Protein AF-A0A9E3U986-F1 (afdb_monomer_lite)

Foldseek 3Di:
DDDDDDDDDDDDPDPPPPVVPPPPDDDDPVVVVVVVVVVVVVVVVVVVVVVVVVVVVVVVVVVVVVCCVVVVVVVVVVVVVVVVVVLVVLQVVLVCVQCVVVVVLVWAWPDKDDLVAQFKDKDWDAFFKKWKTKSDQFWKWKDWPNDIDIWGPREIAGDQGTTIMMIGGDDDSSMHMTMIGDHLLSQQHQLRVLQPPDDHTYYDPPDPPSRQVSNLSVVVVVVGDQFDWDQVVCVVDPLSVLVVLLPKGWRHKDAQSRQKDKDWAAAQKKKKKFWPDFKFKWKAFRVGDTQGPGDTGMAMEGERHIGIIIIGIDDRTMMIMIMGRLLSQLAPVSVQVSCVSSVGHHDYYGYPLVCFQVSQLSLCSLLQADPVFKDKDWPPDDDWDFQWFKKKKAFPFQPQKDKDDDPQKDKDKVVDRDRPDRIIMMGMLTTIDIHGPDPPTRMMMMTGHDGPLCVLQRNQRDNLLRVQVRLSSVLSSSLVSNAWHKDFDPQWDADLFFIKHFDAPQFFKKWKWKAFSDPVRIFGWAFDPDDGDDSVDDTDIGTHDHRDITTTGGPPVCSVVDDPRVGMTMIMTTHGDD

Structure (mmCIF, N/CA/C/O backbone):
data_AF-A0A9E3U986-F1
#
_entry.id   AF-A0A9E3U986-F1
#
loop_
_atom_site.group_PDB
_atom_site.id
_atom_site.type_symbol
_atom_site.label_atom_id
_atom_site.label_alt_id
_atom_site.label_comp_id
_atom_site.label_asym_id
_atom_site.label_entity_id
_atom_site.label_seq_id
_atom_site.pdbx_PDB_ins_code
_atom_site.Cartn_x
_atom_site.Cartn_y
_atom_site.Cartn_z
_atom_site.occupancy
_atom_site.B_iso_or_equiv
_atom_site.auth_seq_id
_atom_site.auth_comp_id
_atom_site.auth_asym_id
_atom_site.auth_atom_id
_atom_site.pdbx_PDB_model_num
ATOM 1 N N . MET A 1 1 ? -32.746 -17.270 125.188 1.00 34.94 1 MET A N 1
ATOM 2 C CA . MET A 1 1 ? -33.321 -17.517 126.528 1.00 34.94 1 MET A CA 1
ATOM 3 C C . MET A 1 1 ? -34.220 -16.328 126.819 1.00 34.94 1 MET A C 1
ATOM 5 O O . MET A 1 1 ? -33.743 -15.225 126.626 1.00 34.94 1 MET A O 1
ATOM 9 N N . GLU A 1 2 ? -35.506 -16.382 127.133 1.00 39.75 2 GLU A N 1
ATOM 10 C CA . GLU A 1 2 ? -36.503 -17.413 127.434 1.00 39.75 2 GLU A CA 1
ATOM 11 C C . GLU A 1 2 ? -37.874 -16.699 127.301 1.00 39.75 2 GLU A C 1
ATOM 13 O O . GLU A 1 2 ? -37.979 -15.514 127.612 1.00 39.75 2 GLU A O 1
ATOM 18 N N . ARG A 1 3 ? -38.925 -17.386 126.823 1.00 43.53 3 ARG A N 1
ATOM 19 C CA . ARG A 1 3 ? -40.343 -17.003 127.087 1.00 43.53 3 ARG A CA 1
ATOM 20 C C . ARG A 1 3 ? -40.590 -17.122 128.604 1.00 43.53 3 ARG A C 1
ATOM 22 O O . ARG A 1 3 ? -39.911 -17.985 129.162 1.00 43.53 3 ARG A O 1
ATOM 29 N N . PRO A 1 4 ? -41.561 -16.452 129.284 1.00 53.12 4 PRO A N 1
ATOM 30 C CA . PRO A 1 4 ? -43.008 -16.298 128.951 1.00 53.12 4 PRO A CA 1
ATOM 31 C C . PRO A 1 4 ? -43.596 -14.956 129.539 1.00 53.12 4 PRO A C 1
ATOM 33 O O . PRO A 1 4 ? -42.778 -14.057 129.714 1.00 53.12 4 PRO A O 1
ATOM 36 N N . PRO A 1 5 ? -44.904 -14.716 129.875 1.00 48.91 5 PRO A N 1
ATOM 37 C CA . PRO A 1 5 ? -46.134 -15.534 129.822 1.00 48.91 5 PRO A CA 1
ATOM 38 C C . PRO A 1 5 ? -47.425 -14.868 129.256 1.00 48.91 5 PRO A C 1
ATOM 40 O O . PRO A 1 5 ? -47.515 -13.665 129.032 1.00 48.91 5 PRO A O 1
ATOM 43 N N . LYS A 1 6 ? -48.453 -15.711 129.046 1.00 48.62 6 LYS A N 1
ATOM 44 C CA . LYS A 1 6 ? -49.862 -15.374 128.729 1.00 48.62 6 LYS A CA 1
ATOM 45 C C . LYS A 1 6 ? -50.650 -14.899 129.965 1.00 48.62 6 LYS A C 1
ATOM 47 O O . LYS A 1 6 ? -50.425 -15.424 131.054 1.00 48.62 6 LYS A O 1
ATOM 52 N N . PRO A 1 7 ? -51.672 -14.047 129.767 1.00 44.56 7 PRO A N 1
ATOM 53 C CA . PRO A 1 7 ? -53.007 -14.218 130.387 1.00 44.56 7 PRO A CA 1
ATOM 54 C C . PRO A 1 7 ? -54.142 -13.827 129.398 1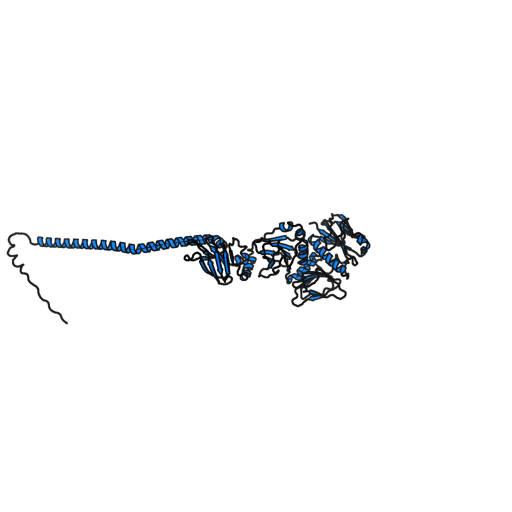.00 44.56 7 PRO A C 1
ATOM 56 O O . PRO A 1 7 ? -53.860 -13.216 128.378 1.00 44.56 7 PRO A O 1
ATOM 59 N N . LYS A 1 8 ? -55.449 -14.074 129.549 1.00 37.00 8 LYS A N 1
ATOM 60 C CA . LYS A 1 8 ? -56.344 -14.848 130.428 1.00 37.00 8 LYS A CA 1
ATOM 61 C C . LYS A 1 8 ? -57.677 -14.962 129.648 1.00 37.00 8 LYS A C 1
ATOM 63 O O . LYS A 1 8 ? -58.012 -14.069 128.876 1.00 37.00 8 LYS A O 1
ATOM 68 N N . VAL A 1 9 ? -58.404 -16.055 129.848 1.00 43.38 9 VAL A N 1
ATOM 69 C CA . VAL A 1 9 ? -59.744 -16.330 129.293 1.00 43.38 9 VAL A CA 1
ATOM 70 C C . VAL A 1 9 ? -60.812 -15.604 130.127 1.00 43.38 9 VAL A C 1
ATOM 72 O O . VAL A 1 9 ? -60.682 -15.631 131.352 1.00 43.38 9 VAL A O 1
ATOM 75 N N . PRO A 1 10 ? -61.873 -15.029 129.527 1.00 41.47 10 PRO A N 1
ATOM 76 C CA . PRO A 1 10 ? -63.129 -14.757 130.220 1.00 41.47 10 PRO A CA 1
ATOM 77 C C . PRO A 1 10 ? -64.136 -15.891 129.972 1.00 41.47 10 PRO A C 1
ATOM 79 O O . PRO A 1 10 ? -64.395 -16.267 128.828 1.00 41.47 10 PRO A O 1
ATOM 82 N N . GLN A 1 11 ? -64.661 -16.439 131.069 1.00 38.72 11 GLN A N 1
ATOM 83 C CA . GLN A 1 11 ? -65.877 -17.254 131.118 1.00 38.72 11 GLN A CA 1
ATOM 84 C C . GLN A 1 11 ? -67.074 -16.408 130.672 1.00 38.72 11 GLN A C 1
ATOM 86 O O . GLN A 1 11 ? -67.091 -15.211 130.958 1.00 38.72 11 GLN A O 1
ATOM 91 N N . ASP A 1 12 ? -68.068 -17.026 130.032 1.00 38.28 12 ASP A N 1
ATOM 92 C CA . ASP A 1 12 ? -69.400 -16.429 129.945 1.00 38.28 12 ASP A CA 1
ATOM 93 C C . ASP A 1 12 ? -70.472 -17.454 130.340 1.00 38.28 12 ASP A C 1
ATOM 95 O O . ASP A 1 12 ? -70.622 -18.523 129.734 1.00 38.28 12 ASP A O 1
ATOM 99 N N . ASP A 1 13 ? -71.147 -17.109 131.432 1.00 45.56 13 ASP A N 1
ATOM 100 C CA . ASP A 1 13 ? -72.078 -17.883 132.248 1.00 45.56 13 ASP A CA 1
ATOM 101 C C . ASP A 1 13 ? -73.486 -17.920 131.634 1.00 45.56 13 ASP A C 1
ATOM 103 O O . ASP A 1 13 ? -74.446 -17.385 132.185 1.00 45.56 13 ASP A O 1
ATOM 107 N N . LEU A 1 14 ? -73.641 -18.572 130.481 1.00 47.84 14 LEU A N 1
ATOM 108 C CA . LEU A 1 14 ? -74.957 -18.723 129.830 1.00 47.84 14 LEU A CA 1
ATOM 109 C C . LEU A 1 14 ? -75.386 -20.180 129.606 1.00 47.84 14 LEU A C 1
ATOM 111 O O . LEU A 1 14 ? -76.530 -20.447 129.248 1.00 47.84 14 LEU A O 1
ATOM 115 N N . ALA A 1 15 ? -74.509 -21.149 129.883 1.00 48.34 15 ALA A N 1
ATOM 116 C CA . ALA A 1 15 ? -74.803 -22.571 129.682 1.00 48.34 15 ALA A CA 1
ATOM 117 C C . ALA A 1 15 ? -75.534 -23.244 130.865 1.00 48.34 15 ALA A C 1
ATOM 119 O O . ALA A 1 15 ? -76.072 -24.341 130.700 1.00 48.34 15 ALA A O 1
ATOM 120 N N . GLU A 1 16 ? -75.580 -22.605 132.038 1.00 49.62 16 GLU A N 1
ATOM 121 C CA . GLU A 1 16 ? -76.103 -23.209 133.276 1.00 49.62 16 GLU A CA 1
ATOM 122 C C . GLU A 1 16 ? -77.565 -22.836 133.595 1.00 49.62 16 GLU A C 1
ATOM 124 O O . GLU A 1 16 ? -78.188 -23.478 134.436 1.00 49.62 16 GLU A O 1
ATOM 129 N N . VAL A 1 17 ? -78.166 -21.880 132.871 1.00 50.81 17 VAL A N 1
ATOM 130 C CA . VAL A 1 17 ? -79.535 -21.388 133.153 1.00 50.81 17 VAL A CA 1
ATOM 131 C C . VAL A 1 17 ? -80.576 -21.838 132.110 1.00 50.81 17 VAL A C 1
ATOM 133 O O . VAL A 1 17 ? -81.761 -21.930 132.421 1.00 50.81 17 VAL A O 1
ATOM 136 N N . GLU A 1 18 ? -80.173 -22.253 130.903 1.00 49.66 18 GLU A N 1
ATOM 137 C CA . GLU A 1 18 ? -81.129 -22.638 129.842 1.00 49.66 18 GLU A CA 1
ATOM 138 C C . GLU A 1 18 ? -81.507 -24.129 129.808 1.00 49.66 18 GLU A C 1
ATOM 140 O O . GLU A 1 18 ? -82.469 -24.511 129.136 1.00 49.66 18 GLU A O 1
ATOM 145 N N . ARG A 1 19 ? -80.829 -25.003 130.568 1.00 47.34 19 ARG A N 1
ATOM 146 C CA . ARG A 1 19 ? -81.180 -26.439 130.602 1.00 47.34 19 ARG A CA 1
ATOM 147 C C . ARG A 1 19 ? -82.193 -26.817 131.696 1.00 47.34 19 ARG A C 1
ATOM 149 O O . ARG A 1 19 ? -82.699 -27.934 131.678 1.00 47.34 19 ARG A O 1
ATOM 156 N N . ALA A 1 20 ? -82.571 -25.880 132.571 1.00 45.62 20 ALA A N 1
ATOM 157 C CA . ALA A 1 20 ? -83.670 -26.060 133.526 1.00 45.62 20 ALA A CA 1
ATOM 158 C C . ALA A 1 20 ? -85.067 -25.742 132.938 1.00 45.62 20 ALA A C 1
ATOM 160 O O . ALA A 1 20 ? -86.072 -25.989 133.599 1.00 45.62 20 ALA A O 1
ATOM 161 N N . LEU A 1 21 ? -85.159 -25.243 131.694 1.00 44.50 21 LEU A N 1
ATOM 162 C CA . LEU A 1 21 ? -86.422 -24.785 131.087 1.00 44.50 21 LEU A CA 1
ATOM 163 C C . LEU A 1 21 ? -86.840 -25.497 129.784 1.00 44.50 21 LEU A C 1
ATOM 165 O O . LEU A 1 21 ? -87.926 -25.223 129.280 1.00 44.50 21 LEU A O 1
ATOM 169 N N . SER A 1 22 ? -86.067 -26.454 129.252 1.00 39.34 22 SER A N 1
ATOM 170 C CA . SER A 1 22 ? -86.402 -27.126 127.975 1.00 39.34 22 SER A CA 1
ATOM 171 C C . SER A 1 22 ? -87.059 -28.514 128.099 1.00 39.34 22 SER A C 1
ATOM 173 O O . SER A 1 22 ? -87.261 -29.197 127.095 1.00 39.34 22 SER A O 1
ATOM 175 N N . VAL A 1 23 ? -87.483 -28.917 129.305 1.00 43.59 23 VAL A N 1
ATOM 176 C CA . VAL A 1 23 ? -88.173 -30.205 129.568 1.00 43.59 23 VAL A CA 1
ATOM 177 C C . VAL A 1 23 ? -89.652 -30.219 129.123 1.00 43.59 23 VAL A C 1
ATOM 179 O O . VAL A 1 23 ? -90.312 -31.249 129.202 1.00 43.59 23 VAL A O 1
ATOM 182 N N . LEU A 1 24 ? -90.196 -29.141 128.550 1.00 45.66 24 LEU A N 1
ATOM 183 C CA . LEU A 1 24 ? -91.605 -29.086 128.131 1.00 45.66 24 LEU A CA 1
ATOM 184 C C . LEU A 1 24 ? -91.794 -28.465 126.738 1.00 45.66 24 LEU A C 1
ATOM 186 O O . LEU A 1 24 ? -92.438 -27.430 126.634 1.00 45.66 24 LEU A O 1
ATOM 190 N N . GLN A 1 25 ? -91.257 -29.079 125.666 1.00 43.97 25 GLN A N 1
ATOM 191 C CA . GLN A 1 25 ? -91.804 -28.902 124.295 1.00 43.97 25 GLN A CA 1
ATOM 192 C C . GLN A 1 25 ? -91.284 -29.845 123.180 1.00 43.97 25 GLN A C 1
ATOM 194 O O . GLN A 1 25 ? -91.438 -29.537 122.000 1.00 43.97 25 GLN A O 1
ATOM 199 N N . GLY A 1 26 ? -90.725 -31.018 123.506 1.00 44.84 26 GLY A N 1
ATOM 200 C CA . GLY A 1 26 ? -90.688 -32.172 122.586 1.00 44.84 26 GLY A CA 1
ATOM 201 C C . GLY A 1 26 ? -90.185 -31.935 121.149 1.00 44.84 26 GLY A C 1
ATOM 202 O O . GLY A 1 26 ? -90.821 -32.408 120.207 1.00 44.84 26 GLY A O 1
ATOM 203 N N . ARG A 1 27 ? -89.065 -31.222 120.947 1.00 45.19 27 ARG A N 1
ATOM 204 C CA . ARG A 1 27 ? -88.401 -31.081 119.633 1.00 45.19 27 ARG A CA 1
ATOM 205 C C . ARG A 1 27 ? -86.878 -31.232 119.760 1.00 45.19 27 ARG A C 1
ATOM 207 O O . ARG A 1 27 ? -86.264 -30.659 120.651 1.00 45.19 27 ARG A O 1
ATOM 214 N N . HIS A 1 28 ? -86.299 -32.065 118.891 1.00 42.50 28 HIS A N 1
ATOM 215 C CA . HIS A 1 28 ? -84.962 -32.661 119.022 1.00 42.50 28 HIS A CA 1
ATOM 216 C C . HIS A 1 28 ? -83.821 -31.681 118.634 1.00 42.50 28 HIS A C 1
ATOM 218 O O . HIS A 1 28 ? -83.878 -31.094 117.551 1.00 42.50 28 HIS A O 1
ATOM 224 N N . PRO A 1 29 ? -82.753 -31.537 119.446 1.00 54.19 29 PRO A N 1
ATOM 225 C CA . PRO A 1 29 ? -81.706 -30.511 119.286 1.00 54.19 29 PRO A CA 1
ATOM 226 C C . PRO A 1 29 ? -80.726 -30.697 118.107 1.00 54.19 29 PRO A C 1
ATOM 228 O O . PRO A 1 29 ? -79.905 -29.818 117.853 1.00 54.19 29 PRO A O 1
ATOM 231 N N . GLU A 1 30 ? -80.790 -31.796 117.352 1.00 53.56 30 GLU A N 1
ATOM 232 C CA . GLU A 1 30 ? -79.827 -32.054 116.264 1.00 53.56 30 GLU A CA 1
ATOM 233 C C . GLU A 1 30 ? -80.185 -31.368 114.934 1.00 53.56 30 GLU A C 1
ATOM 235 O O . GLU A 1 30 ? -79.300 -31.028 114.147 1.00 53.56 30 GLU A O 1
ATOM 240 N N . HIS A 1 31 ? -81.466 -31.068 114.700 1.00 53.94 31 HIS A N 1
ATOM 241 C CA . HIS A 1 31 ? -81.923 -30.492 113.429 1.00 53.94 31 HIS A CA 1
ATOM 242 C C . HIS A 1 31 ? -81.520 -29.023 113.224 1.00 53.94 31 HIS A C 1
ATOM 244 O O . HIS A 1 31 ? -81.341 -28.590 112.084 1.00 53.94 31 HIS A O 1
ATOM 250 N N . GLU A 1 32 ? -81.328 -28.247 114.296 1.00 54.19 32 GLU A N 1
ATOM 251 C CA . GLU A 1 32 ? -80.813 -26.876 114.170 1.00 54.19 32 GLU A CA 1
ATOM 252 C C . GLU A 1 32 ? -79.309 -26.829 113.892 1.00 54.19 32 GLU A C 1
ATOM 254 O O . GLU A 1 32 ? -78.839 -25.903 113.227 1.00 54.19 32 GLU A O 1
ATOM 259 N N . ARG A 1 33 ? -78.552 -27.833 114.348 1.00 59.03 33 ARG A N 1
ATOM 260 C CA . ARG A 1 33 ? -77.105 -27.903 114.120 1.00 59.03 33 ARG A CA 1
ATOM 261 C C . ARG A 1 33 ? -76.800 -28.182 112.645 1.00 59.03 33 ARG A C 1
ATOM 263 O O . ARG A 1 33 ? -76.040 -27.437 112.034 1.00 59.03 33 ARG A O 1
ATOM 270 N N . LEU A 1 34 ? -77.515 -29.142 112.051 1.00 57.47 34 LEU A N 1
ATOM 271 C CA . LEU A 1 34 ? -77.436 -29.470 110.620 1.00 57.47 34 LEU A CA 1
ATOM 272 C C . LEU A 1 34 ? -77.844 -28.300 109.713 1.00 57.47 34 LEU A C 1
ATOM 274 O O . LEU A 1 34 ? -77.179 -28.026 108.718 1.00 57.47 34 LEU A O 1
ATOM 278 N N . ARG A 1 35 ? -78.889 -27.543 110.074 1.00 64.06 35 ARG A N 1
ATOM 279 C CA . ARG A 1 35 ? -79.342 -26.409 109.251 1.00 64.06 35 ARG A CA 1
ATOM 280 C C . ARG A 1 35 ? -78.349 -25.239 109.250 1.00 64.06 35 ARG A C 1
ATOM 282 O O . ARG A 1 35 ? -78.213 -24.562 108.231 1.00 64.06 35 ARG A O 1
ATOM 289 N N . ARG A 1 36 ? -77.644 -25.002 110.364 1.00 61.53 36 ARG A N 1
ATOM 290 C CA . ARG A 1 36 ? -76.595 -23.967 110.451 1.00 61.53 36 ARG A CA 1
ATOM 291 C C . ARG A 1 36 ? -75.310 -24.389 109.729 1.00 61.53 36 ARG A C 1
ATOM 293 O O . ARG A 1 36 ? -74.662 -23.540 109.120 1.00 61.53 36 ARG A O 1
ATOM 300 N N . GLU A 1 37 ? -74.971 -25.679 109.738 1.00 62.91 37 GLU A N 1
ATOM 301 C CA . GLU A 1 37 ? -73.816 -26.211 109.000 1.00 62.91 37 GLU A CA 1
ATOM 302 C C . GLU A 1 37 ? -74.035 -26.190 107.476 1.00 62.91 37 GLU A C 1
ATOM 304 O O . GLU A 1 37 ? -73.144 -25.749 106.743 1.00 62.91 37 GLU A O 1
ATOM 309 N N . ASP A 1 38 ? -75.238 -26.523 106.995 1.00 64.38 38 ASP A N 1
ATOM 310 C CA . ASP A 1 38 ? -75.565 -26.481 105.560 1.00 64.38 38 ASP A CA 1
ATOM 311 C C . ASP A 1 38 ? -75.608 -25.052 104.990 1.00 64.38 38 ASP A C 1
ATOM 313 O O . ASP A 1 38 ? -75.100 -24.796 103.892 1.00 64.38 38 ASP A O 1
ATOM 317 N N . GLN A 1 39 ? -76.140 -24.078 105.742 1.00 66.69 39 GLN A N 1
ATOM 318 C CA . GLN A 1 39 ? -76.166 -22.678 105.294 1.00 66.69 39 GLN A CA 1
ATOM 319 C C . GLN A 1 39 ? -74.762 -22.048 105.249 1.00 66.69 39 GLN A C 1
ATOM 321 O O . GLN A 1 39 ? -74.456 -21.288 104.325 1.00 66.69 39 GLN A O 1
ATOM 326 N N . ALA A 1 40 ? -73.870 -22.409 106.177 1.00 64.94 40 ALA A N 1
ATOM 327 C CA . ALA A 1 40 ? -72.476 -21.960 106.155 1.00 64.94 40 ALA A CA 1
ATOM 328 C C . ALA A 1 40 ? -71.663 -22.610 105.015 1.00 64.94 40 ALA A C 1
ATOM 330 O O . ALA A 1 40 ? -70.772 -21.973 104.436 1.00 64.94 40 ALA A O 1
ATOM 331 N N . ALA A 1 41 ? -71.978 -23.858 104.651 1.00 66.00 41 ALA A N 1
ATOM 332 C CA . ALA A 1 41 ? -71.341 -24.561 103.538 1.00 66.00 41 ALA A CA 1
ATOM 333 C C . ALA A 1 41 ? -71.750 -23.988 102.166 1.00 66.00 41 ALA A C 1
ATOM 335 O O . ALA A 1 41 ? -70.895 -23.834 101.287 1.00 66.00 41 ALA A O 1
ATOM 336 N N . GLN A 1 42 ? -73.020 -23.601 101.989 1.00 66.38 42 GLN A N 1
ATOM 337 C CA . GLN A 1 42 ? -73.498 -22.965 100.753 1.00 66.38 42 GLN A CA 1
ATOM 338 C C . GLN A 1 42 ? -72.885 -21.577 100.519 1.00 66.38 42 GLN A C 1
ATOM 340 O O . GLN A 1 42 ? -72.423 -21.294 99.411 1.00 66.38 42 GLN A O 1
ATOM 345 N N . GLN A 1 43 ? -72.783 -20.733 101.551 1.00 66.12 43 GLN A N 1
ATOM 346 C CA . GLN A 1 43 ? -72.186 -19.397 101.406 1.00 66.12 43 GLN A CA 1
ATOM 347 C C . GLN A 1 43 ? -70.688 -19.455 101.057 1.00 66.12 43 GLN A C 1
ATOM 349 O O . GLN A 1 43 ? -70.210 -18.674 100.232 1.00 66.12 43 GLN A O 1
ATOM 354 N N . LYS A 1 44 ? -69.946 -20.437 101.593 1.00 66.62 44 LYS A N 1
ATOM 355 C CA . LYS A 1 44 ? -68.537 -20.670 101.223 1.00 66.62 44 LYS A CA 1
ATOM 356 C C . LYS A 1 44 ? -68.350 -21.191 99.796 1.00 66.62 44 LYS A C 1
ATOM 358 O O . LYS A 1 44 ? -67.281 -20.976 99.224 1.00 66.62 44 LYS A O 1
ATOM 363 N N . ARG A 1 45 ? -69.337 -21.883 99.218 1.00 66.38 45 ARG A N 1
ATOM 364 C CA . ARG A 1 45 ? -69.281 -22.348 97.821 1.00 66.38 45 ARG A CA 1
ATOM 365 C C . ARG A 1 45 ? -69.534 -21.210 96.834 1.00 66.38 45 ARG A C 1
ATOM 367 O O . ARG A 1 45 ? -68.765 -21.078 95.887 1.00 66.38 45 ARG A O 1
ATOM 374 N N . ASN A 1 46 ? -70.518 -20.354 97.100 1.00 66.75 46 ASN A N 1
ATOM 375 C CA . ASN A 1 46 ? -70.842 -19.238 96.205 1.00 66.75 46 ASN A CA 1
ATOM 376 C C . ASN A 1 46 ? -69.732 -18.173 96.189 1.00 66.75 46 ASN A C 1
ATOM 378 O O . ASN A 1 46 ? -69.286 -17.777 95.118 1.00 66.75 46 ASN A O 1
ATOM 382 N N . ALA A 1 47 ? -69.154 -17.832 97.347 1.00 68.38 47 ALA A N 1
ATOM 383 C CA . ALA A 1 47 ? -68.028 -16.892 97.413 1.00 68.38 47 ALA A CA 1
ATOM 384 C C . ALA A 1 47 ? -66.762 -17.386 96.676 1.00 68.38 47 ALA A C 1
ATOM 386 O O . ALA A 1 47 ? -65.955 -16.581 96.215 1.00 68.38 47 ALA A O 1
ATOM 387 N N . LYS A 1 48 ? -66.576 -18.708 96.542 1.00 66.31 48 LYS A N 1
ATOM 388 C CA . LYS A 1 48 ? -65.465 -19.288 95.768 1.00 66.31 48 LYS A CA 1
ATOM 389 C C . LYS A 1 48 ? -65.709 -19.260 94.258 1.00 66.31 48 LYS A C 1
ATOM 391 O O . LYS A 1 48 ? -64.742 -19.142 93.512 1.00 66.31 48 LYS A O 1
ATOM 396 N N . LEU A 1 49 ? -66.963 -19.358 93.817 1.00 65.38 49 LEU A N 1
ATOM 397 C CA . LEU A 1 49 ? -67.323 -19.302 92.398 1.00 65.38 49 LEU A CA 1
ATOM 398 C C . LEU A 1 49 ? -67.257 -17.863 91.859 1.00 65.38 49 LEU A C 1
ATOM 400 O O . LEU A 1 49 ? -66.675 -17.646 90.798 1.00 65.38 49 LEU A O 1
ATOM 404 N N . ASP A 1 50 ? -67.711 -16.874 92.633 1.00 62.28 50 ASP A N 1
ATOM 405 C CA . ASP A 1 50 ? -67.655 -15.458 92.230 1.00 62.28 50 ASP A CA 1
ATOM 406 C C . ASP A 1 50 ? -66.224 -14.887 92.247 1.00 62.28 50 ASP A C 1
ATOM 408 O O . ASP A 1 50 ? -65.866 -14.040 91.424 1.00 62.28 50 ASP A O 1
ATOM 412 N N . ALA A 1 51 ? -65.361 -15.377 93.145 1.00 61.50 51 ALA A N 1
ATOM 413 C CA . ALA A 1 51 ? -63.943 -15.013 93.155 1.00 61.50 51 ALA A CA 1
ATOM 414 C C . ALA A 1 51 ? -63.177 -15.607 91.958 1.00 61.50 51 ALA A C 1
ATOM 416 O O . ALA A 1 51 ? -62.259 -14.969 91.446 1.00 61.50 51 ALA A O 1
ATOM 417 N N . ALA A 1 52 ? -63.557 -16.799 91.485 1.00 62.09 52 ALA A N 1
ATOM 418 C CA . ALA A 1 52 ? -62.933 -17.429 90.322 1.00 62.09 52 ALA A CA 1
ATOM 419 C C . ALA A 1 52 ? -63.336 -16.738 89.004 1.00 62.09 52 ALA A C 1
ATOM 421 O O . ALA A 1 52 ? -62.467 -16.449 88.181 1.00 62.09 52 ALA A O 1
ATOM 422 N N . ALA A 1 53 ? -64.617 -16.386 88.842 1.00 59.88 53 ALA A N 1
ATOM 423 C CA . ALA A 1 53 ? -65.126 -15.740 87.628 1.00 59.88 53 ALA A CA 1
ATOM 424 C C . ALA A 1 53 ? -64.531 -14.334 87.395 1.00 59.88 53 ALA A C 1
ATOM 426 O O . ALA A 1 53 ? -64.136 -13.991 86.279 1.00 59.88 53 ALA A O 1
ATOM 427 N N . ASN A 1 54 ? -64.373 -13.534 88.456 1.00 59.72 54 ASN A N 1
ATOM 428 C CA . ASN A 1 54 ? -63.813 -12.180 88.348 1.00 59.72 54 ASN A CA 1
ATOM 429 C C . ASN A 1 54 ? -62.301 -12.158 88.040 1.00 59.72 54 ASN A C 1
ATOM 431 O O . ASN A 1 54 ? -61.796 -11.193 87.460 1.00 59.72 54 ASN A O 1
ATOM 435 N N . ILE A 1 55 ? -61.566 -13.219 88.392 1.00 60.94 55 ILE A N 1
ATOM 436 C CA . ILE A 1 55 ? -60.135 -13.345 88.074 1.00 60.94 55 ILE A CA 1
ATOM 437 C C . ILE A 1 55 ? -59.938 -13.727 86.598 1.00 60.94 55 ILE A C 1
ATOM 439 O O . ILE A 1 55 ? -59.032 -13.193 85.951 1.00 60.94 55 ILE A O 1
ATOM 443 N N . GLU A 1 56 ? -60.799 -14.577 86.028 1.00 57.41 56 GLU A N 1
ATOM 444 C CA . GLU A 1 56 ? -60.705 -14.976 84.616 1.00 57.41 56 GLU A CA 1
ATOM 445 C C . GLU A 1 56 ? -61.022 -13.827 83.644 1.00 57.41 56 GLU A C 1
ATOM 447 O O . GLU A 1 56 ? -60.290 -13.629 82.667 1.00 57.41 56 GLU A O 1
ATOM 452 N N . GLU A 1 57 ? -62.032 -12.995 83.919 1.00 57.41 57 GLU A N 1
ATOM 453 C CA . GLU A 1 57 ? -62.376 -11.871 83.032 1.00 57.41 57 GLU A CA 1
ATOM 454 C C . GLU A 1 57 ? -61.314 -10.753 83.033 1.00 57.41 57 GLU A C 1
ATOM 456 O O . GLU A 1 57 ? -60.987 -10.186 81.978 1.00 57.41 57 GLU A O 1
ATOM 461 N N . ALA A 1 58 ? -60.702 -10.469 84.190 1.00 58.66 58 ALA A N 1
ATOM 462 C CA . ALA A 1 58 ? -59.619 -9.491 84.312 1.00 58.66 58 ALA A CA 1
ATOM 463 C C . ALA A 1 58 ? -58.312 -9.974 83.643 1.00 58.66 58 ALA A C 1
ATOM 465 O O . ALA A 1 58 ? -57.583 -9.194 83.010 1.00 58.66 58 ALA A O 1
ATOM 466 N N . GLN A 1 59 ? -58.022 -11.278 83.711 1.00 57.38 59 GLN A N 1
ATOM 467 C CA . GLN A 1 59 ? -56.867 -11.877 83.035 1.00 57.38 59 GLN A CA 1
ATOM 468 C C . GLN A 1 59 ? -57.064 -11.981 81.511 1.00 57.38 59 GLN A C 1
ATOM 470 O O . GLN A 1 59 ? -56.108 -11.787 80.753 1.00 57.38 59 GLN A O 1
ATOM 475 N N . ALA A 1 60 ? -58.293 -12.190 81.029 1.00 57.28 60 ALA A N 1
ATOM 476 C CA . ALA A 1 60 ? -58.597 -12.240 79.598 1.00 57.28 60 ALA A CA 1
ATOM 477 C C . ALA A 1 60 ? -58.467 -10.868 78.904 1.00 57.28 60 ALA A C 1
ATOM 479 O O . ALA A 1 60 ? -57.890 -10.778 77.814 1.00 57.28 60 ALA A O 1
ATOM 480 N N . ARG A 1 61 ? -58.939 -9.777 79.532 1.00 56.97 61 ARG A N 1
ATOM 481 C CA . ARG A 1 61 ? -58.806 -8.412 78.973 1.00 56.97 61 ARG A CA 1
ATOM 482 C C . ARG A 1 61 ? -57.357 -7.920 78.963 1.00 56.97 61 ARG A C 1
ATOM 484 O O . ARG A 1 61 ? -56.918 -7.352 77.963 1.00 56.97 61 ARG A O 1
ATOM 491 N N . SER A 1 62 ? -56.587 -8.195 80.018 1.00 58.22 62 SER A N 1
ATOM 492 C CA . SER A 1 62 ? -55.167 -7.815 80.079 1.00 58.22 62 SER A CA 1
ATOM 493 C C . SER A 1 62 ? -54.289 -8.610 79.101 1.00 58.22 62 SER A C 1
ATOM 495 O O . SER A 1 62 ? -53.373 -8.036 78.509 1.00 58.22 62 SER A O 1
ATOM 497 N N . ARG A 1 63 ? -54.596 -9.893 78.837 1.00 58.06 63 ARG A N 1
ATOM 498 C CA . ARG A 1 63 ? -53.937 -10.676 77.772 1.00 58.06 63 ARG A CA 1
ATOM 499 C C . ARG A 1 63 ? -54.211 -10.115 76.376 1.00 58.06 63 ARG A C 1
ATOM 501 O O . ARG A 1 63 ? -53.268 -9.974 75.604 1.00 58.06 63 ARG A O 1
ATOM 508 N N . ARG A 1 64 ? -55.455 -9.744 76.051 1.00 56.75 64 ARG A N 1
ATOM 509 C CA . ARG A 1 64 ? -55.798 -9.173 74.731 1.00 56.75 64 ARG A CA 1
ATOM 510 C C . ARG A 1 64 ? -55.125 -7.821 74.481 1.00 56.75 64 ARG A C 1
ATOM 512 O O . ARG A 1 64 ? -54.596 -7.611 73.395 1.00 56.75 64 ARG A O 1
ATOM 519 N N . LEU A 1 65 ? -55.069 -6.949 75.490 1.00 58.75 65 LEU A N 1
ATOM 520 C CA . LEU A 1 65 ? -54.371 -5.660 75.398 1.00 58.75 65 LEU A CA 1
ATOM 521 C C . LEU A 1 65 ? -52.850 -5.822 75.256 1.00 58.75 65 LEU A C 1
ATOM 523 O O . LEU A 1 65 ? -52.253 -5.144 74.426 1.00 58.75 65 LEU A O 1
ATOM 527 N N . ARG A 1 66 ? -52.221 -6.751 75.993 1.00 58.94 66 ARG A N 1
ATOM 528 C CA . ARG A 1 66 ? -50.778 -7.037 75.854 1.00 58.94 66 ARG A CA 1
ATOM 529 C C . ARG A 1 66 ? -50.422 -7.657 74.503 1.00 58.94 66 ARG A C 1
ATOM 531 O O . ARG A 1 66 ? -49.402 -7.296 73.930 1.00 58.94 66 ARG A O 1
ATOM 538 N N . ILE A 1 67 ? -51.261 -8.551 73.977 1.00 59.97 67 ILE A N 1
ATOM 539 C CA . ILE A 1 67 ? -51.061 -9.144 72.647 1.00 59.97 67 ILE A CA 1
ATOM 540 C C . ILE A 1 67 ? -51.228 -8.072 71.561 1.00 59.97 67 ILE A C 1
ATOM 542 O O . ILE A 1 67 ? -50.386 -7.990 70.677 1.00 59.97 67 ILE A O 1
ATOM 546 N N . ALA A 1 68 ? -52.231 -7.193 71.649 1.00 57.66 68 ALA A N 1
ATOM 547 C CA . ALA A 1 68 ? -52.416 -6.105 70.684 1.00 57.66 68 ALA A CA 1
ATOM 548 C C . ALA A 1 68 ? -51.246 -5.099 70.678 1.00 57.66 68 ALA A C 1
ATOM 550 O O . ALA A 1 68 ? -50.812 -4.682 69.607 1.00 57.66 68 ALA A O 1
ATOM 551 N N . LEU A 1 69 ? -50.685 -4.769 71.850 1.00 63.94 69 LEU A N 1
ATOM 552 C CA . LEU A 1 69 ? -49.534 -3.862 71.992 1.00 63.94 69 LEU A CA 1
ATOM 553 C C . LEU A 1 69 ? -48.232 -4.415 71.392 1.00 63.94 69 LEU A C 1
ATOM 555 O O . LEU A 1 69 ? -47.360 -3.634 71.031 1.00 63.94 69 LEU A O 1
ATOM 559 N N . ILE A 1 70 ? -48.100 -5.739 71.271 1.00 63.16 70 ILE A N 1
ATOM 560 C CA . ILE A 1 70 ? -46.921 -6.398 70.686 1.00 63.16 70 ILE A CA 1
ATOM 561 C C . ILE A 1 70 ? -47.166 -6.750 69.212 1.00 63.16 70 ILE A C 1
ATOM 563 O O . ILE A 1 70 ? -46.298 -6.545 68.370 1.00 63.16 70 ILE A O 1
ATOM 567 N N . VAL A 1 71 ? -48.357 -7.242 68.867 1.00 68.31 71 VAL A N 1
ATOM 568 C CA . VAL A 1 71 ? -48.682 -7.700 67.508 1.00 68.31 71 VAL A CA 1
ATOM 569 C C . VAL A 1 71 ? -48.871 -6.531 66.543 1.00 68.31 71 VAL A C 1
ATOM 571 O O . VAL A 1 71 ? -48.428 -6.630 65.404 1.00 68.31 71 VAL A O 1
ATOM 574 N N . ALA A 1 72 ? -49.466 -5.412 66.970 1.00 69.75 72 ALA A N 1
ATOM 575 C CA . ALA A 1 72 ? -49.654 -4.247 66.105 1.00 69.75 72 ALA A CA 1
ATOM 576 C C . ALA A 1 72 ? -48.328 -3.642 65.590 1.00 69.75 72 ALA A C 1
ATOM 578 O O . ALA A 1 72 ? -48.211 -3.470 64.376 1.00 69.75 72 ALA A O 1
ATOM 579 N N . PRO A 1 73 ? -47.303 -3.367 66.428 1.00 71.19 73 PRO A N 1
ATOM 580 C CA . PRO A 1 73 ? -46.025 -2.873 65.921 1.00 71.19 73 PRO A CA 1
ATOM 581 C C . PRO A 1 73 ? -45.290 -3.926 65.087 1.00 71.19 73 PRO A C 1
ATOM 583 O O . PRO A 1 73 ? -44.718 -3.572 64.064 1.00 71.19 73 PRO A O 1
ATOM 586 N N . VAL A 1 74 ? -45.354 -5.215 65.444 1.00 73.12 74 VAL A N 1
ATOM 587 C CA . VAL A 1 74 ? -44.731 -6.287 64.643 1.00 73.12 74 VAL A CA 1
ATOM 588 C C . VAL A 1 74 ? -45.382 -6.406 63.261 1.00 73.12 74 VAL A C 1
ATOM 590 O O . VAL A 1 74 ? -44.674 -6.511 62.262 1.00 73.12 74 VAL A O 1
ATOM 593 N N . ALA A 1 75 ? -46.712 -6.330 63.174 1.00 73.50 75 ALA A N 1
ATOM 594 C CA . ALA A 1 75 ? -47.436 -6.345 61.905 1.00 73.50 75 ALA A CA 1
ATOM 595 C C . ALA A 1 75 ? -47.140 -5.093 61.065 1.00 73.50 75 ALA A C 1
ATOM 597 O O . ALA A 1 75 ? -46.929 -5.200 59.859 1.00 73.50 75 ALA A O 1
ATOM 598 N N . LEU A 1 76 ? -47.061 -3.915 61.692 1.00 77.44 76 LEU A N 1
ATOM 599 C CA . LEU A 1 76 ? -46.724 -2.667 61.006 1.00 77.44 76 LEU A CA 1
ATOM 600 C C . LEU A 1 76 ? -45.286 -2.697 60.463 1.00 77.44 76 LEU A C 1
ATOM 602 O O . LEU A 1 76 ? -45.056 -2.342 59.309 1.00 77.44 76 LEU A O 1
ATOM 606 N N . ILE A 1 77 ? -44.337 -3.208 61.253 1.00 78.94 77 ILE A N 1
ATOM 607 C CA . ILE A 1 77 ? -42.955 -3.457 60.828 1.00 78.94 77 ILE A CA 1
ATOM 608 C C . ILE A 1 77 ? -42.938 -4.447 59.657 1.00 78.94 77 ILE A C 1
ATOM 610 O O . ILE A 1 77 ? -42.305 -4.163 58.646 1.00 78.94 77 ILE A O 1
ATOM 614 N N . ALA A 1 78 ? -43.670 -5.563 59.735 1.00 77.75 78 ALA A N 1
ATOM 615 C CA . ALA A 1 78 ? -43.736 -6.553 58.660 1.00 77.75 78 ALA A CA 1
ATOM 616 C C . ALA A 1 78 ? -44.318 -5.979 57.355 1.00 77.75 78 ALA A C 1
ATOM 618 O O . ALA A 1 78 ? -43.794 -6.266 56.282 1.00 77.75 78 ALA A O 1
ATOM 619 N N . ILE A 1 79 ? -45.348 -5.126 57.429 1.00 81.75 79 ILE A N 1
ATOM 620 C CA . ILE A 1 79 ? -45.927 -4.438 56.262 1.00 81.75 79 ILE A CA 1
ATOM 621 C C . ILE A 1 79 ? -44.916 -3.463 55.650 1.00 81.75 79 ILE A C 1
ATOM 623 O O . ILE A 1 79 ? -44.725 -3.462 54.432 1.00 81.75 79 ILE A O 1
ATOM 627 N N . VAL A 1 80 ? -44.229 -2.669 56.477 1.00 80.69 80 VAL A N 1
ATOM 628 C CA . VAL A 1 80 ? -43.177 -1.752 56.014 1.00 80.69 80 VAL A CA 1
ATOM 629 C C . VAL A 1 80 ? -42.035 -2.536 55.364 1.00 80.69 80 VAL A C 1
ATOM 631 O O . VAL A 1 80 ? -41.630 -2.201 54.252 1.00 80.69 80 VAL A O 1
ATOM 634 N N . PHE A 1 81 ? -41.568 -3.625 55.982 1.00 80.62 81 PHE A N 1
ATOM 635 C CA . PHE A 1 81 ? -40.554 -4.510 55.403 1.00 80.62 81 PHE A CA 1
ATOM 636 C C . PHE A 1 81 ? -41.019 -5.149 54.092 1.00 80.62 81 PHE A C 1
ATOM 638 O O . PHE A 1 81 ? -40.241 -5.187 53.143 1.00 80.62 81 PHE A O 1
ATOM 645 N N . ALA A 1 82 ? -42.274 -5.590 53.990 1.00 80.38 82 ALA A N 1
ATOM 646 C CA . ALA A 1 82 ? -42.826 -6.148 52.758 1.00 80.38 82 ALA A CA 1
ATOM 647 C C . ALA A 1 82 ? -42.887 -5.105 51.629 1.00 80.38 82 ALA A C 1
ATOM 649 O O . ALA A 1 82 ? -42.558 -5.415 50.484 1.00 80.38 82 ALA A O 1
ATOM 650 N N . PHE A 1 83 ? -43.249 -3.855 51.935 1.00 81.38 83 PHE A N 1
ATOM 651 C CA . PHE A 1 83 ? -43.278 -2.764 50.955 1.00 81.38 83 PHE A CA 1
ATOM 652 C C . PHE A 1 83 ? -41.862 -2.356 50.513 1.00 81.38 83 PHE A C 1
ATOM 654 O O . PHE A 1 83 ? -41.595 -2.151 49.326 1.00 81.38 83 PHE A O 1
ATOM 661 N N . ILE A 1 84 ? -40.922 -2.307 51.460 1.00 81.50 84 ILE A N 1
ATOM 662 C CA . ILE A 1 84 ? -39.490 -2.109 51.208 1.00 81.50 84 ILE A CA 1
ATOM 663 C C . ILE A 1 84 ? -38.938 -3.222 50.313 1.00 81.50 84 ILE A C 1
ATOM 665 O O . ILE A 1 84 ? -38.300 -2.931 49.307 1.00 81.50 84 ILE A O 1
ATOM 669 N N . PHE A 1 85 ? -39.230 -4.480 50.629 1.00 84.25 85 PHE A N 1
ATOM 670 C CA . PHE A 1 85 ? -38.775 -5.629 49.857 1.00 84.25 85 PHE A CA 1
ATOM 671 C C . PHE A 1 85 ? -39.375 -5.641 48.448 1.00 84.25 85 PHE A C 1
ATOM 673 O O . PHE A 1 85 ? -38.649 -5.806 47.475 1.00 84.25 85 PHE A O 1
ATOM 680 N N . ARG A 1 86 ? -40.682 -5.389 48.306 1.00 84.62 86 ARG A N 1
ATOM 681 C CA . ARG A 1 86 ? -41.351 -5.350 46.996 1.00 84.62 86 ARG A CA 1
ATOM 682 C C . ARG A 1 86 ? -40.831 -4.212 46.118 1.00 84.62 86 ARG A C 1
ATOM 684 O O . ARG A 1 86 ? -40.634 -4.417 44.922 1.00 84.62 86 ARG A O 1
ATOM 691 N N . SER A 1 87 ? -40.602 -3.032 46.696 1.00 82.12 87 SER A N 1
ATOM 692 C CA . SER A 1 87 ? -40.023 -1.903 45.958 1.00 82.12 87 SER A CA 1
ATOM 693 C C . SER A 1 87 ? -38.574 -2.171 45.546 1.00 82.12 87 SER A C 1
ATOM 695 O O . SER A 1 87 ? -38.218 -1.876 44.410 1.00 82.12 87 SER A O 1
ATOM 697 N N . GLU A 1 88 ? -37.775 -2.810 46.404 1.00 83.94 88 GLU A N 1
ATOM 698 C CA . GLU A 1 88 ? -36.394 -3.191 46.087 1.00 83.94 88 GLU A CA 1
ATOM 699 C C . GLU A 1 88 ? -36.320 -4.294 45.020 1.00 83.94 88 GLU A C 1
ATOM 701 O O . GLU A 1 88 ? -35.518 -4.192 44.095 1.00 83.94 88 GLU A O 1
ATOM 706 N N . VAL A 1 89 ? -37.191 -5.306 45.081 1.00 86.69 89 VAL A N 1
ATOM 707 C CA . VAL A 1 89 ? -37.304 -6.341 44.039 1.00 86.69 89 VAL A CA 1
ATOM 708 C C . VAL A 1 89 ? -37.729 -5.724 42.707 1.00 86.69 89 VAL A C 1
ATOM 710 O O . VAL A 1 89 ? -37.137 -6.034 41.679 1.00 86.69 89 VAL A O 1
ATOM 713 N N . GLY A 1 90 ? -38.701 -4.805 42.708 1.00 86.88 90 GLY A N 1
ATOM 714 C CA . GLY A 1 90 ? -39.113 -4.100 41.491 1.00 86.88 90 GLY A CA 1
ATOM 715 C C . GLY A 1 90 ? -38.007 -3.215 40.905 1.00 86.88 90 GLY A C 1
ATOM 716 O O . GLY A 1 90 ? -37.829 -3.174 39.691 1.00 86.88 90 GLY A O 1
ATOM 717 N N . ARG A 1 91 ? -37.234 -2.536 41.763 1.00 87.69 91 ARG A N 1
ATOM 718 C CA . ARG A 1 91 ? -36.068 -1.735 41.366 1.00 87.69 91 ARG A CA 1
ATOM 719 C C . ARG A 1 91 ? -34.989 -2.604 40.726 1.00 87.69 91 ARG A C 1
ATOM 721 O O . ARG A 1 91 ? -34.519 -2.285 39.639 1.00 87.69 91 ARG A O 1
ATOM 728 N N . ARG A 1 92 ? -34.641 -3.721 41.372 1.00 88.06 92 ARG A N 1
ATOM 729 C CA . ARG A 1 92 ? -33.698 -4.709 40.832 1.00 88.06 92 ARG A CA 1
ATOM 730 C C . ARG A 1 92 ? -34.181 -5.278 39.508 1.00 88.06 92 ARG A C 1
ATOM 732 O O . ARG A 1 92 ? -33.393 -5.296 38.579 1.00 88.06 92 ARG A O 1
ATOM 739 N N . GLY A 1 93 ? -35.464 -5.622 39.389 1.00 90.12 93 GLY A N 1
ATOM 740 C CA . GLY A 1 93 ? -36.046 -6.103 38.134 1.00 90.12 93 GLY A CA 1
ATOM 741 C C . GLY A 1 93 ? -35.894 -5.104 36.981 1.00 90.12 93 GLY A C 1
ATOM 742 O O . GLY A 1 93 ? -35.477 -5.488 35.896 1.00 90.12 93 GLY A O 1
ATOM 743 N N . ARG A 1 94 ? -36.130 -3.805 37.221 1.00 91.56 94 ARG A N 1
ATOM 744 C CA . ARG A 1 94 ? -35.908 -2.757 36.203 1.00 91.56 94 ARG A CA 1
ATOM 745 C C . ARG A 1 94 ? -34.438 -2.591 35.829 1.00 91.56 94 ARG A C 1
ATOM 747 O O . ARG A 1 94 ? -34.121 -2.377 34.665 1.00 91.56 94 ARG A O 1
ATOM 754 N N . VAL A 1 95 ? -33.534 -2.668 36.805 1.00 91.12 95 VAL A N 1
ATOM 755 C CA . VAL A 1 95 ? -32.087 -2.626 36.545 1.00 91.12 95 VAL A CA 1
ATOM 756 C C . VAL A 1 95 ? -31.641 -3.874 35.775 1.00 91.12 95 VAL A C 1
ATOM 758 O O . VAL A 1 95 ? -30.864 -3.770 34.831 1.00 91.12 95 VAL A O 1
ATOM 761 N N . GLU A 1 96 ? -32.147 -5.054 36.124 1.00 92.19 96 GLU A N 1
ATOM 762 C CA . GLU A 1 96 ? -31.897 -6.298 35.391 1.00 92.19 96 GLU A CA 1
ATOM 763 C C . GLU A 1 96 ? -32.375 -6.192 33.942 1.00 92.19 96 GLU A C 1
ATOM 765 O O . GLU A 1 96 ? -31.621 -6.536 33.037 1.00 92.19 96 GLU A O 1
ATOM 770 N N . GLU A 1 97 ? -33.564 -5.636 33.710 1.00 93.25 97 GLU A N 1
ATOM 771 C CA . GLU A 1 97 ? -34.095 -5.375 32.370 1.00 93.25 97 GLU A CA 1
ATOM 772 C C . GLU A 1 97 ? -33.221 -4.379 31.591 1.00 93.25 97 GLU A C 1
ATOM 774 O O . GLU A 1 97 ? -32.801 -4.672 30.472 1.00 93.25 97 GLU A O 1
ATOM 779 N N . ALA A 1 98 ? -32.854 -3.248 32.205 1.00 92.06 98 ALA A N 1
ATOM 780 C CA . ALA A 1 98 ? -31.999 -2.234 31.580 1.00 92.06 98 ALA A CA 1
ATOM 781 C C . ALA A 1 98 ? -30.595 -2.764 31.238 1.00 92.06 98 ALA A C 1
ATOM 783 O O . ALA A 1 98 ? -29.963 -2.307 30.286 1.00 92.06 98 ALA A O 1
ATOM 784 N N . THR A 1 99 ? -30.096 -3.738 32.002 1.00 95.50 99 THR A N 1
ATOM 785 C CA . THR A 1 99 ? -28.759 -4.315 31.816 1.00 95.50 99 THR A CA 1
ATOM 786 C C . THR A 1 99 ? -28.749 -5.610 31.003 1.00 95.50 99 THR A C 1
ATOM 788 O O . THR A 1 99 ? -27.673 -6.062 30.603 1.00 95.50 99 THR A O 1
ATOM 791 N N . ALA A 1 100 ? -29.914 -6.195 30.707 1.00 94.50 100 ALA A N 1
ATOM 792 C CA . ALA A 1 100 ? -30.044 -7.509 30.078 1.00 94.50 100 ALA A CA 1
ATOM 793 C C . ALA A 1 100 ? -29.277 -7.618 28.752 1.00 94.50 100 ALA A C 1
ATOM 795 O O . ALA A 1 100 ? -28.545 -8.586 28.544 1.00 94.50 100 ALA A O 1
ATOM 796 N N . ALA A 1 101 ? -29.384 -6.604 27.886 1.00 93.00 101 ALA A N 1
ATOM 797 C CA . ALA A 1 101 ? -28.706 -6.590 26.590 1.00 93.00 101 ALA A CA 1
ATOM 798 C C . ALA A 1 101 ? -27.173 -6.617 26.727 1.00 93.00 101 ALA A C 1
ATOM 800 O O . ALA A 1 101 ? -26.504 -7.374 26.030 1.00 93.00 101 ALA A O 1
ATOM 801 N N . LEU A 1 102 ? -26.608 -5.851 27.665 1.00 94.25 102 LEU A N 1
ATOM 802 C CA . LEU A 1 102 ? -25.163 -5.852 27.911 1.00 94.25 102 LEU A CA 1
ATOM 803 C C . LEU A 1 102 ? -24.706 -7.158 28.564 1.00 94.25 102 LEU A C 1
ATOM 805 O O . LEU A 1 102 ? -23.665 -7.699 28.196 1.00 94.25 102 LEU A O 1
ATOM 809 N N . ARG A 1 103 ? -25.494 -7.719 29.487 1.00 95.69 103 ARG A N 1
ATOM 810 C CA . ARG A 1 103 ? -25.180 -9.023 30.091 1.00 95.69 103 ARG A CA 1
ATOM 811 C C . ARG A 1 103 ? -25.170 -10.147 29.056 1.00 95.69 103 ARG A C 1
ATOM 813 O O . ARG A 1 103 ? -24.300 -11.010 29.118 1.00 95.69 103 ARG A O 1
ATOM 820 N N . ALA A 1 104 ? -26.071 -10.103 28.072 1.00 94.12 104 ALA A N 1
ATOM 821 C CA . ALA A 1 104 ? -26.068 -11.031 26.941 1.00 94.12 104 ALA A CA 1
ATOM 822 C C . ALA A 1 104 ? -24.808 -10.900 26.061 1.00 94.12 104 ALA A C 1
ATOM 824 O O . ALA A 1 104 ? -24.376 -11.880 25.463 1.00 94.12 104 ALA A O 1
ATOM 825 N N . LEU A 1 105 ? -24.183 -9.717 26.032 1.00 92.06 105 LEU A N 1
ATOM 826 C CA . LEU A 1 105 ? -22.900 -9.460 25.366 1.00 92.06 105 LEU A CA 1
ATOM 827 C C . LEU A 1 105 ? -21.675 -9.831 26.225 1.00 92.06 105 LEU A C 1
ATOM 829 O O . LEU A 1 105 ? -20.542 -9.574 25.821 1.00 92.06 105 LEU A O 1
ATOM 833 N N . GLY A 1 106 ? -21.883 -10.435 27.399 1.00 94.12 106 GLY A N 1
ATOM 834 C CA . GLY A 1 106 ? -20.815 -10.915 28.279 1.00 94.12 106 GLY A CA 1
ATOM 835 C C . GLY A 1 106 ? -20.401 -9.944 29.385 1.00 94.12 106 GLY A C 1
ATOM 836 O O . GLY A 1 106 ? -19.459 -10.239 30.118 1.00 94.12 106 GLY A O 1
ATOM 837 N N . PHE A 1 107 ? -21.093 -8.813 29.550 1.00 96.19 107 PHE A N 1
ATOM 838 C CA . PHE A 1 107 ? -20.852 -7.929 30.688 1.00 96.19 107 PHE A CA 1
ATOM 839 C C . PHE A 1 107 ? -21.340 -8.566 32.000 1.00 96.19 107 PHE A C 1
ATOM 841 O O . PHE A 1 107 ? -22.437 -9.123 32.084 1.00 96.19 107 PHE A O 1
ATOM 848 N N . THR A 1 108 ? -20.554 -8.432 33.062 1.00 96.88 108 THR A N 1
ATOM 849 C CA . THR A 1 108 ? -20.892 -8.888 34.412 1.00 96.88 108 THR A CA 1
ATOM 850 C C . THR A 1 108 ? -21.285 -7.702 35.282 1.00 96.88 108 THR A C 1
ATOM 852 O O . THR A 1 108 ? -20.660 -6.647 35.236 1.00 96.88 108 THR A O 1
ATOM 855 N N . LEU A 1 109 ? -22.355 -7.843 36.067 1.00 96.44 109 LEU A N 1
ATOM 856 C CA . LEU A 1 109 ? -22.762 -6.799 37.007 1.00 96.44 109 LEU A CA 1
ATOM 857 C C . LEU A 1 109 ? -21.699 -6.680 38.106 1.00 96.44 109 LEU A C 1
ATOM 859 O O . LEU A 1 109 ? -21.415 -7.666 38.782 1.00 96.44 109 LEU A O 1
ATOM 863 N N . VAL A 1 110 ? -21.139 -5.484 38.271 1.00 96.19 110 VAL A N 1
ATOM 864 C CA . VAL A 1 110 ? -20.206 -5.165 39.359 1.00 96.19 110 VAL A CA 1
ATOM 865 C C . VAL A 1 110 ? -21.010 -4.785 40.587 1.00 96.19 110 VAL A C 1
ATOM 867 O O . VAL A 1 110 ? -20.881 -5.415 41.631 1.00 96.19 110 VAL A O 1
ATOM 870 N N . ASP A 1 111 ? -21.865 -3.773 40.435 1.00 95.88 111 ASP A N 1
ATOM 871 C CA . ASP A 1 111 ? -22.694 -3.260 41.516 1.00 95.88 111 ASP A CA 1
ATOM 872 C C . ASP A 1 111 ? -23.823 -2.356 40.983 1.00 95.88 111 ASP A C 1
ATOM 874 O O . ASP A 1 111 ? -23.870 -1.993 39.801 1.00 95.88 111 ASP A O 1
ATOM 878 N N . MET A 1 112 ? -24.735 -1.976 41.874 1.00 94.12 112 MET A N 1
ATOM 879 C CA . MET A 1 112 ? -25.854 -1.078 41.618 1.00 94.12 112 MET A CA 1
ATOM 880 C C . MET A 1 112 ? -25.969 -0.014 42.711 1.00 94.12 112 MET A C 1
ATOM 882 O O . MET A 1 112 ? -25.672 -0.262 43.877 1.00 94.12 112 MET A O 1
ATOM 886 N N . ALA A 1 113 ? -26.472 1.166 42.351 1.00 93.81 113 ALA A N 1
ATOM 887 C CA . ALA A 1 113 ? -26.601 2.277 43.285 1.00 93.81 113 ALA A CA 1
ATOM 888 C C . ALA A 1 113 ? -27.464 1.885 44.503 1.00 93.81 113 ALA A C 1
ATOM 890 O O . ALA A 1 113 ? -28.480 1.181 44.350 1.00 93.81 113 ALA A O 1
ATOM 891 N N . PRO A 1 114 ? -27.085 2.307 45.723 1.00 91.06 114 PRO A N 1
ATOM 892 C CA . PRO A 1 114 ? -27.814 1.965 46.932 1.00 91.06 114 PRO A CA 1
ATOM 893 C C . PRO A 1 114 ? -29.178 2.654 46.946 1.00 91.06 114 PRO A C 1
ATOM 895 O O . PRO A 1 114 ? -29.358 3.751 46.434 1.00 91.06 114 PRO A O 1
ATOM 898 N N . ARG A 1 115 ? -30.159 2.059 47.628 1.00 86.06 115 ARG A N 1
ATOM 899 C CA . ARG A 1 115 ? -31.523 2.611 47.694 1.00 86.06 115 ARG A CA 1
ATOM 900 C C . ARG A 1 115 ? -31.606 4.028 48.281 1.00 86.06 115 ARG A C 1
ATOM 902 O O . ARG A 1 115 ? -32.536 4.760 47.963 1.00 86.06 115 ARG A O 1
ATOM 909 N N . ARG A 1 116 ? -30.667 4.401 49.161 1.00 88.56 116 ARG A N 1
ATOM 910 C CA . ARG A 1 116 ? -30.609 5.744 49.765 1.00 88.56 116 ARG A CA 1
ATOM 911 C C . ARG A 1 116 ? -30.269 6.824 48.736 1.00 88.56 116 ARG A C 1
ATOM 913 O O . ARG A 1 116 ? -30.687 7.960 48.923 1.00 88.56 116 ARG A O 1
ATOM 920 N N . ASP A 1 117 ? -29.529 6.458 47.695 1.00 90.12 117 ASP A N 1
ATOM 921 C CA . ASP A 1 117 ? -29.110 7.354 46.624 1.00 90.12 117 ASP A CA 1
ATOM 922 C C . ASP A 1 117 ? -29.086 6.581 45.290 1.00 90.12 117 ASP A C 1
ATOM 924 O O . ASP A 1 117 ? -28.030 6.144 44.834 1.00 90.12 117 ASP A O 1
ATOM 928 N N . PRO A 1 118 ? -30.264 6.315 44.690 1.00 91.12 118 PRO A N 1
ATOM 929 C CA . PRO A 1 118 ? -30.383 5.422 43.535 1.00 91.12 118 PRO A CA 1
ATOM 930 C C . PRO A 1 118 ? -29.693 5.965 42.273 1.00 91.12 118 PRO A C 1
ATOM 932 O O . PRO A 1 118 ? -29.488 5.206 41.324 1.00 91.12 118 PRO A O 1
ATOM 935 N N . GLY A 1 119 ? -29.343 7.255 42.258 1.00 93.19 119 GLY A N 1
ATOM 936 C CA . GLY A 1 119 ? -28.678 7.930 41.147 1.00 93.19 119 GLY A CA 1
ATOM 937 C C . GLY A 1 119 ? -27.161 8.013 41.266 1.00 93.19 119 GLY A C 1
ATOM 938 O O . GLY A 1 119 ? -26.525 8.437 40.304 1.00 93.19 119 GLY A O 1
ATOM 939 N N . LEU A 1 120 ? -26.576 7.619 42.402 1.00 95.31 120 LEU A N 1
ATOM 940 C CA . LEU A 1 120 ? -25.146 7.753 42.671 1.00 95.31 120 LEU A CA 1
ATOM 941 C C . LEU A 1 120 ? -24.494 6.394 42.930 1.00 95.31 120 LEU A C 1
ATOM 943 O O . LEU A 1 120 ? -24.874 5.660 43.841 1.00 95.31 120 LEU A O 1
ATOM 947 N N . LEU A 1 121 ? -23.437 6.106 42.179 1.00 95.81 121 LEU A N 1
ATOM 948 C CA . LEU A 1 121 ? -22.500 5.030 42.469 1.00 95.81 121 LEU A CA 1
ATOM 949 C C . LEU A 1 121 ? -21.116 5.636 42.704 1.00 95.81 121 LEU A C 1
ATOM 951 O O . LEU A 1 121 ? -20.637 6.404 41.877 1.00 95.81 121 LEU A O 1
ATOM 955 N N . ASP A 1 122 ? -20.473 5.312 43.821 1.00 95.44 122 ASP A N 1
ATOM 956 C CA . ASP A 1 122 ? -19.118 5.772 44.142 1.00 95.44 122 ASP A CA 1
ATOM 957 C C . ASP A 1 122 ? -18.319 4.603 44.720 1.00 95.44 122 ASP A C 1
ATOM 959 O O . ASP A 1 122 ? -18.637 4.097 45.799 1.00 95.44 122 ASP A O 1
ATOM 963 N N . MET A 1 123 ? -17.322 4.135 43.971 1.00 95.25 123 MET A N 1
ATOM 964 C CA . MET A 1 123 ? -16.551 2.939 44.312 1.00 95.25 123 MET A CA 1
ATOM 965 C C . MET A 1 123 ? -15.180 2.906 43.659 1.00 95.25 123 MET A C 1
ATOM 967 O O . MET A 1 123 ? -14.906 3.629 42.704 1.00 95.25 123 MET A O 1
ATOM 971 N N . SER A 1 124 ? -14.331 2.013 44.161 1.00 94.38 124 SER A N 1
ATOM 972 C CA . SER A 1 124 ? -13.094 1.632 43.489 1.00 94.38 124 SER A CA 1
ATOM 973 C C . SER A 1 124 ? -13.361 0.485 42.522 1.00 94.38 124 SER A C 1
ATOM 975 O O . SER A 1 124 ? -13.937 -0.528 42.914 1.00 94.38 124 SER A O 1
ATOM 977 N N . VAL A 1 125 ? -12.923 0.637 41.279 1.00 92.38 125 VAL A N 1
ATOM 978 C CA . VAL A 1 125 ? -13.027 -0.392 40.240 1.00 92.38 125 VAL A CA 1
ATOM 979 C C . VAL A 1 125 ? -11.656 -0.996 39.969 1.00 92.38 125 VAL A C 1
ATOM 981 O O . VAL A 1 125 ? -10.644 -0.328 40.150 1.00 92.38 125 VAL A O 1
ATOM 984 N N . GLU A 1 126 ? -11.613 -2.257 39.549 1.00 91.38 126 GLU A N 1
ATOM 985 C CA . GLU A 1 126 ? -10.386 -2.939 39.116 1.00 91.38 126 GLU A CA 1
ATOM 986 C C . GLU A 1 126 ? -10.043 -2.616 37.646 1.00 91.38 126 GLU A C 1
ATOM 988 O O . GLU A 1 126 ? -10.879 -2.059 36.930 1.00 91.38 126 GLU A O 1
ATOM 993 N N . PRO A 1 127 ? -8.861 -3.005 37.135 1.00 88.38 127 PRO A N 1
ATOM 994 C CA . PRO A 1 127 ? -8.564 -2.898 35.709 1.00 88.38 127 PRO A CA 1
ATOM 995 C C . PRO A 1 127 ? -9.589 -3.630 34.823 1.00 88.38 127 PRO A C 1
ATOM 997 O O . PRO A 1 127 ? -9.980 -4.765 35.107 1.00 88.38 127 PRO A O 1
ATOM 1000 N N . GLY A 1 128 ? -10.032 -2.996 33.740 1.00 89.25 128 GLY A N 1
ATOM 1001 C CA . GLY A 1 128 ? -11.018 -3.546 32.802 1.00 89.25 128 GLY A CA 1
ATOM 1002 C C . GLY A 1 128 ? -11.875 -2.467 32.148 1.00 89.25 128 GLY A C 1
ATOM 1003 O O . GLY A 1 128 ? -11.690 -1.279 32.407 1.00 89.25 128 GLY A O 1
ATOM 1004 N N . CYS A 1 129 ? -12.827 -2.863 31.304 1.00 92.06 129 CYS A N 1
ATOM 1005 C CA . CYS A 1 129 ? -13.768 -1.923 30.702 1.00 92.06 129 CYS A CA 1
ATOM 1006 C C . CYS A 1 129 ? -15.152 -2.037 31.324 1.00 92.06 129 CYS A C 1
ATOM 1008 O O . CYS A 1 129 ? -15.577 -3.108 31.753 1.00 92.06 129 CYS A O 1
ATOM 1010 N N . TYR A 1 130 ? -15.851 -0.912 31.368 1.00 93.88 130 TYR A N 1
ATOM 1011 C CA . TYR A 1 130 ? -17.060 -0.748 32.146 1.00 93.88 130 TYR A CA 1
ATOM 1012 C C . TYR A 1 130 ? -18.159 -0.069 31.342 1.00 93.88 130 TYR A C 1
ATOM 1014 O O . TYR A 1 130 ? -17.897 0.806 30.515 1.00 93.88 130 TYR A O 1
ATOM 1022 N N . ALA A 1 131 ? -19.397 -0.460 31.633 1.00 95.56 131 ALA A N 1
ATOM 1023 C CA . ALA A 1 131 ? -20.599 0.165 31.113 1.00 95.56 131 ALA A CA 1
ATOM 1024 C C . ALA A 1 131 ? -21.485 0.628 32.268 1.00 95.56 131 ALA A C 1
ATOM 1026 O O . ALA A 1 131 ? -21.949 -0.180 33.074 1.00 95.56 131 ALA A O 1
ATOM 1027 N N . ALA A 1 132 ? -21.724 1.932 32.331 1.00 96.06 132 ALA A N 1
ATOM 1028 C CA . ALA A 1 132 ? -22.693 2.531 33.227 1.00 96.06 132 ALA A CA 1
ATOM 1029 C C . ALA A 1 132 ? -24.057 2.599 32.533 1.00 96.06 132 ALA A C 1
ATOM 1031 O O . ALA A 1 132 ? -24.179 3.111 31.415 1.00 96.06 132 ALA A O 1
ATOM 1032 N N . VAL A 1 133 ? -25.085 2.089 33.204 1.00 96.31 133 VAL A N 1
ATOM 1033 C CA . VAL A 1 133 ? -26.459 2.039 32.698 1.00 96.31 133 VAL A CA 1
ATOM 1034 C C . VAL A 1 133 ? -27.390 2.679 33.711 1.00 96.31 133 VAL A C 1
ATOM 1036 O O . VAL A 1 133 ? -27.270 2.442 34.911 1.00 96.31 133 VAL A O 1
ATOM 1039 N N . SER A 1 134 ? -28.342 3.462 33.218 1.00 95.06 134 SER A N 1
ATOM 1040 C CA . SER A 1 134 ? -29.445 4.005 34.002 1.00 95.06 134 SER A CA 1
ATOM 1041 C C . SER A 1 134 ? -30.753 3.388 33.522 1.00 95.06 134 SER A C 1
ATOM 1043 O O . SER A 1 134 ? -30.929 3.093 32.343 1.00 95.06 134 SER A O 1
ATOM 1045 N N . THR A 1 135 ? -31.684 3.200 34.449 1.00 93.88 135 THR A N 1
ATOM 1046 C CA . THR A 1 135 ? -33.075 2.810 34.145 1.00 93.88 135 THR A CA 1
ATOM 1047 C C . THR A 1 135 ? -33.901 3.962 33.566 1.00 93.88 135 THR A C 1
ATOM 1049 O O . THR A 1 135 ? -35.033 3.745 33.146 1.00 93.88 135 THR A O 1
ATOM 1052 N N . HIS A 1 136 ? -33.361 5.184 33.566 1.00 90.12 136 HIS A N 1
ATOM 1053 C CA . HIS A 1 136 ? -33.992 6.383 33.018 1.00 90.12 136 HIS A CA 1
ATOM 1054 C C . HIS A 1 136 ? -33.185 6.929 31.834 1.00 90.12 136 HIS A C 1
ATOM 1056 O O . HIS A 1 136 ? -31.990 6.678 31.708 1.00 90.12 136 HIS A O 1
ATOM 1062 N N . ALA A 1 137 ? -33.837 7.728 30.986 1.00 89.00 137 ALA A N 1
ATOM 1063 C CA . ALA A 1 137 ? -33.207 8.368 29.827 1.00 89.00 137 ALA A CA 1
ATOM 1064 C C . ALA A 1 137 ? -32.306 9.570 30.184 1.00 89.00 137 ALA A C 1
ATOM 1066 O O . ALA A 1 137 ? -31.703 10.166 29.290 1.00 89.00 137 ALA A O 1
ATOM 1067 N N . ALA A 1 138 ? -32.234 9.950 31.465 1.00 92.38 138 ALA A N 1
ATOM 1068 C CA . ALA A 1 138 ? -31.392 11.048 31.915 1.00 92.38 138 ALA A CA 1
ATOM 1069 C C . ALA A 1 138 ? -29.907 10.767 31.613 1.00 92.38 138 ALA A C 1
ATOM 1071 O O . ALA A 1 138 ? -29.476 9.609 31.674 1.00 92.38 138 ALA A O 1
ATOM 1072 N N . PRO A 1 139 ? -29.103 11.804 31.315 1.00 94.94 139 PRO A N 1
ATOM 1073 C CA . PRO A 1 139 ? -27.675 11.632 31.097 1.00 94.94 139 PRO A CA 1
ATOM 1074 C C . PRO A 1 139 ? -26.982 10.940 32.276 1.00 94.94 139 PRO A C 1
ATOM 1076 O O . PRO A 1 139 ? -27.350 11.113 33.441 1.00 94.94 139 PRO A O 1
ATOM 1079 N N . ILE A 1 140 ? -25.953 10.166 31.956 1.00 95.50 140 ILE A N 1
ATOM 1080 C CA . ILE A 1 140 ? -25.048 9.536 32.909 1.00 95.50 140 ILE A CA 1
ATOM 1081 C C . ILE A 1 140 ? -23.754 10.350 32.898 1.00 95.50 140 ILE A C 1
ATOM 1083 O O . ILE A 1 140 ? -23.140 10.517 31.843 1.00 95.50 140 ILE A O 1
ATOM 1087 N N . ALA A 1 141 ? -23.359 10.863 34.059 1.00 94.94 141 ALA A N 1
ATOM 1088 C CA . ALA A 1 141 ? -22.072 11.500 34.291 1.00 94.94 141 ALA A CA 1
ATOM 1089 C C . ALA A 1 141 ? -21.107 10.500 34.942 1.00 94.94 141 ALA A C 1
ATOM 1091 O O . ALA A 1 141 ? -21.451 9.867 35.940 1.00 94.94 141 ALA A O 1
ATOM 1092 N N . ILE A 1 142 ? -19.908 10.356 34.382 1.00 93.38 142 ILE A N 1
ATOM 1093 C CA . ILE A 1 142 ? -18.814 9.541 34.918 1.00 93.38 142 ILE A CA 1
ATOM 1094 C C . ILE A 1 142 ? -17.669 10.485 35.273 1.00 93.38 142 ILE A C 1
ATOM 1096 O O . ILE A 1 142 ? -17.181 11.195 34.397 1.00 93.38 142 ILE A O 1
ATOM 1100 N N . SER A 1 143 ? -17.212 10.451 36.523 1.00 92.25 143 SER A N 1
ATOM 1101 C CA . SER A 1 143 ? -16.045 11.189 37.009 1.00 92.25 143 SER A CA 1
ATOM 1102 C C . SER A 1 143 ? -14.982 10.219 37.532 1.00 92.25 143 SER A C 1
ATOM 1104 O O . SER A 1 143 ? -15.275 9.355 38.364 1.00 92.25 143 SER A O 1
ATOM 1106 N N . ARG A 1 144 ? -13.752 10.335 37.018 1.00 89.31 144 ARG A N 1
ATOM 1107 C CA . ARG A 1 144 ? -12.592 9.491 37.367 1.00 89.31 144 ARG A CA 1
ATOM 1108 C C . ARG A 1 144 ? -11.287 10.222 37.081 1.00 89.31 144 ARG A C 1
ATOM 1110 O O . ARG A 1 144 ? -11.192 10.904 36.070 1.00 89.31 144 ARG A O 1
ATOM 1117 N N . GLY A 1 145 ? -10.282 10.091 37.947 1.00 77.88 145 GLY A N 1
ATOM 1118 C CA . GLY A 1 145 ? -8.923 10.587 37.668 1.00 77.88 145 GLY A CA 1
ATOM 1119 C C . GLY A 1 145 ? -8.814 12.065 37.247 1.00 77.88 145 GLY A C 1
ATOM 1120 O O . GLY A 1 145 ? -7.897 12.415 36.516 1.00 77.88 145 GLY A O 1
ATOM 1121 N N . GLY A 1 146 ? -9.756 12.927 37.657 1.00 79.62 146 GLY A N 1
ATOM 1122 C CA . GLY A 1 146 ? -9.819 14.338 37.237 1.00 79.62 146 GLY A CA 1
ATOM 1123 C C . GLY A 1 146 ? -10.488 14.594 35.878 1.00 79.62 146 GLY A C 1
ATOM 1124 O O . GLY A 1 146 ? -10.626 15.749 35.485 1.00 79.62 146 GLY A O 1
ATOM 1125 N N . ALA A 1 147 ? -10.937 13.551 35.184 1.00 84.25 147 ALA A N 1
ATOM 1126 C CA . ALA A 1 147 ? -11.712 13.633 33.956 1.00 84.25 147 ALA A CA 1
ATOM 1127 C C . ALA A 1 147 ? -13.201 13.362 34.213 1.00 84.25 147 ALA A C 1
ATOM 1129 O O . ALA A 1 147 ? -13.576 12.576 35.088 1.00 84.25 147 ALA A O 1
ATOM 1130 N N . GLU A 1 148 ? -14.051 13.999 33.413 1.00 89.25 148 GLU A N 1
ATOM 1131 C CA . GLU A 1 148 ? -15.500 13.854 33.486 1.00 89.25 148 GLU A CA 1
ATOM 1132 C C . GLU A 1 148 ? -16.091 13.720 32.079 1.00 89.25 148 GLU A C 1
ATOM 1134 O O . GLU A 1 148 ? -15.644 14.368 31.132 1.00 89.25 148 GLU A O 1
ATOM 1139 N N . SER A 1 149 ? -17.091 12.854 31.930 1.00 88.94 149 SER A N 1
ATOM 1140 C CA . SER A 1 149 ? -17.912 12.749 30.723 1.00 88.94 149 SER A CA 1
ATOM 1141 C C . SER A 1 149 ? -19.370 12.675 31.130 1.00 88.94 149 SER A C 1
ATOM 1143 O O . SER A 1 149 ? -19.709 11.956 32.066 1.00 88.94 149 SER A O 1
ATOM 1145 N N . GLN A 1 150 ? -20.232 13.391 30.415 1.00 93.50 150 GLN A N 1
ATOM 1146 C CA . GLN A 1 150 ? -21.673 13.348 30.605 1.00 93.50 150 GLN A CA 1
ATOM 1147 C C . GLN A 1 150 ? -22.355 13.160 29.255 1.00 93.50 150 GLN A C 1
ATOM 1149 O O . GLN A 1 150 ? -22.036 13.839 28.280 1.00 93.50 150 GLN A O 1
ATOM 1154 N N . GLY A 1 151 ? -23.318 12.248 29.195 1.00 92.62 151 GLY A N 1
ATOM 1155 C CA . GLY A 1 151 ? -24.127 12.059 27.998 1.00 92.62 151 GLY A CA 1
ATOM 1156 C C . GLY A 1 151 ? -25.139 10.928 28.144 1.00 92.62 151 GLY A C 1
ATOM 1157 O O . GLY A 1 151 ? -25.300 10.393 29.240 1.00 92.62 151 GLY A O 1
ATOM 1158 N N . PRO A 1 152 ? -25.848 10.573 27.065 1.00 93.75 152 PRO A N 1
ATOM 1159 C CA . PRO A 1 152 ? -26.821 9.485 27.080 1.00 93.75 152 PRO A CA 1
ATOM 1160 C C . PRO A 1 152 ? -26.192 8.147 27.498 1.00 93.75 152 PRO A C 1
ATOM 1162 O O . PRO A 1 152 ? -25.017 7.899 27.240 1.00 93.75 152 PRO A O 1
ATOM 1165 N N . GLY A 1 153 ? -26.981 7.266 28.113 1.00 89.56 153 GLY A N 1
ATOM 1166 C CA . GLY A 1 153 ? -26.564 5.890 28.391 1.00 89.56 153 GLY A CA 1
ATOM 1167 C C . GLY A 1 153 ? -26.689 4.965 27.165 1.00 89.56 153 GLY A C 1
ATOM 1168 O O . GLY A 1 153 ? -27.457 5.274 26.250 1.00 89.56 153 GLY A O 1
ATOM 1169 N N . PRO A 1 154 ? -25.989 3.816 27.140 1.00 94.06 154 PRO A N 1
ATOM 1170 C CA . PRO A 1 154 ? -24.967 3.397 28.098 1.00 94.06 154 PRO A CA 1
ATOM 1171 C C . PRO A 1 154 ? -23.679 4.216 27.941 1.00 94.06 154 PRO A C 1
ATOM 1173 O O . PRO A 1 154 ? -23.275 4.541 26.821 1.00 94.06 154 PRO A O 1
ATOM 1176 N N . ALA A 1 155 ? -23.042 4.529 29.069 1.00 94.06 155 ALA A N 1
ATOM 1177 C CA . ALA A 1 155 ? -21.808 5.305 29.116 1.00 94.06 155 ALA A CA 1
ATOM 1178 C C . ALA A 1 155 ? -20.601 4.382 29.365 1.00 94.06 155 ALA A C 1
ATOM 1180 O O . ALA A 1 155 ? -20.602 3.621 30.335 1.00 94.06 155 ALA A O 1
ATOM 1181 N N . LEU A 1 156 ? -19.593 4.419 28.487 1.00 92.69 156 LEU A N 1
ATOM 1182 C CA . LEU A 1 156 ? -18.443 3.504 28.522 1.00 92.69 156 LEU A CA 1
ATOM 1183 C C . LEU A 1 156 ? -17.146 4.170 28.992 1.00 92.69 156 LEU A C 1
ATOM 1185 O O . LEU A 1 156 ? -16.842 5.309 28.634 1.00 92.69 156 LEU A O 1
ATOM 1189 N N . PHE A 1 157 ? -16.332 3.424 29.732 1.00 91.88 157 PHE A N 1
ATOM 1190 C CA . PHE A 1 157 ? -14.959 3.802 30.079 1.00 91.88 157 PHE A CA 1
ATOM 1191 C C . PHE A 1 157 ? -14.110 2.550 30.336 1.00 91.88 157 PHE A C 1
ATOM 1193 O O . PHE A 1 157 ? -14.652 1.466 30.541 1.00 91.88 157 PHE A O 1
ATOM 1200 N N . CYS A 1 158 ? -12.785 2.680 30.337 1.00 90.44 158 CYS A N 1
ATOM 1201 C CA . CYS A 1 158 ? -11.887 1.609 30.777 1.00 90.44 158 CYS A CA 1
ATOM 1202 C C . CYS A 1 158 ? -10.953 2.128 31.866 1.00 90.44 158 CYS A C 1
ATOM 1204 O O . CYS A 1 158 ? -10.520 3.273 31.797 1.00 90.44 158 CYS A O 1
ATOM 1206 N N . ALA A 1 159 ? -10.659 1.276 32.846 1.00 88.12 159 ALA A N 1
ATOM 1207 C CA . ALA A 1 159 ? -9.720 1.517 33.928 1.00 88.12 159 ALA A CA 1
ATOM 1208 C C . ALA A 1 159 ? -8.453 0.683 33.722 1.00 88.12 159 ALA A C 1
ATOM 1210 O O . ALA A 1 159 ? -8.516 -0.519 33.462 1.00 88.12 159 ALA A O 1
ATOM 1211 N N . CYS A 1 160 ? -7.306 1.339 33.842 1.00 83.19 160 CYS A N 1
ATOM 1212 C CA . CYS A 1 160 ? -5.971 0.760 33.692 1.00 83.19 160 CYS A CA 1
ATOM 1213 C C . CYS A 1 160 ? -5.449 0.110 34.966 1.00 83.19 160 CYS A C 1
ATOM 1215 O O . CYS A 1 160 ? -4.784 -0.922 34.965 1.00 83.19 160 CYS A O 1
ATOM 1217 N N . THR A 1 161 ? -5.729 0.790 36.064 1.00 85.81 161 THR A N 1
ATOM 1218 C CA . THR A 1 161 ? -5.312 0.470 37.415 1.00 85.81 161 THR A CA 1
ATOM 1219 C C . THR A 1 161 ? -6.548 0.536 38.284 1.00 85.81 161 THR A C 1
ATOM 1221 O O . THR A 1 161 ? -7.578 1.077 37.876 1.00 85.81 161 THR A O 1
ATOM 1224 N N . SER A 1 162 ? -6.448 0.022 39.501 1.00 89.44 162 SER A N 1
ATOM 1225 C CA . SER A 1 162 ? -7.531 0.227 40.446 1.00 89.44 162 SER A CA 1
ATOM 1226 C C . SER A 1 162 ? -7.686 1.716 40.744 1.00 89.44 162 SER A C 1
ATOM 1228 O O . SER A 1 162 ? -6.724 2.376 41.138 1.00 89.44 162 SER A O 1
ATOM 1230 N N . GLU A 1 163 ? -8.882 2.256 40.543 1.00 89.81 163 GLU A N 1
ATOM 1231 C CA . GLU A 1 163 ? -9.147 3.685 40.701 1.00 89.81 163 GLU A CA 1
ATOM 1232 C C . GLU A 1 163 ? -10.574 3.940 41.175 1.00 89.81 163 GLU A C 1
ATOM 1234 O O . GLU A 1 163 ? -11.464 3.104 41.010 1.00 89.81 163 GLU A O 1
ATOM 1239 N N . ARG A 1 164 ? -10.788 5.104 41.789 1.00 93.50 164 ARG A N 1
ATOM 1240 C CA . ARG A 1 164 ? -12.106 5.513 42.267 1.00 93.50 164 ARG A CA 1
ATOM 1241 C C . ARG A 1 164 ? -12.895 6.157 41.132 1.00 93.50 164 ARG A C 1
ATOM 1243 O O . ARG A 1 164 ? -12.402 7.080 40.485 1.00 93.50 164 ARG A O 1
ATOM 1250 N N . VAL A 1 165 ? -14.121 5.691 40.931 1.00 93.62 165 VAL A N 1
ATOM 1251 C CA . VAL A 1 165 ? -15.043 6.180 39.907 1.00 93.62 165 VAL A CA 1
ATOM 1252 C C . VAL A 1 165 ? -16.349 6.587 40.567 1.00 93.62 165 VAL A C 1
ATOM 1254 O O . VAL A 1 165 ? -16.900 5.857 41.393 1.00 93.62 165 VAL A O 1
ATOM 1257 N N . GLN A 1 166 ? -16.855 7.746 40.163 1.00 95.88 166 GLN A N 1
ATOM 1258 C CA . GLN A 1 166 ? -18.168 8.234 40.543 1.00 95.88 166 GLN A CA 1
ATOM 1259 C C . GLN A 1 166 ? -19.079 8.272 39.314 1.00 95.88 166 GLN A C 1
ATOM 1261 O O . GLN A 1 166 ? -18.728 8.858 38.293 1.00 95.88 166 GLN A O 1
ATOM 1266 N N . ILE A 1 167 ? -20.257 7.663 39.419 1.00 96.12 167 ILE A N 1
ATOM 1267 C CA . ILE A 1 167 ? -21.271 7.605 38.366 1.00 96.12 167 ILE A CA 1
ATOM 1268 C C . ILE A 1 167 ? -22.542 8.250 38.900 1.00 96.12 167 ILE A C 1
ATOM 1270 O O . ILE A 1 167 ? -23.031 7.872 39.964 1.00 96.12 167 ILE A O 1
ATOM 1274 N N . LYS A 1 168 ? -23.072 9.222 38.163 1.00 96.25 168 LYS A N 1
ATOM 1275 C CA . LYS A 1 168 ? -24.252 10.006 38.532 1.00 96.25 168 LYS A CA 1
ATOM 1276 C C . LYS A 1 168 ? -25.281 9.986 37.411 1.00 96.25 168 LYS A C 1
ATOM 1278 O O . LYS A 1 168 ? -24.930 10.193 36.255 1.00 96.25 168 LYS A O 1
ATOM 1283 N N . SER A 1 169 ? -26.548 9.780 37.739 1.00 95.94 169 SER A N 1
ATOM 1284 C CA . SER A 1 169 ? -27.670 9.964 36.814 1.00 95.94 169 SER A CA 1
ATOM 1285 C C . SER A 1 169 ? -28.917 10.377 37.589 1.00 95.94 169 SER A C 1
ATOM 1287 O O . SER A 1 169 ? -29.121 9.942 38.723 1.00 95.94 169 SER A O 1
ATOM 1289 N N . GLU A 1 170 ? -29.759 11.213 36.987 1.00 93.31 170 GLU A N 1
ATOM 1290 C CA . GLU A 1 170 ? -31.048 11.569 37.577 1.00 93.31 170 GLU A CA 1
ATOM 1291 C C . GLU A 1 170 ? -32.030 10.405 37.407 1.00 93.31 170 GLU A C 1
ATOM 1293 O O . GLU A 1 170 ? -32.468 10.084 36.301 1.00 93.31 170 GLU A O 1
ATOM 1298 N N . VAL A 1 171 ? -32.372 9.756 38.517 1.00 89.19 171 VAL A N 1
ATOM 1299 C CA . VAL A 1 171 ? -33.343 8.659 38.561 1.00 89.19 171 VAL A CA 1
ATOM 1300 C C . VAL A 1 171 ? -34.336 8.894 39.689 1.00 89.19 171 VAL A C 1
ATOM 1302 O O . VAL A 1 171 ? -33.995 9.460 40.730 1.00 89.19 171 VAL A O 1
ATOM 1305 N N . ASP A 1 172 ? -35.572 8.445 39.498 1.00 86.56 172 ASP A N 1
ATOM 1306 C CA . ASP A 1 172 ? -36.558 8.460 40.570 1.00 86.56 172 ASP A CA 1
ATOM 1307 C C . ASP A 1 172 ? -36.297 7.346 41.609 1.00 86.56 172 ASP A C 1
ATOM 1309 O O . ASP A 1 172 ? -35.420 6.490 41.462 1.00 86.56 172 ASP A O 1
ATOM 1313 N N . SER A 1 173 ? -37.096 7.325 42.679 1.00 79.88 173 SER A N 1
ATOM 1314 C CA . SER A 1 173 ? -37.003 6.304 43.742 1.00 79.88 173 SER A CA 1
ATOM 1315 C C . SER A 1 173 ? -37.280 4.863 43.279 1.00 79.88 173 SER A C 1
ATOM 1317 O O . SER A 1 173 ? -37.031 3.910 44.021 1.00 79.88 173 SER A O 1
ATOM 1319 N N . SER A 1 174 ? -37.827 4.699 42.074 1.00 82.88 174 SER A N 1
ATOM 1320 C CA . SER A 1 174 ? -38.127 3.414 41.457 1.00 82.88 174 SER A CA 1
ATOM 1321 C C . SER A 1 174 ? -36.986 2.956 40.531 1.00 82.88 174 SER A C 1
ATOM 1323 O O . SER A 1 174 ? -36.844 1.757 40.276 1.00 82.88 174 SER A O 1
ATOM 1325 N N . GLY A 1 175 ? -36.151 3.877 40.062 1.00 88.25 175 GLY A N 1
ATOM 1326 C CA . GLY A 1 175 ? -35.011 3.624 39.201 1.00 88.25 175 GLY A CA 1
ATOM 1327 C C . GLY A 1 175 ? -33.728 3.241 39.936 1.00 88.25 175 GLY A C 1
ATOM 1328 O O . GLY A 1 175 ? -33.695 2.864 41.108 1.00 88.25 175 GLY A O 1
ATOM 1329 N N . GLY A 1 176 ? -32.637 3.310 39.191 1.00 92.50 176 GLY A N 1
ATOM 1330 C CA . GLY A 1 176 ? -31.310 2.934 39.639 1.00 92.50 176 GLY A CA 1
ATOM 1331 C C . GLY A 1 176 ? -30.281 3.054 38.525 1.00 92.50 176 GLY A C 1
ATOM 1332 O O . GLY A 1 176 ? -30.620 2.937 37.341 1.00 92.50 176 GLY A O 1
ATOM 1333 N N . VAL A 1 177 ? -29.036 3.254 38.946 1.00 95.50 177 VAL A N 1
ATOM 1334 C CA . VAL A 1 177 ? -27.828 3.138 38.126 1.00 95.50 177 VAL A CA 1
ATOM 1335 C C . VAL A 1 177 ? -27.140 1.806 38.424 1.00 95.50 177 VAL A C 1
ATOM 1337 O O . VAL A 1 177 ? -27.095 1.368 39.575 1.00 95.50 177 VAL A O 1
ATOM 1340 N N . ALA A 1 178 ? -26.601 1.166 37.393 1.00 96.62 178 ALA A N 1
ATOM 1341 C CA . ALA A 1 178 ? -25.788 -0.036 37.506 1.00 96.62 178 ALA A CA 1
ATOM 1342 C C . ALA A 1 178 ? -24.474 0.117 36.751 1.00 96.62 178 ALA A C 1
ATOM 1344 O O . ALA A 1 178 ? -24.408 0.778 35.712 1.00 96.62 178 ALA A O 1
ATOM 1345 N N . LEU A 1 179 ? -23.445 -0.537 37.278 1.00 97.19 179 LEU A N 1
ATOM 1346 C CA . LEU A 1 179 ? -22.141 -0.636 36.652 1.00 97.19 179 LEU A CA 1
ATOM 1347 C C . LEU A 1 179 ? -21.876 -2.087 36.278 1.00 97.19 179 LEU A C 1
ATOM 1349 O O . LEU A 1 179 ? -21.955 -2.984 37.119 1.00 97.19 179 LEU A O 1
ATOM 1353 N N . LEU A 1 180 ? -21.537 -2.310 35.016 1.00 97.50 180 LEU A N 1
ATOM 1354 C CA . LEU A 1 180 ? -21.101 -3.606 34.529 1.00 97.50 180 LEU A CA 1
ATOM 1355 C C . LEU A 1 180 ? -19.646 -3.562 34.087 1.00 97.50 180 LEU A C 1
ATOM 1357 O O . LEU A 1 180 ? -19.181 -2.521 33.633 1.00 97.50 180 LEU A O 1
ATOM 1361 N N . ARG A 1 181 ? -18.960 -4.700 34.172 1.00 95.12 181 ARG A N 1
ATOM 1362 C CA . ARG A 1 181 ? -17.581 -4.909 33.731 1.00 95.12 181 ARG A CA 1
ATOM 1363 C C . ARG A 1 181 ? -17.538 -5.909 32.589 1.00 95.12 181 ARG A C 1
ATOM 1365 O O . ARG A 1 181 ? -18.311 -6.860 32.552 1.00 95.12 181 ARG A O 1
ATOM 1372 N N . ILE A 1 182 ? -16.588 -5.725 31.690 1.00 93.12 182 ILE A N 1
ATOM 1373 C CA . ILE A 1 182 ? -16.180 -6.716 30.706 1.00 93.12 182 ILE A CA 1
ATOM 1374 C C . ILE A 1 182 ? -14.657 -6.729 30.619 1.00 93.12 182 ILE A C 1
ATOM 1376 O O . ILE A 1 182 ? -13.989 -5.728 30.903 1.00 93.12 182 ILE A O 1
ATOM 1380 N N . ASP A 1 183 ? -14.109 -7.876 30.237 1.00 89.44 183 ASP A N 1
ATOM 1381 C CA . ASP A 1 183 ? -12.701 -7.965 29.880 1.00 89.44 183 ASP A CA 1
ATOM 1382 C C . ASP A 1 183 ? -12.399 -7.006 28.715 1.00 89.44 183 ASP A C 1
ATOM 1384 O O . ASP A 1 183 ? -13.124 -6.961 27.716 1.00 89.44 183 ASP A O 1
ATOM 1388 N N . SER A 1 184 ? -11.352 -6.197 28.858 1.00 87.75 184 SER A N 1
ATOM 1389 C CA . SER A 1 184 ? -11.029 -5.146 27.894 1.00 87.75 184 SER A CA 1
ATOM 1390 C C . SER A 1 184 ? -10.633 -5.706 26.526 1.00 87.75 184 SER A C 1
ATOM 1392 O O . SER A 1 184 ? -10.928 -5.069 25.513 1.00 87.75 184 SER A O 1
ATOM 1394 N N . GLY A 1 185 ? -10.055 -6.912 26.473 1.00 87.00 185 GLY A N 1
ATOM 1395 C CA . GLY A 1 185 ? -9.730 -7.625 25.238 1.00 87.00 185 GLY A CA 1
ATOM 1396 C C . GLY A 1 185 ? -10.959 -8.110 24.470 1.00 87.00 185 GLY A C 1
ATOM 1397 O O . GLY A 1 185 ? -10.899 -8.364 23.267 1.00 87.00 185 GLY A O 1
ATOM 1398 N N . VAL A 1 186 ? -12.122 -8.200 25.124 1.00 88.88 186 VAL A N 1
ATOM 1399 C CA . VAL A 1 186 ? -13.368 -8.578 24.446 1.00 88.88 186 VAL A CA 1
ATOM 1400 C C . VAL A 1 186 ? -13.906 -7.457 23.567 1.00 88.88 186 VAL A C 1
ATOM 1402 O O . VAL A 1 186 ? -14.483 -7.756 22.524 1.00 88.88 186 VAL A O 1
ATOM 1405 N N . ILE A 1 187 ? -13.692 -6.200 23.952 1.00 88.19 187 ILE A N 1
ATOM 1406 C CA . ILE A 1 187 ? -14.224 -5.029 23.240 1.00 88.19 187 ILE A CA 1
ATOM 1407 C C . ILE A 1 187 ? -13.139 -4.110 22.668 1.00 88.19 187 ILE A C 1
ATOM 1409 O O . ILE A 1 187 ? -13.477 -3.047 22.166 1.00 88.19 187 ILE A O 1
ATOM 1413 N N . GLY A 1 188 ? -11.860 -4.496 22.756 1.00 87.88 188 GLY A N 1
ATOM 1414 C CA . GLY A 1 188 ? -10.719 -3.759 22.196 1.00 87.88 188 GLY A CA 1
ATOM 1415 C C . GLY A 1 188 ? -10.359 -2.470 22.936 1.00 87.88 188 GLY A C 1
ATOM 1416 O O . GLY A 1 188 ? -9.745 -1.570 22.364 1.00 87.88 188 GLY A O 1
ATOM 1417 N N . GLY A 1 189 ? -10.749 -2.366 24.207 1.00 89.00 189 GLY A N 1
ATOM 1418 C CA . GLY A 1 189 ? -10.535 -1.169 25.016 1.00 89.00 189 GLY A CA 1
ATOM 1419 C C . GLY A 1 189 ? -11.289 0.068 24.511 1.00 89.00 189 GLY A C 1
ATOM 1420 O O . GLY A 1 189 ? -12.213 -0.007 23.702 1.00 89.00 189 GLY A O 1
ATOM 1421 N N . SER A 1 190 ? -10.872 1.242 24.989 1.00 87.12 190 SER A N 1
ATOM 1422 C CA . SER A 1 190 ? -11.502 2.530 24.663 1.00 87.12 190 SER A CA 1
ATOM 1423 C C . SER A 1 190 ? -11.393 2.917 23.181 1.00 87.12 190 SER A C 1
ATOM 1425 O O . SER A 1 190 ? -12.272 3.616 22.671 1.00 87.12 190 SER A O 1
ATOM 1427 N N . ARG A 1 191 ? -10.360 2.436 22.467 1.00 86.25 191 ARG A N 1
ATOM 1428 C CA . ARG A 1 191 ? -10.169 2.672 21.023 1.00 86.25 191 ARG A CA 1
ATOM 1429 C C . ARG A 1 191 ? -11.288 2.051 20.189 1.00 86.25 191 ARG A C 1
ATOM 1431 O O . ARG A 1 191 ? -11.738 2.667 19.227 1.00 86.25 191 ARG A O 1
ATOM 1438 N N . ALA A 1 192 ? -11.749 0.860 20.565 1.00 89.12 192 ALA A N 1
ATOM 1439 C CA . ALA A 1 192 ? -12.711 0.094 19.781 1.00 89.12 192 ALA A CA 1
ATOM 1440 C C . ALA A 1 192 ? -14.182 0.309 20.194 1.00 89.12 192 ALA A C 1
ATOM 1442 O O . ALA A 1 192 ? -15.076 -0.269 19.580 1.00 89.12 192 ALA A O 1
ATOM 1443 N N . PHE A 1 193 ? -14.471 1.205 21.149 1.00 89.06 193 PHE A N 1
ATOM 1444 C CA . PHE A 1 193 ? -15.849 1.573 21.514 1.00 89.06 193 PHE A CA 1
ATOM 1445 C C . PHE A 1 193 ? -16.749 1.975 20.331 1.00 89.06 193 PHE A C 1
ATOM 1447 O O . PHE A 1 193 ? -17.909 1.565 20.338 1.00 89.06 193 PHE A O 1
ATOM 1454 N N . PRO A 1 194 ? -16.276 2.711 19.301 1.00 88.31 194 PRO A N 1
ATOM 1455 C CA . PRO A 1 194 ? -17.098 3.020 18.125 1.00 88.31 194 PRO A CA 1
ATOM 1456 C C . PRO A 1 194 ? -17.566 1.785 17.340 1.00 88.31 194 PRO A C 1
ATOM 1458 O O . PRO A 1 194 ? -18.509 1.882 16.564 1.00 88.31 194 PRO A O 1
ATOM 1461 N N . PHE A 1 195 ? -16.931 0.629 17.554 1.00 89.25 195 PHE A N 1
ATOM 1462 C CA . PHE A 1 195 ? -17.249 -0.646 16.910 1.00 89.25 195 PHE A CA 1
ATOM 1463 C C . PHE A 1 195 ? -18.001 -1.607 17.837 1.00 89.25 195 PHE A C 1
ATOM 1465 O O . PHE A 1 195 ? -18.168 -2.782 17.504 1.00 89.25 195 PHE A O 1
ATOM 1472 N N . ALA A 1 196 ? -18.444 -1.141 19.009 1.00 88.88 196 ALA A N 1
ATOM 1473 C CA . ALA A 1 196 ? -19.245 -1.954 19.909 1.00 88.88 196 ALA A CA 1
ATOM 1474 C C . ALA A 1 196 ? -20.527 -2.440 19.197 1.00 88.88 196 ALA A C 1
ATOM 1476 O O . ALA A 1 196 ? -21.154 -1.675 18.462 1.00 88.88 196 ALA A O 1
ATOM 1477 N N . PRO A 1 197 ? -20.989 -3.680 19.449 1.00 86.56 197 PRO A N 1
ATOM 1478 C CA . PRO A 1 197 ? -22.187 -4.239 18.809 1.00 86.56 197 PRO A CA 1
ATOM 1479 C C . PRO A 1 197 ? -23.502 -3.624 19.330 1.00 86.56 197 PRO A C 1
ATOM 1481 O O . PRO A 1 197 ? -24.584 -4.162 19.106 1.00 86.56 197 PRO A O 1
ATOM 1484 N N . PHE A 1 198 ? -23.422 -2.513 20.063 1.00 88.75 198 PHE A N 1
ATOM 1485 C CA . PHE A 1 198 ? -24.539 -1.777 20.634 1.00 88.75 198 PHE A CA 1
ATOM 1486 C C . PHE A 1 198 ? -24.271 -0.276 20.538 1.00 88.75 198 PHE A C 1
ATOM 1488 O O . PHE A 1 198 ? -23.129 0.174 20.456 1.00 88.75 198 PHE A O 1
ATOM 1495 N N . LYS A 1 199 ? -25.341 0.520 20.588 1.00 89.38 199 LYS A N 1
ATOM 1496 C CA . LYS A 1 199 ? -25.229 1.976 20.542 1.00 89.38 199 LYS A CA 1
ATOM 1497 C C . LYS A 1 199 ? -24.627 2.499 21.845 1.00 89.38 199 LYS A C 1
ATOM 1499 O O . LYS A 1 199 ? -25.271 2.447 22.890 1.00 89.38 199 LYS A O 1
ATOM 1504 N N . VAL A 1 200 ? -23.414 3.030 21.763 1.00 89.44 200 VAL A N 1
ATOM 1505 C CA . VAL A 1 200 ? -22.765 3.754 22.859 1.00 89.44 200 VAL A CA 1
ATOM 1506 C C . VAL A 1 200 ? -23.363 5.157 22.932 1.00 89.44 200 VAL A C 1
ATOM 1508 O O . VAL A 1 200 ? -23.398 5.865 21.926 1.00 89.44 200 VAL A O 1
ATOM 1511 N N . GLY A 1 201 ? -23.878 5.546 24.098 1.00 89.00 201 GLY A N 1
ATOM 1512 C CA . GLY A 1 201 ? -24.474 6.869 24.285 1.00 89.00 201 GLY A CA 1
ATOM 1513 C C . GLY A 1 201 ? -23.421 7.938 24.577 1.00 89.00 201 GLY A C 1
ATOM 1514 O O . GLY A 1 201 ? -23.431 9.009 23.972 1.00 89.00 201 GLY A O 1
ATOM 1515 N N . SER A 1 202 ? -22.470 7.619 25.452 1.00 89.75 202 SER A N 1
ATOM 1516 C CA . SER A 1 202 ? -21.305 8.450 25.749 1.00 89.75 202 SER A CA 1
ATOM 1517 C C . SER A 1 202 ? -20.099 7.579 26.091 1.00 89.75 202 SER A C 1
ATOM 1519 O O . SER A 1 202 ? -20.223 6.404 26.441 1.00 89.75 202 SER A O 1
ATOM 1521 N N . SER A 1 203 ? -18.901 8.137 25.959 1.00 87.50 203 SER A N 1
ATOM 1522 C CA . SER A 1 203 ? -17.678 7.425 26.314 1.00 87.50 203 SER A CA 1
ATOM 1523 C C . SER A 1 203 ? -16.611 8.376 26.816 1.00 87.50 203 SER A C 1
ATOM 1525 O O . SER A 1 203 ? -16.421 9.444 26.230 1.00 87.50 203 SER A O 1
ATOM 1527 N N . LEU A 1 204 ? -15.861 7.949 27.825 1.00 84.06 204 LEU A N 1
ATOM 1528 C CA . LEU A 1 204 ? -14.693 8.667 28.310 1.00 84.06 204 LEU A CA 1
ATOM 1529 C C . LEU A 1 204 ? -13.415 8.040 27.725 1.00 84.06 204 LEU A C 1
ATOM 1531 O O . LEU A 1 204 ? -13.092 6.886 28.004 1.00 84.06 204 LEU A O 1
ATOM 1535 N N . LYS A 1 205 ? -12.699 8.806 26.893 1.00 71.44 205 LYS A N 1
ATOM 1536 C CA . LYS A 1 205 ? -11.487 8.380 26.167 1.00 71.44 205 LYS A CA 1
ATOM 1537 C C . LYS A 1 205 ? -10.208 8.859 26.872 1.00 71.44 205 LYS A C 1
ATOM 1539 O O . LYS A 1 205 ? -9.430 9.594 26.278 1.00 71.44 205 LYS A O 1
ATOM 1544 N N . THR A 1 206 ? -10.025 8.546 28.154 1.00 60.59 206 THR A N 1
ATOM 1545 C CA . THR A 1 206 ? -8.940 9.170 28.941 1.00 60.59 206 THR A CA 1
ATOM 1546 C C . THR A 1 206 ? -7.598 8.460 28.875 1.00 60.59 206 THR A C 1
ATOM 1548 O O . THR A 1 206 ? -6.598 9.119 29.112 1.00 60.59 206 THR A O 1
ATOM 1551 N N . ASP A 1 207 ? -7.538 7.174 28.510 1.00 54.81 207 ASP A N 1
ATOM 1552 C CA . ASP A 1 207 ? -6.289 6.409 28.603 1.00 54.81 207 ASP A CA 1
ATOM 1553 C C . ASP A 1 207 ? -6.099 5.478 27.397 1.00 54.81 207 ASP A C 1
ATOM 1555 O O . ASP A 1 207 ? -6.660 4.382 27.322 1.00 54.81 207 ASP A O 1
ATOM 1559 N N . GLU A 1 208 ? -5.299 5.923 26.424 1.00 58.75 208 GLU A N 1
ATOM 1560 C CA . GLU A 1 208 ? -4.914 5.111 25.264 1.00 58.75 208 GLU A CA 1
ATOM 1561 C C . GLU A 1 208 ? -3.866 4.036 25.612 1.00 58.75 208 GLU A C 1
ATOM 1563 O O . GLU A 1 208 ? -3.779 3.021 24.930 1.00 58.75 208 GLU A O 1
ATOM 1568 N N . ALA A 1 209 ? -3.089 4.188 26.688 1.00 45.41 209 ALA A N 1
ATOM 1569 C CA . ALA A 1 209 ? -1.950 3.305 26.974 1.00 45.41 209 ALA A CA 1
ATOM 1570 C C . ALA A 1 209 ? -2.346 1.884 27.430 1.00 45.41 209 ALA A C 1
ATOM 1572 O O . ALA A 1 209 ? -1.685 0.911 27.082 1.00 45.41 209 ALA A O 1
ATOM 1573 N N . CYS A 1 210 ? -3.462 1.725 28.145 1.00 60.44 210 CYS A N 1
ATOM 1574 C CA . CYS A 1 210 ? -3.975 0.402 28.555 1.00 60.44 210 CYS A CA 1
ATOM 1575 C C . CYS A 1 210 ? -4.784 -0.276 27.450 1.00 60.44 210 CYS A C 1
ATOM 1577 O O . CYS A 1 210 ? -5.242 -1.414 27.596 1.00 60.44 210 CYS A O 1
ATOM 1579 N N . SER A 1 211 ? -4.968 0.448 26.344 1.00 68.75 211 SER A N 1
ATOM 1580 C CA . SER A 1 211 ? -5.664 -0.054 25.181 1.00 68.75 211 SER A CA 1
ATOM 1581 C C . SER A 1 211 ? -4.795 -1.006 24.381 1.00 68.75 211 SER A C 1
ATOM 1583 O O . SER A 1 211 ? -5.365 -1.966 23.911 1.00 68.75 211 SER A O 1
ATOM 1585 N N . GLU A 1 212 ? -3.469 -0.844 24.277 1.00 81.81 212 GLU A N 1
ATOM 1586 C CA . GLU A 1 212 ? -2.699 -1.588 23.260 1.00 81.81 212 GLU A CA 1
ATOM 1587 C C . GLU A 1 212 ? -2.796 -3.109 23.436 1.00 81.81 212 GLU A C 1
ATOM 1589 O O . GLU A 1 212 ? -3.238 -3.789 22.521 1.00 81.81 212 GLU A O 1
ATOM 1594 N N . ALA A 1 213 ? -2.546 -3.650 24.634 1.00 83.81 213 ALA A N 1
ATOM 1595 C CA . ALA A 1 213 ? -2.682 -5.094 24.867 1.00 83.81 213 ALA A CA 1
ATOM 1596 C C . ALA A 1 213 ? -4.132 -5.599 24.707 1.00 83.81 213 ALA A C 1
ATOM 1598 O O . ALA A 1 213 ? -4.371 -6.698 24.211 1.00 83.81 213 ALA A O 1
ATOM 1599 N N . SER A 1 214 ? -5.115 -4.790 25.111 1.00 88.44 214 SER A N 1
ATOM 1600 C CA . SER A 1 214 ? -6.541 -5.122 24.971 1.00 88.44 214 SER A CA 1
ATOM 1601 C C . SER A 1 214 ? -7.001 -5.047 23.511 1.00 88.44 214 SER A C 1
ATOM 1603 O O . SER A 1 214 ? -7.831 -5.827 23.057 1.00 88.44 214 SER A O 1
ATOM 1605 N N . PHE A 1 215 ? -6.463 -4.088 22.773 1.00 88.94 215 PHE A N 1
ATOM 1606 C CA . PHE A 1 215 ? -6.736 -3.830 21.377 1.00 88.94 215 PHE A CA 1
ATOM 1607 C C . PHE A 1 215 ? -6.093 -4.919 20.528 1.00 88.94 215 PHE A C 1
ATOM 1609 O O . PHE A 1 215 ? -6.788 -5.526 19.726 1.00 88.94 215 PHE A O 1
ATOM 1616 N N . ASP A 1 216 ? -4.841 -5.281 20.802 1.00 90.06 216 ASP A N 1
ATOM 1617 C CA . ASP A 1 216 ? -4.166 -6.428 20.197 1.00 90.06 216 ASP A CA 1
ATOM 1618 C C . ASP A 1 216 ? -4.924 -7.733 20.453 1.00 90.06 216 ASP A C 1
ATOM 1620 O O . ASP A 1 216 ? -5.147 -8.496 19.518 1.00 90.06 216 ASP A O 1
ATOM 1624 N N . ALA A 1 217 ? -5.396 -7.974 21.682 1.00 89.88 217 ALA A N 1
ATOM 1625 C CA . ALA A 1 217 ? -6.220 -9.146 21.985 1.00 89.88 217 ALA A CA 1
ATOM 1626 C C . ALA A 1 217 ? -7.543 -9.155 21.190 1.00 89.88 217 ALA A C 1
ATOM 1628 O O . ALA A 1 217 ? -8.022 -10.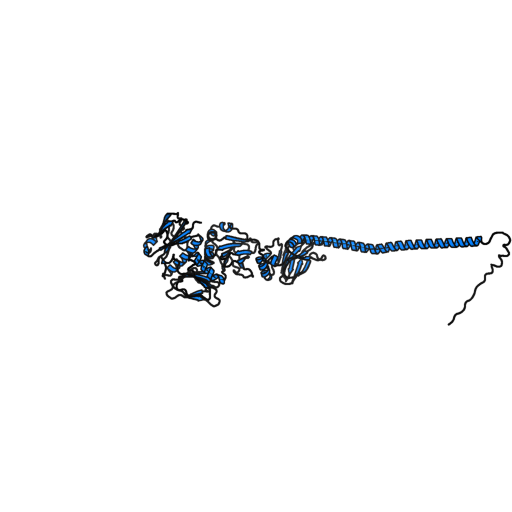213 20.774 1.00 89.88 217 ALA A O 1
ATOM 1629 N N . TRP A 1 218 ? -8.132 -7.982 20.949 1.00 91.25 218 TRP A N 1
ATOM 1630 C CA . TRP A 1 218 ? -9.341 -7.825 20.138 1.00 91.25 218 TRP A CA 1
ATOM 1631 C C . TRP A 1 218 ? -9.081 -8.013 18.635 1.00 91.25 218 TRP A C 1
ATOM 1633 O O . TRP A 1 218 ? -9.902 -8.637 17.953 1.00 91.25 218 TRP A O 1
ATOM 1643 N N . LEU A 1 219 ? -7.932 -7.540 18.139 1.00 92.38 219 LEU A N 1
ATOM 1644 C CA . LEU A 1 219 ? -7.440 -7.787 16.781 1.00 92.38 219 LEU A CA 1
ATOM 1645 C C . LEU A 1 219 ? -7.177 -9.284 16.562 1.00 92.38 219 LEU A C 1
ATOM 1647 O O . LEU A 1 219 ? -7.693 -9.855 15.603 1.00 92.38 219 LEU A O 1
ATOM 1651 N N . ASP A 1 220 ? -6.473 -9.941 17.488 1.00 91.38 220 ASP A N 1
ATOM 1652 C CA . ASP A 1 220 ? -6.169 -11.380 17.448 1.00 91.38 220 ASP A CA 1
ATOM 1653 C C . ASP A 1 220 ? -7.432 -12.239 17.449 1.00 91.38 220 ASP A C 1
ATOM 1655 O O . ASP A 1 220 ? -7.536 -13.230 16.724 1.00 91.38 220 ASP A O 1
ATOM 1659 N N . ALA A 1 221 ? -8.426 -11.837 18.241 1.00 91.44 221 ALA A N 1
ATOM 1660 C CA . ALA A 1 221 ? -9.722 -12.496 18.285 1.00 91.44 221 ALA A CA 1
ATOM 1661 C C . ALA A 1 221 ? -10.613 -12.180 17.068 1.00 91.44 221 ALA A C 1
ATOM 1663 O O . ALA A 1 221 ? -11.730 -12.697 17.001 1.00 91.44 221 ALA A O 1
ATOM 1664 N N . LYS A 1 222 ? -10.154 -11.333 16.132 1.00 91.81 222 LYS A N 1
ATOM 1665 C CA . LYS A 1 222 ? -10.881 -10.890 14.929 1.00 91.81 222 LYS A CA 1
ATOM 1666 C C . LYS A 1 222 ? -12.288 -10.378 15.231 1.00 91.81 222 LYS A C 1
ATOM 1668 O O . LYS A 1 222 ? -13.248 -10.678 14.525 1.00 91.81 222 LYS A O 1
ATOM 1673 N N . LYS A 1 223 ? -12.414 -9.614 16.317 1.00 88.19 223 LYS A N 1
ATOM 1674 C CA . LYS A 1 223 ? -13.691 -9.048 16.781 1.00 88.19 223 LYS A CA 1
ATOM 1675 C C . LYS A 1 223 ? -14.021 -7.693 16.148 1.00 88.19 223 LYS A C 1
ATOM 1677 O O . LYS A 1 223 ? -15.047 -7.100 16.482 1.00 88.19 223 LYS A O 1
ATOM 1682 N N . TYR A 1 224 ? -13.166 -7.204 15.254 1.00 88.25 224 TYR A N 1
ATOM 1683 C CA . TYR A 1 224 ? -13.425 -6.020 14.448 1.00 88.25 224 TYR A CA 1
ATOM 1684 C C . TYR A 1 224 ? -14.486 -6.298 13.375 1.00 88.25 224 TYR A C 1
ATOM 1686 O O . TYR A 1 224 ? -14.564 -7.418 12.863 1.00 88.25 224 TYR A O 1
ATOM 1694 N N . PRO A 1 225 ? -15.318 -5.303 13.013 1.00 86.50 225 PRO A N 1
ATOM 1695 C CA . PRO A 1 225 ? -16.268 -5.468 11.924 1.00 86.50 225 PRO A CA 1
ATOM 1696 C C . PRO A 1 225 ? -15.556 -5.808 10.621 1.00 86.50 225 PRO A C 1
ATOM 1698 O O . PRO A 1 225 ? -14.491 -5.262 10.328 1.00 86.50 225 PRO A O 1
ATOM 1701 N N . ALA A 1 226 ? -16.167 -6.686 9.825 1.00 85.62 226 ALA A N 1
ATOM 1702 C CA . ALA A 1 226 ? -15.654 -6.978 8.498 1.00 85.62 226 ALA A CA 1
ATOM 1703 C C . ALA A 1 226 ? -15.579 -5.670 7.688 1.00 85.62 226 ALA A C 1
ATOM 1705 O O . ALA A 1 226 ? -16.567 -4.926 7.651 1.00 85.62 226 ALA A O 1
ATOM 1706 N N . PRO A 1 227 ? -14.433 -5.367 7.059 1.00 83.81 227 PRO A N 1
ATOM 1707 C CA . PRO A 1 227 ? -14.307 -4.158 6.271 1.00 83.81 227 PRO A CA 1
ATOM 1708 C C . PRO A 1 227 ? -15.278 -4.205 5.087 1.00 83.81 227 PRO A C 1
ATOM 1710 O O . PRO A 1 227 ? -15.460 -5.240 4.443 1.00 83.81 227 PRO A O 1
ATOM 1713 N N . VAL A 1 228 ? -15.920 -3.073 4.802 1.00 87.19 228 VAL A N 1
ATOM 1714 C CA . VAL A 1 228 ? -16.812 -2.943 3.648 1.00 87.19 228 VAL A CA 1
ATOM 1715 C C . VAL A 1 228 ? -15.963 -2.593 2.434 1.00 87.19 228 VAL A C 1
ATOM 1717 O O . VAL A 1 228 ? -15.410 -1.499 2.359 1.00 87.19 228 VAL A O 1
ATOM 1720 N N . ALA A 1 229 ? -15.845 -3.522 1.491 1.00 89.50 229 ALA A N 1
ATOM 1721 C CA . ALA A 1 229 ? -15.246 -3.257 0.190 1.00 89.50 229 ALA A CA 1
ATOM 1722 C C . ALA A 1 229 ? -16.263 -2.550 -0.722 1.00 89.50 229 ALA A C 1
ATOM 1724 O O . ALA A 1 229 ? -17.408 -2.991 -0.825 1.00 89.50 229 ALA A O 1
ATOM 1725 N N . ASP A 1 230 ? -15.840 -1.485 -1.406 1.00 90.19 230 ASP A N 1
ATOM 1726 C CA . ASP A 1 230 ? -16.656 -0.791 -2.408 1.00 90.19 230 ASP A CA 1
ATOM 1727 C C . ASP A 1 230 ? -15.837 -0.482 -3.666 1.00 90.19 230 ASP A C 1
ATOM 1729 O O . ASP A 1 230 ? -15.244 0.586 -3.825 1.00 90.19 230 ASP A O 1
ATOM 1733 N N . GLU A 1 231 ? -15.824 -1.434 -4.597 1.00 90.62 231 GLU A N 1
ATOM 1734 C CA . GLU A 1 231 ? -15.143 -1.275 -5.887 1.00 90.62 231 GLU A CA 1
ATOM 1735 C C . GLU A 1 231 ? -15.780 -0.181 -6.762 1.00 90.62 231 GLU A C 1
ATOM 1737 O O . GLU A 1 231 ? -15.161 0.279 -7.725 1.00 90.62 231 GLU A O 1
ATOM 1742 N N . ALA A 1 232 ? -17.001 0.281 -6.449 1.00 91.56 232 ALA A N 1
ATOM 1743 C CA . ALA A 1 232 ? -17.598 1.398 -7.173 1.00 91.56 232 ALA A CA 1
ATOM 1744 C C . ALA A 1 232 ? -16.778 2.682 -6.989 1.00 91.56 232 ALA A C 1
ATOM 1746 O O . ALA A 1 232 ? -16.748 3.506 -7.903 1.00 91.56 232 ALA A O 1
ATOM 1747 N N . TRP A 1 233 ? -16.034 2.825 -5.884 1.00 92.88 233 TRP A N 1
ATOM 1748 C CA . TRP A 1 233 ? -15.141 3.965 -5.669 1.00 92.88 233 TRP A CA 1
ATOM 1749 C C . TRP A 1 233 ? -14.053 4.077 -6.750 1.00 92.88 233 TRP A C 1
ATOM 1751 O O . TRP A 1 233 ? -13.767 5.184 -7.216 1.00 92.88 233 TRP A O 1
ATOM 1761 N N . LEU A 1 234 ? -13.478 2.954 -7.204 1.00 93.00 234 LEU A N 1
ATOM 1762 C CA . LEU A 1 234 ? -12.482 2.952 -8.287 1.00 93.00 234 LEU A CA 1
ATOM 1763 C C . LEU A 1 234 ? -13.094 3.402 -9.617 1.00 93.00 234 LEU A C 1
ATOM 1765 O O . LEU A 1 234 ? -12.456 4.122 -10.380 1.00 93.00 234 LEU A O 1
ATOM 1769 N N . ARG A 1 235 ? -14.352 3.035 -9.867 1.00 92.50 235 ARG A N 1
ATOM 1770 C CA . ARG A 1 235 ? -15.067 3.353 -11.114 1.00 92.50 235 ARG A CA 1
ATOM 1771 C C . ARG A 1 235 ? -15.759 4.712 -11.094 1.00 92.50 235 ARG A C 1
ATOM 1773 O O . ARG A 1 235 ? -16.167 5.201 -12.143 1.00 92.50 235 ARG A O 1
ATOM 1780 N N . ALA A 1 236 ? -15.879 5.332 -9.920 1.00 91.75 236 ALA A N 1
ATOM 1781 C CA . ALA A 1 236 ? -16.552 6.614 -9.742 1.00 91.75 236 ALA A CA 1
ATOM 1782 C C . ALA A 1 236 ? -15.833 7.780 -10.442 1.00 91.75 236 ALA A C 1
ATOM 1784 O O . ALA A 1 236 ? -16.472 8.782 -10.755 1.00 91.75 236 ALA A O 1
ATOM 1785 N N . SER A 1 237 ? -14.525 7.664 -10.705 1.00 91.19 237 SER A N 1
ATOM 1786 C CA . SER A 1 237 ? -13.758 8.672 -11.442 1.00 91.19 237 SER A CA 1
ATOM 1787 C C . SER A 1 237 ? -12.917 8.031 -12.548 1.00 91.19 237 SER A C 1
ATOM 1789 O O . SER A 1 237 ? -12.113 7.147 -12.246 1.00 91.19 237 SER A O 1
ATOM 1791 N N . PRO A 1 238 ? -12.979 8.531 -13.800 1.00 91.38 238 PRO A N 1
ATOM 1792 C CA . PRO A 1 238 ? -12.077 8.100 -14.869 1.00 91.38 238 PRO A CA 1
ATOM 1793 C C . PRO A 1 238 ? -10.597 8.274 -14.515 1.00 91.38 238 PRO A C 1
ATOM 1795 O O . PRO A 1 238 ? -9.763 7.497 -14.972 1.00 91.38 238 PRO A O 1
ATOM 1798 N N . SER A 1 239 ? -10.264 9.253 -13.662 1.00 92.12 239 SER A N 1
ATOM 1799 C CA . SER A 1 239 ? -8.885 9.469 -13.215 1.00 92.12 239 SER A CA 1
ATOM 1800 C C . SER A 1 239 ? -8.325 8.280 -12.436 1.00 92.12 239 SER A C 1
ATOM 1802 O O . SER A 1 239 ? -7.118 8.134 -12.385 1.00 92.12 239 SER A O 1
ATOM 1804 N N . ARG A 1 240 ? -9.173 7.425 -11.844 1.00 93.81 240 ARG A N 1
ATOM 1805 C CA . ARG A 1 240 ? -8.773 6.272 -11.020 1.00 93.81 240 ARG A CA 1
ATOM 1806 C C . ARG A 1 240 ? -8.591 4.984 -11.831 1.00 93.81 240 ARG A C 1
ATOM 1808 O O . ARG A 1 240 ? -8.103 4.000 -11.279 1.00 93.81 240 ARG A O 1
ATOM 1815 N N . ALA A 1 241 ? -8.899 4.988 -13.131 1.00 91.81 241 ALA A N 1
ATOM 1816 C CA . ALA A 1 241 ? -8.719 3.828 -14.008 1.00 91.81 241 ALA A CA 1
ATOM 1817 C C . ALA A 1 241 ? -7.297 3.218 -13.968 1.00 91.81 241 ALA A C 1
ATOM 1819 O O . ALA A 1 241 ? -7.197 1.990 -13.958 1.00 91.81 241 ALA A O 1
ATOM 1820 N N . PRO A 1 242 ? -6.199 4.003 -13.856 1.00 91.81 242 PRO A N 1
ATOM 1821 C CA . PRO A 1 242 ? -4.854 3.442 -13.704 1.00 91.81 242 PRO A CA 1
ATOM 1822 C C . PRO A 1 242 ? -4.673 2.586 -12.443 1.00 91.81 242 PRO A C 1
ATOM 1824 O O . PRO A 1 242 ? -3.914 1.621 -12.469 1.00 91.81 242 PRO A O 1
ATOM 1827 N N . LEU A 1 243 ? -5.384 2.892 -11.350 1.00 95.06 243 LEU A N 1
ATOM 1828 C CA . LEU A 1 243 ? -5.323 2.103 -10.116 1.00 95.06 243 LEU A CA 1
ATOM 1829 C C . LEU A 1 243 ? -5.940 0.711 -10.334 1.00 95.06 243 LEU A C 1
ATOM 1831 O O . LEU A 1 243 ? -5.299 -0.301 -10.047 1.00 95.06 243 LEU A O 1
ATOM 1835 N N . GLU A 1 244 ? -7.157 0.651 -10.890 1.00 93.44 244 GLU A N 1
ATOM 1836 C CA . GLU A 1 244 ? -7.841 -0.617 -11.208 1.00 93.44 244 GLU A CA 1
ATOM 1837 C C . GLU A 1 244 ? -7.022 -1.424 -12.231 1.00 93.44 244 GLU A C 1
ATOM 1839 O O . GLU A 1 244 ? -6.789 -2.623 -12.049 1.00 93.44 244 GLU A O 1
ATOM 1844 N N . ALA A 1 245 ? -6.491 -0.757 -13.265 1.00 90.06 245 ALA A N 1
ATOM 1845 C CA . ALA A 1 245 ? -5.644 -1.376 -14.279 1.00 90.06 245 ALA A CA 1
ATOM 1846 C C . ALA A 1 245 ? -4.382 -2.005 -13.675 1.00 90.06 245 ALA A C 1
ATOM 1848 O O . ALA A 1 245 ? -4.058 -3.139 -14.025 1.00 90.06 245 ALA A O 1
ATOM 1849 N N . ALA A 1 246 ? -3.732 -1.341 -12.716 1.00 93.00 246 ALA A N 1
ATOM 1850 C CA . ALA A 1 246 ? -2.565 -1.855 -12.001 1.00 93.00 246 ALA A CA 1
ATOM 1851 C C . ALA A 1 246 ? -2.890 -2.965 -10.981 1.00 93.00 246 ALA A C 1
ATOM 1853 O O . ALA A 1 246 ? -1.981 -3.606 -10.451 1.00 93.00 246 ALA A O 1
ATOM 1854 N N . GLY A 1 247 ? -4.173 -3.256 -10.750 1.00 94.38 247 GLY A N 1
ATOM 1855 C CA . GLY A 1 247 ? -4.633 -4.341 -9.888 1.00 94.38 247 GLY A CA 1
ATOM 1856 C C . GLY A 1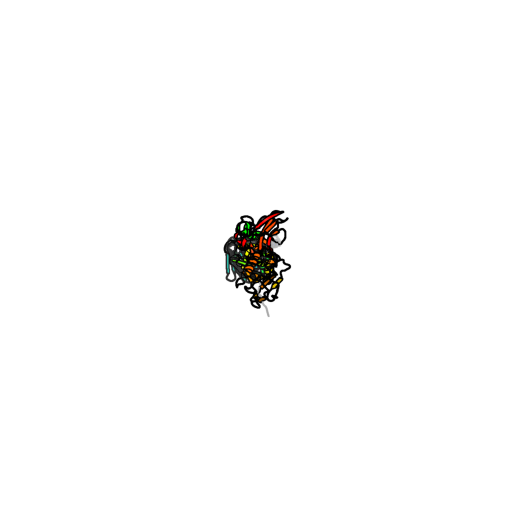 247 ? -4.975 -3.930 -8.461 1.00 94.38 247 GLY A C 1
ATOM 1857 O O . GLY A 1 247 ? -5.081 -4.821 -7.618 1.00 94.38 247 GLY A O 1
ATOM 1858 N N . PHE A 1 248 ? -5.153 -2.634 -8.190 1.00 96.44 248 PHE A N 1
ATOM 1859 C CA . PHE A 1 248 ? -5.728 -2.197 -6.922 1.00 96.44 248 PHE A CA 1
ATOM 1860 C C . PHE A 1 248 ? -7.176 -2.654 -6.796 1.00 96.44 248 PHE A C 1
ATOM 1862 O O . PHE A 1 248 ? -7.946 -2.606 -7.753 1.00 96.44 248 PHE A O 1
ATOM 1869 N N . ARG A 1 249 ? -7.524 -3.074 -5.584 1.00 96.56 249 ARG A N 1
ATOM 1870 C CA . ARG A 1 249 ? -8.884 -3.386 -5.148 1.00 96.56 249 ARG A CA 1
ATOM 1871 C C . ARG A 1 249 ? -9.189 -2.621 -3.883 1.00 96.56 249 ARG A C 1
ATOM 1873 O O . ARG A 1 249 ? -8.302 -2.485 -3.037 1.00 96.56 249 ARG A O 1
ATOM 1880 N N . VAL A 1 250 ? -10.421 -2.151 -3.739 1.00 96.88 250 VAL A N 1
ATOM 1881 C CA . VAL A 1 250 ? -10.867 -1.528 -2.490 1.00 96.88 250 VAL A CA 1
ATOM 1882 C C . VAL A 1 250 ? -11.114 -2.627 -1.465 1.00 96.88 250 VAL A C 1
ATOM 1884 O O . VAL A 1 250 ? -12.021 -3.437 -1.625 1.00 96.88 250 VAL A O 1
ATOM 1887 N N . VAL A 1 251 ? -10.309 -2.661 -0.404 1.00 96.69 251 VAL A N 1
ATOM 1888 C CA . VAL A 1 251 ? -10.446 -3.664 0.665 1.00 96.69 251 VAL A CA 1
ATOM 1889 C C . VAL A 1 251 ? -11.236 -3.145 1.858 1.00 96.69 251 VAL A C 1
ATOM 1891 O O . VAL A 1 251 ? -11.778 -3.948 2.609 1.00 96.69 251 VAL A O 1
ATOM 1894 N N . ALA A 1 252 ? -11.313 -1.823 2.034 1.00 95.31 252 ALA A N 1
ATOM 1895 C CA . ALA A 1 252 ? -12.083 -1.207 3.104 1.00 95.31 252 ALA A CA 1
ATOM 1896 C C . ALA A 1 252 ? -12.508 0.224 2.761 1.00 95.31 252 ALA A C 1
ATOM 1898 O O . ALA A 1 252 ? -11.730 0.997 2.197 1.00 95.31 252 ALA A O 1
ATOM 1899 N N . VAL A 1 253 ? -13.714 0.581 3.197 1.00 93.94 253 VAL A N 1
ATOM 1900 C CA . VAL A 1 253 ? -14.227 1.948 3.276 1.00 93.94 253 VAL A CA 1
ATOM 1901 C C . VAL A 1 253 ? -14.773 2.185 4.683 1.00 93.94 253 VAL A C 1
ATOM 1903 O O . VAL A 1 253 ? -15.622 1.428 5.155 1.00 93.94 253 VAL A O 1
ATOM 1906 N N . ALA A 1 254 ? -14.311 3.242 5.351 1.00 91.75 254 ALA A N 1
ATOM 1907 C CA . ALA A 1 254 ? -14.853 3.703 6.629 1.00 91.75 254 ALA A CA 1
ATOM 1908 C C . ALA A 1 254 ? -15.463 5.094 6.507 1.00 91.75 254 ALA A C 1
ATOM 1910 O O . ALA A 1 254 ? -14.791 6.048 6.108 1.00 91.75 254 ALA A O 1
ATOM 1911 N N . LYS A 1 255 ? -16.716 5.210 6.947 1.00 89.25 255 LYS A N 1
ATOM 1912 C CA . LYS A 1 255 ? -17.431 6.482 7.095 1.00 89.25 255 LYS A CA 1
ATOM 1913 C C . LYS A 1 255 ? -16.885 7.312 8.259 1.00 89.25 255 LYS A C 1
ATOM 1915 O O . LYS A 1 255 ? -16.077 6.806 9.044 1.00 89.25 255 LYS A O 1
ATOM 1920 N N . GLU A 1 256 ? -17.298 8.578 8.357 1.00 85.38 256 GLU A N 1
ATOM 1921 C CA . GLU A 1 256 ? -16.867 9.538 9.394 1.00 85.38 256 GLU A CA 1
ATOM 1922 C C . GLU A 1 256 ? -16.942 8.946 10.815 1.00 85.38 256 GLU A C 1
ATOM 1924 O O . GLU A 1 256 ? -16.057 9.197 11.635 1.00 85.38 256 GLU A O 1
ATOM 1929 N N . GLU A 1 257 ? -17.946 8.113 11.096 1.00 84.12 257 GLU A N 1
ATOM 1930 C CA . GLU A 1 257 ? -18.215 7.558 12.425 1.00 84.12 257 GLU A CA 1
ATOM 1931 C C . GLU A 1 257 ? -17.194 6.496 12.866 1.00 84.12 257 GLU A C 1
ATOM 1933 O O . GLU A 1 257 ? -17.009 6.278 14.066 1.00 84.12 257 GLU A O 1
ATOM 1938 N N . ALA A 1 258 ? -16.521 5.843 11.914 1.00 89.06 258 ALA A N 1
ATOM 1939 C CA . ALA A 1 258 ? -15.504 4.831 12.172 1.00 89.06 258 ALA A CA 1
ATOM 1940 C C . ALA A 1 258 ? -14.103 5.473 12.135 1.00 89.06 258 ALA A C 1
ATOM 1942 O O . ALA A 1 258 ? -13.622 5.802 11.050 1.00 89.06 258 ALA A O 1
ATOM 1943 N N . PRO A 1 259 ? -13.413 5.652 13.280 1.00 86.44 259 PRO A N 1
ATOM 1944 C CA . PRO A 1 259 ? -12.139 6.385 13.332 1.00 86.44 259 PRO A CA 1
ATOM 1945 C C . PRO A 1 259 ? -10.957 5.642 12.688 1.00 86.44 259 PRO A C 1
ATOM 1947 O O . PRO A 1 259 ? -9.901 6.232 12.453 1.00 86.44 259 PRO A O 1
ATOM 1950 N N . PHE A 1 260 ? -11.105 4.343 12.436 1.00 92.19 260 PHE A N 1
ATOM 1951 C CA . PHE A 1 260 ? -10.105 3.518 11.772 1.00 92.19 260 PHE A CA 1
ATOM 1952 C C . PHE A 1 260 ? -10.755 2.336 11.051 1.00 92.19 260 PHE A C 1
ATOM 1954 O O . PHE A 1 260 ? -11.922 2.017 11.279 1.00 92.19 260 PHE A O 1
ATOM 1961 N N . VAL A 1 261 ? -9.978 1.658 10.211 1.00 94.50 261 VAL A N 1
ATOM 1962 C CA . VAL A 1 261 ? -10.304 0.329 9.677 1.00 94.50 261 VAL A CA 1
ATOM 1963 C C . VAL A 1 261 ? -9.198 -0.649 10.012 1.00 94.50 261 VAL A C 1
ATOM 1965 O O . VAL A 1 261 ? -8.028 -0.274 10.079 1.00 94.50 261 VAL A O 1
ATOM 1968 N N . VAL A 1 262 ? -9.580 -1.908 10.198 1.00 94.56 262 VAL A N 1
ATOM 1969 C CA . VAL A 1 262 ? -8.644 -3.023 10.307 1.00 94.56 262 VAL A CA 1
ATOM 1970 C C . VAL A 1 262 ? -8.677 -3.782 8.989 1.00 94.56 262 VAL A C 1
ATOM 1972 O O . VAL A 1 262 ? -9.756 -4.135 8.510 1.00 94.56 262 VAL A O 1
ATOM 1975 N N . ILE A 1 263 ? -7.512 -4.013 8.393 1.00 95.31 263 ILE A N 1
ATOM 1976 C CA . ILE A 1 263 ? -7.380 -4.810 7.173 1.00 95.31 263 ILE A CA 1
ATOM 1977 C C . ILE A 1 263 ? -6.331 -5.900 7.359 1.00 95.31 263 ILE A C 1
ATOM 1979 O O . ILE A 1 263 ? -5.340 -5.713 8.059 1.00 95.31 263 ILE A O 1
ATOM 1983 N N . GLU A 1 264 ? -6.537 -7.024 6.684 1.00 94.25 264 GLU A N 1
ATOM 1984 C CA . GLU A 1 264 ? -5.533 -8.077 6.555 1.00 94.25 264 GLU A CA 1
ATOM 1985 C C . GLU A 1 264 ? -4.813 -7.863 5.220 1.00 94.25 264 GLU A C 1
ATOM 1987 O O . GLU A 1 264 ? -5.364 -8.137 4.149 1.00 94.25 264 GLU A O 1
ATOM 1992 N N . ALA A 1 265 ? -3.606 -7.303 5.274 1.00 94.94 265 ALA A N 1
ATOM 1993 C CA . ALA A 1 265 ? -2.773 -7.084 4.103 1.00 94.94 265 ALA A CA 1
ATOM 1994 C C . ALA A 1 265 ? -2.183 -8.430 3.640 1.00 94.94 265 ALA A C 1
ATOM 1996 O O . ALA A 1 265 ? -1.482 -9.089 4.414 1.00 94.94 265 ALA A O 1
ATOM 1997 N N . PRO A 1 266 ? -2.440 -8.864 2.391 1.00 96.50 266 PRO A N 1
ATOM 1998 C CA . PRO A 1 266 ? -1.862 -10.091 1.861 1.00 96.50 266 PRO A CA 1
ATOM 1999 C C . PRO A 1 266 ? -0.336 -10.015 1.806 1.00 96.50 266 PRO A C 1
ATOM 2001 O O . PRO A 1 266 ? 0.235 -8.935 1.643 1.00 96.50 266 PRO A O 1
ATOM 2004 N N . LYS A 1 267 ? 0.323 -11.176 1.832 1.00 97.12 267 LYS A N 1
ATOM 2005 C CA . LYS A 1 267 ? 1.754 -11.266 1.522 1.00 97.12 267 LYS A CA 1
ATOM 2006 C C . LYS A 1 267 ? 2.079 -10.617 0.172 1.00 97.12 267 LYS A C 1
ATOM 2008 O O . LYS A 1 267 ? 1.281 -10.682 -0.767 1.00 97.12 267 LYS A O 1
ATOM 2013 N N . GLU A 1 268 ? 3.280 -10.066 0.073 1.00 97.69 268 GLU A N 1
ATOM 2014 C CA . GLU A 1 268 ? 3.824 -9.444 -1.135 1.00 97.69 268 GLU A CA 1
ATOM 2015 C C . GLU A 1 268 ? 2.894 -8.385 -1.755 1.00 97.69 268 GLU A C 1
ATOM 2017 O O . GLU A 1 268 ? 2.651 -8.366 -2.969 1.00 97.69 268 GLU A O 1
ATOM 2022 N N . SER A 1 269 ? 2.353 -7.498 -0.919 1.00 98.19 269 SER A N 1
ATOM 2023 C CA . SER A 1 269 ? 1.380 -6.489 -1.337 1.00 98.19 269 SER A CA 1
ATOM 2024 C C . SER A 1 269 ? 1.800 -5.070 -0.969 1.00 98.19 269 SER A C 1
ATOM 2026 O O . SER A 1 269 ? 2.646 -4.837 -0.105 1.00 98.19 269 SER A O 1
ATOM 2028 N N . CYS A 1 270 ? 1.203 -4.118 -1.678 1.00 98.31 270 CYS A N 1
ATOM 2029 C CA . CYS A 1 270 ? 1.226 -2.712 -1.329 1.00 98.31 270 CYS A CA 1
ATOM 2030 C C . CYS A 1 270 ? -0.189 -2.259 -0.970 1.00 98.31 270 CYS A C 1
ATOM 2032 O O . CYS A 1 270 ? -1.155 -2.548 -1.683 1.00 98.31 270 CYS A O 1
ATOM 2034 N N . VAL A 1 271 ? -0.281 -1.524 0.128 1.00 98.06 271 VAL A N 1
ATOM 2035 C CA . VAL A 1 271 ? -1.488 -0.928 0.687 1.00 98.06 271 VAL A CA 1
ATOM 2036 C C . VAL A 1 271 ? -1.424 0.573 0.442 1.00 98.06 271 VAL A C 1
ATOM 2038 O O . VAL A 1 271 ? -0.406 1.206 0.717 1.00 98.06 271 VAL A O 1
ATOM 2041 N N . LEU A 1 272 ? -2.517 1.150 -0.042 1.00 97.81 272 LEU A N 1
ATOM 2042 C CA . LEU A 1 272 ? -2.678 2.584 -0.250 1.00 97.81 272 LEU A CA 1
ATOM 2043 C C . LEU A 1 272 ? -3.903 3.058 0.535 1.00 97.81 272 LEU A C 1
ATOM 2045 O O . LEU A 1 272 ? -5.001 2.557 0.312 1.00 97.81 272 LEU A O 1
ATOM 2049 N N . ALA A 1 273 ? -3.731 4.018 1.437 1.00 97.25 273 ALA A N 1
ATOM 2050 C CA . ALA A 1 273 ? -4.821 4.614 2.202 1.00 97.25 273 ALA A CA 1
ATOM 2051 C C . ALA A 1 273 ? -5.019 6.072 1.788 1.00 97.25 273 ALA A C 1
ATOM 2053 O O . ALA A 1 273 ? -4.075 6.865 1.779 1.00 97.25 273 ALA A O 1
ATOM 2054 N N . THR A 1 274 ? -6.252 6.424 1.441 1.00 95.31 274 THR A N 1
ATOM 2055 C CA . THR A 1 274 ? -6.620 7.748 0.940 1.00 95.31 274 THR A CA 1
ATOM 2056 C C . THR A 1 274 ? -7.930 8.231 1.554 1.00 95.31 274 THR A C 1
ATOM 2058 O O . THR A 1 274 ? -8.673 7.468 2.170 1.00 95.31 274 THR A O 1
ATOM 2061 N N . SER A 1 275 ? -8.200 9.522 1.400 1.00 91.75 275 SER A N 1
ATOM 2062 C CA . SER A 1 275 ? -9.435 10.163 1.842 1.00 91.75 275 SER A CA 1
ATOM 2063 C C . SER A 1 275 ? -9.902 11.182 0.809 1.00 91.75 275 SER A C 1
ATOM 2065 O O . SER A 1 275 ? -9.083 11.809 0.135 1.00 91.75 275 SER A O 1
ATOM 2067 N N . ASP A 1 276 ? -11.219 11.353 0.680 1.00 80.38 276 ASP A N 1
ATOM 2068 C CA . ASP A 1 276 ? -11.805 12.264 -0.317 1.00 80.38 276 ASP A CA 1
ATOM 2069 C C . ASP A 1 276 ? -11.625 13.754 0.048 1.00 80.38 276 ASP A C 1
ATOM 2071 O O . ASP A 1 276 ? -11.759 14.629 -0.807 1.00 80.38 276 ASP A O 1
ATOM 2075 N N . ALA A 1 277 ? -11.290 14.061 1.304 1.00 80.44 277 ALA A N 1
ATOM 2076 C CA . ALA A 1 277 ? -10.944 15.405 1.763 1.00 80.44 277 ALA A CA 1
ATOM 2077 C C . ALA A 1 277 ? -9.679 15.360 2.634 1.00 80.44 277 ALA A C 1
ATOM 2079 O O . ALA A 1 277 ? -9.407 14.320 3.232 1.00 80.44 277 ALA A O 1
ATOM 2080 N N . PRO A 1 278 ? -8.916 16.467 2.757 1.00 79.50 278 PRO A N 1
ATOM 2081 C CA . PRO A 1 278 ? -7.670 16.484 3.518 1.00 79.50 278 PRO A CA 1
ATOM 2082 C C . PRO A 1 278 ? -7.892 15.976 4.944 1.00 79.50 278 PRO A C 1
ATOM 2084 O O . PRO A 1 278 ? -8.611 16.581 5.735 1.00 79.50 278 PRO A O 1
ATOM 2087 N N . SER A 1 279 ? -7.311 14.826 5.259 1.00 87.88 279 SER A N 1
ATOM 2088 C CA . SER A 1 279 ? -7.344 14.203 6.581 1.00 87.88 279 SER A CA 1
ATOM 2089 C C . SER A 1 279 ? -5.959 13.670 6.898 1.00 87.88 279 SER A C 1
ATOM 2091 O O . SER A 1 279 ? -5.175 13.393 5.981 1.00 87.88 279 SER A O 1
ATOM 2093 N N . ARG A 1 280 ? -5.635 13.572 8.188 1.00 93.12 280 ARG A N 1
ATOM 2094 C CA . ARG A 1 280 ? -4.382 12.944 8.600 1.00 93.12 280 ARG A CA 1
ATOM 2095 C C . ARG A 1 280 ? -4.614 11.456 8.724 1.00 93.12 280 ARG A C 1
ATOM 2097 O O . ARG A 1 280 ? -5.532 11.027 9.419 1.00 93.12 280 ARG A O 1
ATOM 2104 N N . LEU A 1 281 ? -3.807 10.691 8.009 1.00 95.25 281 LEU A N 1
ATOM 2105 C CA . LEU A 1 281 ? -3.867 9.241 8.000 1.00 95.25 281 LEU A CA 1
ATOM 2106 C C . LEU A 1 281 ? -2.634 8.688 8.707 1.00 95.25 281 LEU A C 1
ATOM 2108 O O . LEU A 1 281 ? -1.553 9.270 8.608 1.00 95.25 281 LEU A O 1
ATOM 2112 N N . SER A 1 282 ? -2.787 7.556 9.387 1.00 95.00 282 SER A N 1
ATOM 2113 C CA . SER A 1 282 ? -1.661 6.788 9.923 1.00 95.00 282 SER A CA 1
ATOM 2114 C C . SER A 1 282 ? -1.868 5.293 9.685 1.00 95.00 282 SER A C 1
ATOM 2116 O O . SER A 1 282 ? -3.008 4.835 9.553 1.00 95.00 282 SER A O 1
ATOM 2118 N N . ILE A 1 283 ? -0.772 4.536 9.617 1.00 94.94 283 ILE A N 1
ATOM 2119 C CA . ILE A 1 283 ? -0.799 3.069 9.576 1.00 94.94 283 ILE A CA 1
ATOM 2120 C C . ILE A 1 283 ? -0.087 2.554 10.814 1.00 94.94 283 ILE A C 1
ATOM 2122 O O . ILE A 1 283 ? 1.069 2.894 11.076 1.00 94.94 283 ILE A O 1
ATOM 2126 N N . ARG A 1 284 ? -0.794 1.704 11.553 1.00 91.50 284 ARG A N 1
ATOM 2127 C CA . ARG A 1 284 ? -0.302 1.058 12.762 1.00 91.50 284 ARG A CA 1
ATOM 2128 C C . ARG A 1 284 ? -0.374 -0.451 12.627 1.00 91.50 284 ARG A C 1
ATOM 2130 O O . ARG A 1 284 ? -1.291 -0.985 12.001 1.00 91.50 284 ARG A O 1
ATOM 2137 N N . MET A 1 285 ? 0.581 -1.120 13.250 1.00 88.69 285 MET A N 1
ATOM 2138 C CA . MET A 1 285 ? 0.614 -2.572 13.382 1.00 88.69 285 MET A CA 1
ATOM 2139 C C . MET A 1 285 ? 0.063 -2.989 14.741 1.00 88.69 285 MET A C 1
ATOM 2141 O O . MET A 1 285 ? -0.058 -2.184 15.671 1.00 88.69 285 MET A O 1
ATOM 2145 N N . LYS A 1 286 ? -0.201 -4.290 14.866 1.00 83.50 286 LYS A N 1
ATOM 2146 C CA . LYS A 1 286 ? -0.312 -4.955 16.165 1.00 83.50 286 LYS A CA 1
ATOM 2147 C C . LYS A 1 286 ? 0.900 -4.611 17.051 1.00 83.50 286 LYS A C 1
ATOM 2149 O O . LYS A 1 286 ? 2.022 -4.531 16.553 1.00 83.50 286 LYS A O 1
ATOM 2154 N N . GLY A 1 287 ? 0.686 -4.424 18.351 1.00 82.31 287 GLY A N 1
ATOM 2155 C CA . GLY A 1 287 ? 1.720 -4.010 19.308 1.00 82.31 287 GLY A CA 1
ATOM 2156 C C . GLY A 1 287 ? 1.885 -2.495 19.420 1.00 82.31 287 GLY A C 1
ATOM 2157 O O . GLY A 1 287 ? 2.760 -2.021 20.141 1.00 82.31 287 GLY A O 1
ATOM 2158 N N . GLY A 1 288 ? 1.065 -1.728 18.697 1.00 80.69 288 GLY A N 1
ATOM 2159 C CA . GLY A 1 288 ? 1.049 -0.271 18.747 1.00 80.69 288 GLY A CA 1
ATOM 2160 C C . GLY A 1 288 ? 2.156 0.417 17.946 1.00 80.69 288 GLY A C 1
ATOM 2161 O O . GLY A 1 288 ? 2.199 1.648 17.948 1.00 80.69 288 GLY A O 1
ATOM 2162 N N . ALA A 1 289 ? 3.003 -0.335 17.235 1.00 84.25 289 ALA A N 1
ATOM 2163 C CA . ALA A 1 289 ? 4.028 0.227 16.361 1.00 84.25 289 ALA A CA 1
ATOM 2164 C C . ALA A 1 289 ? 3.381 1.093 15.268 1.00 84.25 289 ALA A C 1
ATOM 2166 O O . ALA A 1 289 ? 2.472 0.657 14.553 1.00 84.25 289 ALA A O 1
ATOM 2167 N N . VAL A 1 290 ? 3.822 2.348 15.187 1.00 85.12 290 VAL A N 1
ATOM 2168 C CA . VAL A 1 290 ? 3.388 3.306 14.169 1.00 85.12 290 VAL A CA 1
ATOM 2169 C C . VAL A 1 290 ? 4.383 3.229 13.027 1.00 85.12 290 VAL A C 1
ATOM 2171 O O . VAL A 1 290 ? 5.531 3.630 13.181 1.00 85.12 290 VAL A O 1
ATOM 2174 N N . GLU A 1 291 ? 3.935 2.714 11.893 1.00 86.44 291 GLU A N 1
ATOM 2175 C CA . GLU A 1 291 ? 4.803 2.489 10.739 1.00 86.44 291 GLU A CA 1
ATOM 2176 C C . GLU A 1 291 ? 4.735 3.666 9.774 1.00 86.44 291 GLU A C 1
ATOM 2178 O O . GLU A 1 291 ? 5.744 4.136 9.266 1.00 86.44 291 GLU A O 1
ATOM 2183 N N . VAL A 1 292 ? 3.525 4.200 9.575 1.00 87.56 292 VAL A N 1
ATOM 2184 C CA . VAL A 1 292 ? 3.348 5.493 8.920 1.00 87.56 292 VAL A CA 1
ATOM 2185 C C . VAL A 1 292 ? 2.790 6.475 9.943 1.00 87.56 292 VAL A C 1
ATOM 2187 O O . VAL A 1 292 ? 1.647 6.286 10.377 1.00 87.56 292 VAL A O 1
ATOM 2190 N N . PRO A 1 293 ? 3.552 7.516 10.329 1.00 89.44 293 PRO A N 1
ATOM 2191 C CA . PRO A 1 293 ? 3.075 8.532 11.257 1.00 89.44 293 PRO A CA 1
ATOM 2192 C C . PRO A 1 293 ? 1.939 9.350 10.640 1.00 89.44 293 PRO A C 1
ATOM 2194 O O . PRO A 1 293 ? 1.764 9.386 9.419 1.00 89.44 293 PRO A O 1
ATOM 2197 N N . GLU A 1 294 ? 1.186 10.042 11.495 1.00 91.44 294 GLU A N 1
ATOM 2198 C CA . GLU A 1 294 ? 0.083 10.910 11.080 1.00 91.44 294 GLU A CA 1
ATOM 2199 C C . GLU A 1 294 ? 0.526 11.905 10.002 1.00 91.44 294 GLU A C 1
ATOM 2201 O O . GLU A 1 294 ? 1.280 12.847 10.246 1.00 91.44 294 GLU A O 1
ATOM 2206 N N . THR A 1 295 ? 0.037 11.682 8.786 1.00 92.25 295 THR A N 1
ATOM 2207 C CA . THR A 1 295 ? 0.419 12.438 7.597 1.00 92.25 295 THR A CA 1
ATOM 2208 C C . THR A 1 295 ? -0.838 12.960 6.922 1.00 92.25 295 THR A C 1
ATOM 2210 O O . THR A 1 295 ? -1.767 12.203 6.646 1.00 92.25 295 THR A O 1
ATOM 2213 N N . THR A 1 296 ? -0.880 14.258 6.624 1.00 92.06 296 THR A N 1
ATOM 2214 C CA . THR A 1 296 ? -1.974 14.839 5.836 1.00 92.06 296 THR A CA 1
ATOM 2215 C C . THR A 1 296 ? -1.926 14.306 4.409 1.00 92.06 296 THR A C 1
ATOM 2217 O O . THR A 1 296 ? -0.950 14.550 3.709 1.00 92.06 296 THR A O 1
ATOM 2220 N N . GLY A 1 297 ? -2.997 13.664 3.945 1.00 91.75 297 GLY A N 1
ATOM 2221 C CA . GLY A 1 297 ? -3.120 13.180 2.570 1.00 91.75 297 GLY A CA 1
ATOM 2222 C C . GLY A 1 297 ? -2.977 11.665 2.445 1.00 91.75 297 GLY A C 1
ATOM 2223 O O . GLY A 1 297 ? -3.230 10.923 3.385 1.00 91.75 297 GLY A O 1
ATOM 2224 N N . THR A 1 298 ? -2.633 11.198 1.244 1.00 95.62 298 THR A N 1
ATOM 2225 C CA . THR A 1 298 ? -2.561 9.759 0.951 1.00 95.62 298 THR A CA 1
ATOM 2226 C C . THR A 1 298 ? -1.248 9.172 1.450 1.00 95.62 298 THR A C 1
ATOM 2228 O O . THR A 1 298 ? -0.182 9.737 1.199 1.00 95.62 298 THR A O 1
ATOM 2231 N N . ILE A 1 299 ? -1.327 8.007 2.081 1.00 97.19 299 ILE A N 1
ATOM 2232 C CA . ILE A 1 299 ? -0.177 7.244 2.568 1.00 97.19 299 ILE A CA 1
ATOM 2233 C C . ILE A 1 299 ? -0.172 5.834 1.983 1.00 97.19 299 ILE A C 1
ATOM 2235 O O . ILE A 1 299 ? -1.204 5.347 1.519 1.00 97.19 299 ILE A O 1
ATOM 2239 N N . GLY A 1 300 ? 0.975 5.163 2.008 1.00 96.81 300 GLY A N 1
ATOM 2240 C CA . GLY A 1 300 ? 1.060 3.769 1.588 1.00 96.81 300 GLY A CA 1
ATOM 2241 C C . GLY A 1 300 ? 2.108 2.959 2.336 1.00 96.81 300 GLY A C 1
ATOM 2242 O O . GLY A 1 300 ? 2.966 3.508 3.021 1.00 96.81 300 GLY A O 1
ATOM 2243 N N . ARG A 1 301 ? 2.032 1.641 2.181 1.00 96.88 301 ARG A N 1
ATOM 2244 C CA . ARG A 1 301 ? 2.977 0.672 2.741 1.00 96.88 301 ARG A CA 1
ATOM 2245 C C . ARG A 1 301 ? 3.179 -0.465 1.751 1.00 96.88 301 ARG A C 1
ATOM 2247 O O . ARG A 1 301 ? 2.189 -0.935 1.201 1.00 96.88 301 ARG A O 1
ATOM 2254 N N . CYS A 1 302 ? 4.401 -0.949 1.566 1.00 98.00 302 CYS A N 1
ATOM 2255 C CA . CYS A 1 302 ? 4.658 -2.212 0.867 1.00 98.00 302 CYS A CA 1
ATOM 2256 C C . CYS A 1 302 ? 5.403 -3.174 1.793 1.00 98.00 302 CYS A C 1
ATOM 2258 O O . CYS A 1 302 ? 6.348 -2.767 2.461 1.00 98.00 302 CYS A O 1
ATOM 2260 N N . ALA A 1 303 ? 4.977 -4.437 1.842 1.00 97.25 303 ALA A N 1
ATOM 2261 C CA . ALA A 1 303 ? 5.590 -5.445 2.705 1.00 97.25 303 ALA A CA 1
ATOM 2262 C C . ALA A 1 303 ? 5.579 -6.836 2.058 1.00 97.25 303 ALA A C 1
ATOM 2264 O O . ALA A 1 303 ? 4.678 -7.184 1.283 1.00 97.25 303 ALA A O 1
ATOM 2265 N N . GLN A 1 304 ? 6.587 -7.640 2.393 1.00 97.69 304 GLN A N 1
ATOM 2266 C CA . GLN A 1 304 ? 6.710 -9.015 1.922 1.00 97.69 304 GLN A CA 1
ATOM 2267 C C . GLN A 1 304 ? 5.805 -9.955 2.722 1.00 97.69 304 GLN A C 1
ATOM 2269 O O . GLN A 1 304 ? 5.138 -10.817 2.143 1.00 97.69 304 GLN A O 1
ATOM 2274 N N . ALA A 1 305 ? 5.786 -9.798 4.045 1.00 96.56 305 ALA A N 1
ATOM 2275 C CA . ALA A 1 305 ? 4.963 -10.603 4.936 1.00 96.56 305 ALA A CA 1
ATOM 2276 C C . ALA A 1 305 ? 3.495 -10.152 4.920 1.00 96.56 305 ALA A C 1
ATOM 2278 O O . ALA A 1 305 ? 3.185 -8.996 4.636 1.00 96.56 305 ALA A O 1
ATOM 2279 N N . GLU A 1 306 ? 2.588 -11.075 5.239 1.00 94.81 306 GLU A N 1
ATOM 2280 C CA . GLU A 1 306 ? 1.208 -10.710 5.561 1.00 94.81 306 GLU A CA 1
ATOM 2281 C C . GLU A 1 306 ? 1.148 -9.995 6.915 1.00 94.81 306 GLU A C 1
ATOM 2283 O O . GLU A 1 306 ? 1.938 -10.288 7.818 1.00 94.81 306 GLU A O 1
ATOM 2288 N N . SER A 1 307 ? 0.215 -9.057 7.064 1.00 92.56 307 SER A N 1
ATOM 2289 C CA . SER A 1 307 ? 0.049 -8.336 8.323 1.00 92.56 307 SER A CA 1
ATOM 2290 C C . SER A 1 307 ? -1.359 -7.797 8.534 1.00 92.56 307 SER A C 1
ATOM 2292 O O . SER A 1 307 ? -2.047 -7.395 7.597 1.00 92.56 307 SER A O 1
ATOM 2294 N N . THR A 1 308 ? -1.764 -7.721 9.799 1.00 93.75 308 THR A N 1
ATOM 2295 C CA . THR A 1 308 ? -2.961 -6.986 10.208 1.00 93.75 308 THR A CA 1
ATOM 2296 C C . THR A 1 308 ? -2.596 -5.516 10.399 1.00 93.75 308 THR A C 1
ATOM 2298 O O . THR A 1 308 ? -1.771 -5.184 11.254 1.00 93.75 308 THR A O 1
ATOM 2301 N N . LEU A 1 309 ? -3.201 -4.635 9.602 1.00 94.88 309 LEU A N 1
ATOM 2302 C CA . LEU A 1 309 ? -2.980 -3.191 9.656 1.00 94.88 309 LEU A CA 1
ATOM 2303 C C . LEU A 1 309 ? -4.192 -2.482 10.243 1.00 94.88 309 LEU A C 1
ATOM 2305 O O . LEU A 1 309 ? -5.334 -2.783 9.893 1.00 94.88 309 LEU A O 1
ATOM 2309 N N . VAL A 1 310 ? -3.926 -1.470 11.062 1.00 94.88 310 VAL A N 1
ATOM 2310 C CA . VAL A 1 310 ? -4.924 -0.520 11.546 1.00 94.88 310 VAL A CA 1
ATOM 2311 C C . VAL A 1 310 ? -4.653 0.819 10.882 1.00 94.88 310 VAL A C 1
ATOM 2313 O O . VAL A 1 310 ? -3.660 1.486 11.173 1.00 94.88 310 VAL A O 1
ATOM 2316 N N . VAL A 1 311 ? -5.536 1.203 9.964 1.00 95.50 311 VAL A N 1
ATOM 2317 C CA . VAL A 1 311 ? -5.447 2.476 9.248 1.00 95.50 311 VAL A CA 1
ATOM 2318 C C . VAL A 1 311 ? -6.350 3.472 9.951 1.00 95.50 311 VAL A C 1
ATOM 2320 O O . VAL A 1 311 ? -7.570 3.298 9.956 1.00 95.50 311 VAL A O 1
ATOM 2323 N N . THR A 1 312 ? -5.766 4.497 10.566 1.00 93.31 312 THR A N 1
ATOM 2324 C CA . THR A 1 312 ? -6.519 5.513 11.309 1.00 93.31 312 THR A CA 1
ATOM 2325 C C . THR A 1 312 ? -6.705 6.777 10.484 1.00 93.31 312 THR A C 1
ATOM 2327 O O . THR A 1 312 ? -5.904 7.089 9.599 1.00 93.31 312 THR A O 1
ATOM 2330 N N . ARG A 1 313 ? -7.767 7.518 10.801 1.00 92.75 313 ARG A N 1
ATOM 2331 C CA . ARG A 1 313 ? -8.062 8.823 10.218 1.00 92.75 313 ARG A CA 1
ATOM 2332 C C . ARG A 1 313 ? -8.363 9.832 11.321 1.00 92.75 313 ARG A C 1
ATOM 2334 O O . ARG A 1 313 ? -9.298 9.649 12.096 1.00 92.75 313 ARG A O 1
ATOM 2341 N N . GLU A 1 314 ? -7.646 10.949 11.311 1.00 89.38 314 GLU A N 1
ATOM 2342 C CA . GLU A 1 314 ? -8.057 12.179 11.986 1.00 89.38 314 GLU A CA 1
ATOM 2343 C C . GLU A 1 314 ? -8.783 13.078 10.972 1.00 89.38 314 GLU A C 1
ATOM 2345 O O . GLU A 1 314 ? -8.193 13.548 9.992 1.00 89.38 314 GLU A O 1
ATOM 2350 N N . GLY A 1 315 ? -10.083 13.292 11.184 1.00 82.44 315 GLY A N 1
ATOM 2351 C CA . GLY A 1 315 ? -10.926 14.106 10.308 1.00 82.44 315 GLY A CA 1
ATOM 2352 C C . GLY A 1 315 ? -12.286 13.477 10.009 1.00 82.44 315 GLY A C 1
ATOM 2353 O O . GLY A 1 315 ? -12.617 12.395 10.495 1.00 82.44 315 GLY A O 1
ATOM 2354 N N . LYS A 1 316 ? -13.072 14.190 9.196 1.00 82.94 316 LYS A N 1
ATOM 2355 C CA . LYS A 1 316 ? -14.482 13.888 8.889 1.00 82.94 316 LYS A CA 1
ATOM 2356 C C . LYS A 1 316 ? -14.729 13.341 7.478 1.00 82.94 316 LYS A C 1
ATOM 2358 O O . LYS A 1 316 ? -15.843 13.381 6.977 1.00 82.94 316 LYS A O 1
ATOM 2363 N N . SER A 1 317 ? -13.676 12.912 6.795 1.00 86.38 317 SER A N 1
ATOM 2364 C CA . SER A 1 317 ? -13.763 12.386 5.431 1.00 86.38 317 SER A CA 1
ATOM 2365 C C . SER A 1 317 ? -13.965 10.876 5.434 1.00 86.38 317 SER A C 1
ATOM 2367 O O . SER A 1 317 ? -13.618 10.215 6.406 1.00 86.38 317 SER A O 1
ATOM 2369 N N . ASP A 1 318 ? -14.459 10.302 4.342 1.00 91.19 318 ASP A N 1
ATOM 2370 C CA . ASP A 1 318 ? -14.423 8.851 4.172 1.00 91.19 318 ASP A CA 1
ATOM 2371 C C . ASP A 1 318 ? -12.968 8.380 3.997 1.00 91.19 318 ASP A C 1
ATOM 2373 O O . ASP A 1 318 ? -12.170 9.007 3.297 1.00 91.19 318 ASP A O 1
ATOM 2377 N N . LEU A 1 319 ? -12.620 7.279 4.664 1.00 94.00 319 LEU A N 1
ATOM 2378 C CA . LEU A 1 319 ? -11.332 6.599 4.542 1.00 94.00 319 LEU A CA 1
ATOM 2379 C C . LEU A 1 319 ? -11.493 5.446 3.557 1.00 94.00 319 LEU A C 1
ATOM 2381 O O . LEU A 1 319 ? -12.371 4.606 3.745 1.00 94.00 319 LEU A O 1
ATOM 2385 N N . VAL A 1 320 ? -10.625 5.378 2.552 1.00 95.75 320 VAL A N 1
ATOM 2386 C CA . VAL A 1 320 ? -10.598 4.304 1.557 1.00 95.75 320 VAL A CA 1
ATOM 2387 C C . VAL A 1 320 ? -9.231 3.643 1.574 1.00 95.75 320 VAL A C 1
ATOM 2389 O O . VAL A 1 320 ? -8.205 4.318 1.489 1.00 95.75 320 VAL A O 1
ATOM 2392 N N . VAL A 1 321 ? -9.218 2.316 1.670 1.00 97.50 321 VAL A N 1
ATOM 2393 C CA . VAL A 1 321 ? -7.992 1.518 1.666 1.00 97.50 321 VAL A CA 1
ATOM 2394 C C . VAL A 1 321 ? -8.002 0.575 0.476 1.00 97.50 321 VAL A C 1
ATOM 2396 O O . VAL A 1 321 ? -8.953 -0.183 0.265 1.00 97.50 321 VAL A O 1
ATOM 2399 N N . LEU A 1 322 ? -6.926 0.631 -0.303 1.00 97.94 322 LEU A N 1
ATOM 2400 C CA . LEU A 1 322 ? -6.713 -0.169 -1.495 1.00 97.94 322 LEU A CA 1
ATOM 2401 C C . LEU A 1 322 ? -5.516 -1.095 -1.321 1.00 97.94 322 LEU A C 1
ATOM 2403 O O . LEU A 1 322 ? -4.544 -0.742 -0.658 1.00 97.94 322 LEU A O 1
ATOM 2407 N N . VAL A 1 323 ? -5.565 -2.257 -1.967 1.00 98.06 323 VAL A N 1
ATOM 2408 C CA . VAL A 1 323 ? -4.473 -3.239 -1.967 1.00 98.06 323 VAL A CA 1
ATOM 2409 C C . VAL A 1 323 ? -4.188 -3.713 -3.383 1.00 98.06 323 VAL A C 1
ATOM 2411 O O . VAL A 1 323 ? -5.119 -3.985 -4.141 1.00 98.06 323 VAL A O 1
ATOM 2414 N N . ALA A 1 324 ? -2.907 -3.851 -3.724 1.00 97.88 324 ALA A N 1
ATOM 2415 C CA . ALA A 1 324 ? -2.443 -4.451 -4.972 1.00 97.88 324 ALA A CA 1
ATOM 2416 C C . ALA A 1 324 ? -1.178 -5.309 -4.760 1.00 97.88 324 ALA A C 1
ATOM 2418 O O . ALA A 1 324 ? -0.408 -5.050 -3.834 1.00 97.88 324 ALA A O 1
ATOM 2419 N N . PRO A 1 325 ? -0.913 -6.311 -5.623 1.00 97.62 325 PRO A N 1
ATOM 2420 C CA . PRO A 1 325 ? 0.320 -7.098 -5.563 1.00 97.62 325 PRO A CA 1
ATOM 2421 C C . PRO A 1 325 ? 1.561 -6.239 -5.845 1.00 97.62 325 PRO A C 1
ATOM 2423 O O . PRO A 1 325 ? 1.656 -5.607 -6.901 1.00 97.62 325 PRO A O 1
ATOM 2426 N N . ALA A 1 326 ? 2.550 -6.268 -4.950 1.00 97.31 326 ALA A N 1
ATOM 2427 C CA . ALA A 1 326 ? 3.737 -5.416 -5.043 1.00 97.31 326 ALA A CA 1
ATOM 2428 C C . ALA A 1 326 ? 4.561 -5.689 -6.311 1.00 97.31 326 ALA A C 1
ATOM 2430 O O . ALA A 1 326 ? 5.055 -4.751 -6.938 1.00 97.31 326 ALA A O 1
ATOM 2431 N N . GLY A 1 327 ? 4.646 -6.951 -6.746 1.00 95.06 327 GLY A N 1
ATOM 2432 C CA . GLY A 1 327 ? 5.362 -7.327 -7.972 1.00 95.06 327 GLY A CA 1
ATOM 2433 C C . GLY A 1 327 ? 4.702 -6.866 -9.268 1.00 95.06 327 GLY A C 1
ATOM 2434 O O . GLY A 1 327 ? 5.378 -6.756 -10.287 1.00 95.06 327 GLY A O 1
ATOM 2435 N N . ARG A 1 328 ? 3.402 -6.544 -9.235 1.00 94.44 328 ARG A N 1
ATOM 2436 C CA . ARG A 1 328 ? 2.709 -5.927 -10.373 1.00 94.44 328 ARG A CA 1
ATOM 2437 C C . ARG A 1 328 ? 2.924 -4.419 -10.419 1.00 94.44 328 ARG A C 1
ATOM 2439 O O . ARG A 1 328 ? 3.028 -3.853 -11.501 1.00 94.44 328 ARG A O 1
ATOM 2446 N N . LEU A 1 329 ? 2.982 -3.775 -9.255 1.00 95.94 329 LEU A N 1
ATOM 2447 C CA . LEU A 1 329 ? 3.220 -2.337 -9.169 1.00 95.94 329 LEU A CA 1
ATOM 2448 C C . LEU A 1 329 ? 4.681 -1.988 -9.453 1.00 95.94 329 LEU A C 1
ATOM 2450 O O . LEU A 1 329 ? 4.950 -1.049 -10.194 1.00 95.94 329 LEU A O 1
ATOM 2454 N N . GLY A 1 330 ? 5.608 -2.747 -8.870 1.00 96.81 330 GLY A N 1
ATOM 2455 C CA . GLY A 1 330 ? 7.017 -2.386 -8.760 1.00 96.81 330 GLY A CA 1
ATOM 2456 C C . GLY A 1 330 ? 7.378 -1.820 -7.388 1.00 96.81 330 GLY A C 1
ATOM 2457 O O . GLY A 1 330 ? 8.109 -0.835 -7.322 1.00 96.81 330 GLY A O 1
ATOM 2458 N N . GLY A 1 331 ? 6.825 -2.397 -6.316 1.00 97.50 331 GLY A N 1
ATOM 2459 C CA . GLY A 1 331 ? 7.075 -1.952 -4.942 1.00 97.50 331 GLY A CA 1
ATOM 2460 C C . GLY A 1 331 ? 6.577 -0.531 -4.662 1.00 97.50 331 GLY A C 1
ATOM 2461 O O . GLY A 1 331 ? 5.671 -0.025 -5.337 1.00 97.50 331 GLY A 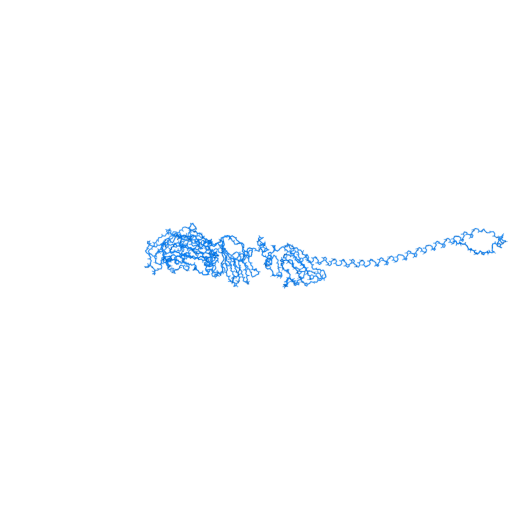O 1
ATOM 2462 N N . ALA A 1 332 ? 7.186 0.132 -3.681 1.00 97.50 332 ALA A N 1
ATOM 2463 C CA . ALA A 1 332 ? 6.801 1.473 -3.253 1.00 97.50 332 ALA A CA 1
ATOM 2464 C C . ALA A 1 332 ? 7.015 2.532 -4.350 1.00 97.50 332 ALA A C 1
ATOM 2466 O O . ALA A 1 332 ? 6.191 3.441 -4.496 1.00 97.50 332 ALA A O 1
ATOM 2467 N N . LEU A 1 333 ? 8.065 2.398 -5.174 1.00 97.25 333 LEU A N 1
ATOM 2468 C CA . LEU A 1 333 ? 8.288 3.285 -6.324 1.00 97.25 333 LEU A CA 1
ATOM 2469 C C . LEU A 1 333 ? 7.120 3.201 -7.314 1.00 97.25 333 LEU A C 1
ATOM 2471 O O . LEU A 1 333 ? 6.505 4.218 -7.645 1.00 97.25 333 LEU A O 1
ATOM 2475 N N . GLY A 1 334 ? 6.784 1.983 -7.740 1.00 96.62 334 GLY A N 1
ATOM 2476 C CA . GLY A 1 334 ? 5.703 1.736 -8.686 1.00 96.62 334 GLY A CA 1
ATOM 2477 C C . GLY A 1 334 ? 4.327 2.125 -8.145 1.00 96.62 334 GLY A C 1
ATOM 2478 O O . GLY A 1 334 ? 3.529 2.731 -8.858 1.00 96.62 334 GLY A O 1
ATOM 2479 N N . MET A 1 335 ? 4.065 1.882 -6.856 1.00 97.56 335 MET A N 1
ATOM 2480 C CA . MET A 1 335 ? 2.846 2.350 -6.187 1.00 97.56 335 MET A CA 1
ATOM 2481 C C . MET A 1 335 ? 2.678 3.871 -6.309 1.00 97.56 335 MET A C 1
ATOM 2483 O O . MET A 1 335 ? 1.588 4.340 -6.638 1.00 97.56 335 MET A O 1
ATOM 2487 N N . ARG A 1 336 ? 3.745 4.653 -6.092 1.00 96.50 336 ARG A N 1
ATOM 2488 C CA . ARG A 1 336 ? 3.704 6.121 -6.224 1.00 96.50 336 ARG A CA 1
ATOM 2489 C C . ARG A 1 336 ? 3.473 6.565 -7.669 1.00 96.50 336 ARG A C 1
ATOM 2491 O O . ARG A 1 336 ? 2.749 7.533 -7.894 1.00 96.50 336 ARG A O 1
ATOM 2498 N N . GLU A 1 337 ? 4.075 5.883 -8.643 1.00 94.75 337 GLU A N 1
ATOM 2499 C CA . GLU A 1 337 ? 3.872 6.151 -10.076 1.00 94.75 337 GLU A CA 1
ATOM 2500 C C . GLU A 1 337 ? 2.415 5.908 -10.501 1.00 94.75 337 GLU A C 1
ATOM 2502 O O . GLU A 1 337 ? 1.798 6.763 -11.146 1.00 94.75 337 GLU A O 1
ATOM 2507 N N . VAL A 1 338 ? 1.845 4.774 -10.086 1.00 95.62 338 VAL A N 1
ATOM 2508 C CA . VAL A 1 338 ? 0.458 4.389 -10.380 1.00 95.62 338 VAL A CA 1
ATOM 2509 C C . VAL A 1 338 ? -0.530 5.318 -9.685 1.00 95.62 338 VAL A C 1
ATOM 2511 O O . VAL A 1 338 ? -1.447 5.823 -10.330 1.00 95.62 338 VAL A O 1
ATOM 2514 N N . ALA A 1 339 ? -0.322 5.611 -8.398 1.00 95.81 339 ALA A N 1
ATOM 2515 C CA . ALA A 1 339 ? -1.160 6.545 -7.654 1.00 95.81 339 ALA A CA 1
ATOM 2516 C C . ALA A 1 339 ? -1.161 7.937 -8.299 1.00 95.81 339 ALA A C 1
ATOM 2518 O O . ALA A 1 339 ? -2.232 8.502 -8.517 1.00 95.81 339 ALA A O 1
ATOM 2519 N N . ARG A 1 340 ? 0.011 8.449 -8.706 1.00 94.69 340 ARG A N 1
ATOM 2520 C CA . ARG A 1 340 ? 0.124 9.739 -9.405 1.00 94.69 340 ARG A CA 1
ATOM 2521 C C . ARG A 1 340 ? -0.638 9.737 -10.726 1.00 94.69 340 ARG A C 1
ATOM 2523 O O . ARG A 1 340 ? -1.350 10.697 -11.008 1.00 94.69 340 ARG A O 1
ATOM 2530 N N . SER A 1 341 ? -0.523 8.661 -11.505 1.00 91.56 341 SER A N 1
ATOM 2531 C CA . SER A 1 341 ? -1.301 8.478 -12.741 1.00 91.56 341 SER A CA 1
ATOM 2532 C C . SER A 1 341 ? -2.807 8.434 -12.453 1.00 91.56 341 SER A C 1
ATOM 2534 O O . SER A 1 341 ? -3.603 8.922 -13.247 1.00 91.56 341 SER A O 1
ATOM 2536 N N . GLY A 1 342 ? -3.177 7.924 -11.274 1.00 92.88 342 GLY A N 1
ATOM 2537 C CA . GLY A 1 342 ? -4.522 7.927 -10.703 1.00 92.88 342 GLY A CA 1
ATOM 2538 C C . GLY A 1 342 ? -5.043 9.294 -10.217 1.00 92.88 342 GLY A C 1
ATOM 2539 O O . GLY A 1 342 ? -6.159 9.381 -9.696 1.00 92.88 342 GLY A O 1
ATOM 2540 N N . GLY A 1 343 ? -4.232 10.355 -10.311 1.00 91.62 343 GLY A N 1
ATOM 2541 C CA . GLY A 1 343 ? -4.520 11.671 -9.730 1.00 91.62 343 GLY A CA 1
ATOM 2542 C C . GLY A 1 343 ? -4.321 11.751 -8.210 1.00 91.62 343 GLY A C 1
ATOM 2543 O O . GLY A 1 343 ? -4.804 12.691 -7.584 1.00 91.62 343 GLY A O 1
ATOM 2544 N N . ILE A 1 344 ? -3.626 10.783 -7.605 1.00 93.38 344 ILE A N 1
ATOM 2545 C CA . ILE A 1 344 ? -3.411 10.679 -6.158 1.00 93.38 344 ILE A CA 1
ATOM 2546 C C . ILE A 1 344 ? -1.934 10.913 -5.824 1.00 93.38 344 ILE A C 1
ATOM 2548 O O . ILE A 1 344 ? -1.049 10.154 -6.220 1.00 93.38 344 ILE A O 1
ATOM 2552 N N . ALA A 1 345 ? -1.652 11.956 -5.045 1.00 93.56 345 ALA A N 1
ATOM 2553 C CA . ALA A 1 345 ? -0.305 12.245 -4.562 1.00 93.56 345 ALA A CA 1
ATOM 2554 C C . ALA A 1 345 ? -0.039 11.536 -3.225 1.00 93.56 345 ALA A C 1
ATOM 2556 O O . ALA A 1 345 ? -0.547 11.954 -2.181 1.00 93.56 345 ALA A O 1
ATOM 2557 N N . VAL A 1 346 ? 0.787 10.488 -3.258 1.00 94.62 346 VAL A N 1
ATOM 2558 C CA . VAL A 1 346 ? 1.246 9.778 -2.054 1.00 94.62 346 VAL A CA 1
ATOM 2559 C C . VAL A 1 346 ? 2.301 10.613 -1.338 1.00 94.62 346 VAL A C 1
ATOM 2561 O O . VAL A 1 346 ? 3.339 10.930 -1.923 1.00 94.62 346 VAL A O 1
ATOM 2564 N N . GLN A 1 347 ? 2.014 10.968 -0.089 1.00 94.00 347 GLN A N 1
ATOM 2565 C CA . GLN A 1 347 ? 2.849 11.841 0.735 1.00 94.00 347 GLN A CA 1
ATOM 2566 C C . GLN A 1 347 ? 3.942 11.057 1.451 1.00 94.00 347 GLN A C 1
ATOM 2568 O O . GLN A 1 347 ? 5.106 11.443 1.397 1.00 94.00 347 GLN A O 1
ATOM 2573 N N . THR A 1 348 ? 3.569 9.921 2.039 1.00 92.94 348 THR A N 1
ATOM 2574 C CA . THR A 1 348 ? 4.480 9.055 2.788 1.00 92.94 348 THR A CA 1
ATOM 2575 C C . THR A 1 348 ? 4.270 7.612 2.368 1.00 92.94 348 THR A C 1
ATOM 2577 O O . THR A 1 348 ? 3.136 7.161 2.188 1.00 92.94 348 THR A O 1
ATOM 2580 N N . THR A 1 349 ? 5.374 6.891 2.210 1.00 93.75 349 THR A N 1
ATOM 2581 C CA . THR A 1 349 ? 5.383 5.448 1.992 1.00 93.75 349 THR A CA 1
ATOM 2582 C C . THR A 1 349 ? 6.299 4.798 2.999 1.00 93.75 349 THR A C 1
ATOM 2584 O O . THR A 1 349 ? 7.403 5.294 3.199 1.00 93.75 349 THR A O 1
ATOM 2587 N N . ASP A 1 350 ? 5.860 3.684 3.557 1.00 94.81 350 ASP A N 1
ATOM 2588 C CA . ASP A 1 350 ? 6.666 2.859 4.443 1.00 94.81 350 ASP A CA 1
ATOM 2589 C C . ASP A 1 350 ? 6.989 1.499 3.803 1.00 94.81 350 ASP A C 1
ATOM 2591 O O . ASP A 1 350 ? 6.185 0.926 3.059 1.00 94.81 350 ASP A O 1
ATOM 2595 N N . VAL A 1 351 ? 8.190 1.004 4.085 1.00 96.56 351 VAL A N 1
ATOM 2596 C CA . VAL A 1 351 ? 8.651 -0.341 3.744 1.00 96.56 351 VAL A CA 1
ATOM 2597 C C . VAL A 1 351 ? 9.457 -0.831 4.945 1.00 96.56 351 VAL A C 1
ATOM 2599 O O . VAL A 1 351 ? 10.450 -0.181 5.279 1.00 96.56 351 VAL A O 1
ATOM 2602 N N . PRO A 1 352 ? 9.095 -1.965 5.572 1.00 94.06 352 PRO A N 1
ATOM 2603 C CA . PRO A 1 352 ? 9.849 -2.493 6.703 1.00 94.06 352 PRO A CA 1
ATOM 2604 C C . PRO A 1 352 ? 11.335 -2.655 6.367 1.00 94.06 352 PRO A C 1
ATOM 2606 O O . PRO A 1 352 ? 11.670 -3.123 5.278 1.00 94.06 352 PRO A O 1
ATOM 2609 N N . GLY A 1 353 ? 12.230 -2.349 7.310 1.00 92.88 353 GLY A N 1
ATOM 2610 C CA . GLY A 1 353 ? 13.681 -2.416 7.083 1.00 92.88 353 GLY A CA 1
ATOM 2611 C C . GLY A 1 353 ? 14.166 -3.767 6.530 1.00 92.88 353 GLY A C 1
ATOM 2612 O O . GLY A 1 353 ? 15.010 -3.816 5.634 1.00 92.88 353 GLY A O 1
ATOM 2613 N N . ALA A 1 354 ? 13.567 -4.874 6.988 1.00 94.06 354 ALA A N 1
ATOM 2614 C CA . ALA A 1 354 ? 13.861 -6.227 6.501 1.00 94.06 354 ALA A CA 1
ATOM 2615 C C . ALA A 1 354 ? 13.428 -6.476 5.039 1.00 94.06 354 ALA A C 1
ATOM 2617 O O . ALA A 1 354 ? 13.989 -7.343 4.367 1.00 94.06 354 ALA A O 1
ATOM 2618 N N . ASP A 1 355 ? 12.475 -5.692 4.534 1.00 97.12 355 ASP A N 1
ATOM 2619 C CA . ASP A 1 355 ? 11.851 -5.859 3.222 1.00 97.12 355 ASP A CA 1
ATOM 2620 C C . ASP A 1 355 ? 12.448 -4.921 2.158 1.00 97.12 355 ASP A C 1
ATOM 2622 O O . ASP A 1 355 ? 12.111 -5.039 0.982 1.00 97.12 355 ASP A O 1
ATOM 2626 N N . LEU A 1 356 ? 13.375 -4.019 2.506 1.00 97.25 356 LEU A N 1
ATOM 2627 C CA . LEU A 1 356 ? 13.917 -3.023 1.567 1.00 97.25 356 LEU A CA 1
ATOM 2628 C C . LEU A 1 356 ? 14.580 -3.650 0.327 1.00 97.25 356 LEU A C 1
ATOM 2630 O O . LEU A 1 356 ? 14.395 -3.183 -0.797 1.00 97.25 356 LEU A O 1
ATOM 2634 N N . ALA A 1 357 ? 15.337 -4.738 0.494 1.00 97.06 357 ALA A N 1
ATOM 2635 C CA . ALA A 1 357 ? 15.953 -5.433 -0.640 1.00 97.06 357 ALA A CA 1
ATOM 2636 C C . ALA A 1 357 ? 14.907 -6.168 -1.503 1.00 97.06 357 ALA A C 1
ATOM 2638 O O . ALA A 1 357 ? 15.060 -6.280 -2.724 1.00 97.06 357 ALA A O 1
ATOM 2639 N N . TRP A 1 358 ? 13.824 -6.641 -0.877 1.00 98.19 358 TRP A N 1
ATOM 2640 C CA . TRP A 1 358 ? 12.678 -7.223 -1.570 1.00 98.19 358 TRP A CA 1
ATOM 2641 C C . TRP A 1 358 ? 11.889 -6.156 -2.345 1.00 98.19 358 TRP A C 1
ATOM 2643 O O . TRP A 1 358 ? 11.565 -6.396 -3.508 1.00 98.19 358 TRP A O 1
ATOM 2653 N N . ASP A 1 359 ? 11.652 -4.972 -1.777 1.00 98.56 359 ASP A N 1
ATOM 2654 C CA . ASP A 1 359 ? 10.960 -3.863 -2.450 1.00 98.56 359 ASP A CA 1
ATOM 2655 C C . ASP A 1 359 ? 11.738 -3.398 -3.688 1.00 98.56 359 ASP A C 1
ATOM 2657 O O . ASP A 1 359 ? 11.195 -3.358 -4.797 1.00 98.56 359 ASP A O 1
ATOM 2661 N N . ALA A 1 360 ? 13.055 -3.204 -3.545 1.00 98.38 360 ALA A N 1
ATOM 2662 C CA . ALA A 1 360 ? 13.941 -2.902 -4.666 1.00 98.38 360 ALA A CA 1
ATOM 2663 C C . ALA A 1 360 ? 13.873 -3.980 -5.767 1.00 98.38 360 ALA A C 1
ATOM 2665 O O . ALA A 1 360 ? 13.876 -3.674 -6.963 1.00 98.38 360 ALA A O 1
ATOM 2666 N N . LYS A 1 361 ? 13.759 -5.261 -5.394 1.00 98.56 361 LYS A N 1
ATOM 2667 C CA . LYS A 1 361 ? 13.577 -6.351 -6.362 1.00 98.56 361 LYS A CA 1
ATOM 2668 C C . LYS A 1 361 ? 12.256 -6.219 -7.115 1.00 98.56 361 LYS A C 1
ATOM 2670 O O . LYS A 1 361 ? 12.253 -6.448 -8.326 1.00 98.56 361 LYS A O 1
ATOM 2675 N N . GLN A 1 362 ? 11.166 -5.828 -6.451 1.00 98.44 362 GLN A N 1
ATOM 2676 C CA . GLN A 1 362 ? 9.875 -5.637 -7.119 1.00 98.44 362 GLN A CA 1
ATOM 2677 C C . GLN A 1 362 ? 9.958 -4.570 -8.213 1.00 98.44 362 GLN A C 1
ATOM 2679 O O . GLN A 1 362 ? 9.403 -4.781 -9.292 1.00 98.44 362 GLN A O 1
ATOM 2684 N N . VAL A 1 363 ? 10.715 -3.484 -8.001 1.00 98.31 363 VAL A N 1
ATOM 2685 C CA . VAL A 1 363 ? 10.967 -2.464 -9.037 1.00 98.31 363 VAL A CA 1
ATOM 2686 C C . VAL A 1 363 ? 11.527 -3.104 -10.308 1.00 98.31 363 VAL A C 1
ATOM 2688 O O . VAL A 1 363 ? 11.002 -2.875 -11.399 1.00 98.31 363 VAL A O 1
ATOM 2691 N N . LEU A 1 364 ? 12.571 -3.931 -10.192 1.00 98.19 364 LEU A N 1
ATOM 2692 C CA . LEU A 1 364 ? 13.202 -4.577 -11.348 1.00 98.19 364 LEU A CA 1
ATOM 2693 C C . LEU A 1 364 ? 12.280 -5.603 -12.016 1.00 98.19 364 LEU A C 1
ATOM 2695 O O . LEU A 1 364 ? 12.192 -5.631 -13.245 1.00 98.19 364 LEU A O 1
ATOM 2699 N N . VAL A 1 365 ? 11.557 -6.399 -11.223 1.00 97.06 365 VAL A N 1
ATOM 2700 C CA . VAL A 1 365 ? 10.589 -7.386 -11.728 1.00 97.06 365 VAL A CA 1
ATOM 2701 C C . VAL A 1 365 ? 9.499 -6.705 -12.553 1.00 97.06 365 VAL A C 1
ATOM 2703 O O . VAL A 1 365 ? 9.293 -7.068 -13.712 1.00 97.06 365 VAL A O 1
ATOM 2706 N N . ALA A 1 366 ? 8.857 -5.670 -12.006 1.00 96.44 366 ALA A N 1
ATOM 2707 C CA . ALA A 1 366 ? 7.825 -4.920 -12.717 1.00 96.44 366 ALA A CA 1
ATOM 2708 C C . ALA A 1 366 ? 8.379 -4.219 -13.968 1.00 96.44 366 ALA A C 1
ATOM 2710 O O . ALA A 1 366 ? 7.653 -4.038 -14.943 1.00 96.44 366 ALA A O 1
ATOM 2711 N N . SER A 1 367 ? 9.672 -3.867 -13.968 1.00 96.38 367 SER A N 1
ATOM 2712 C CA . SER A 1 367 ? 10.366 -3.249 -15.107 1.00 96.38 367 SER A CA 1
ATOM 2713 C C . SER A 1 367 ? 10.789 -4.258 -16.191 1.00 96.38 367 SER A C 1
ATOM 2715 O O . SER A 1 367 ? 11.552 -3.912 -17.093 1.00 96.38 367 SER A O 1
ATOM 2717 N N . GLY A 1 368 ? 10.331 -5.513 -16.116 1.00 94.19 368 GLY A N 1
ATOM 2718 C CA . GLY A 1 368 ? 10.603 -6.539 -17.125 1.00 94.19 368 GLY A CA 1
ATOM 2719 C C . GLY A 1 368 ? 12.016 -7.125 -17.064 1.00 94.19 368 GLY A C 1
ATOM 2720 O O . GLY A 1 368 ? 12.511 -7.641 -18.072 1.00 94.19 368 GLY A O 1
ATOM 2721 N N . VAL A 1 369 ? 12.687 -7.041 -15.910 1.00 96.19 369 VAL A N 1
ATOM 2722 C CA . VAL A 1 369 ? 13.959 -7.732 -15.663 1.00 96.19 369 VAL A CA 1
ATOM 2723 C C . VAL A 1 369 ? 13.664 -9.168 -15.205 1.00 96.19 369 VAL A C 1
ATOM 2725 O O . VAL A 1 369 ? 12.943 -9.357 -14.223 1.00 96.19 369 VAL A O 1
ATOM 2728 N N . PRO A 1 370 ? 14.209 -10.203 -15.872 1.00 94.25 370 PRO A N 1
ATOM 2729 C CA . PRO A 1 370 ? 14.003 -11.585 -15.453 1.00 94.25 370 PRO A CA 1
ATOM 2730 C C . PRO A 1 370 ? 14.518 -11.841 -14.033 1.00 94.25 370 PRO A C 1
ATOM 2732 O O . PRO A 1 370 ? 15.662 -11.529 -13.713 1.00 94.25 370 PRO A O 1
ATOM 2735 N N . THR A 1 371 ? 13.711 -12.492 -13.196 1.00 95.12 371 THR A N 1
ATOM 2736 C CA . THR A 1 371 ? 14.061 -12.788 -11.794 1.00 95.12 371 THR A CA 1
ATOM 2737 C C . THR A 1 371 ? 15.362 -13.572 -11.641 1.00 95.12 371 THR A C 1
ATOM 2739 O O . THR A 1 371 ? 16.089 -13.349 -10.679 1.00 95.12 371 THR A O 1
ATOM 2742 N N . ALA A 1 372 ? 15.684 -14.441 -12.604 1.00 94.62 372 ALA A N 1
ATOM 2743 C CA . ALA A 1 372 ? 16.884 -15.278 -12.601 1.00 94.62 372 ALA A CA 1
ATOM 2744 C C . ALA A 1 372 ? 18.210 -14.499 -12.695 1.00 94.62 372 ALA A C 1
ATOM 2746 O O . ALA A 1 372 ? 19.264 -15.079 -12.456 1.00 94.62 372 ALA A O 1
ATOM 2747 N N . ILE A 1 373 ? 18.174 -13.216 -13.073 1.00 94.62 373 ILE A N 1
ATOM 2748 C CA . ILE A 1 373 ? 19.368 -12.363 -13.173 1.00 94.62 373 ILE A CA 1
ATOM 2749 C C . ILE A 1 373 ? 19.379 -11.228 -12.141 1.00 94.62 373 ILE A C 1
ATOM 2751 O O . ILE A 1 373 ? 20.265 -10.378 -12.192 1.00 94.62 373 ILE A O 1
ATOM 2755 N N . ILE A 1 374 ? 18.403 -11.204 -11.224 1.00 96.81 374 ILE A N 1
ATOM 2756 C CA . ILE A 1 374 ? 18.315 -10.200 -10.163 1.00 96.81 374 ILE A CA 1
ATOM 2757 C C . ILE A 1 374 ? 19.000 -10.724 -8.904 1.00 96.81 374 ILE A C 1
ATOM 2759 O O . ILE A 1 374 ? 18.586 -11.734 -8.338 1.00 96.81 374 ILE A O 1
ATOM 2763 N N . ASN A 1 375 ? 19.981 -9.967 -8.425 1.00 95.69 375 ASN A N 1
ATOM 2764 C CA . ASN A 1 375 ? 20.646 -10.185 -7.148 1.00 95.69 375 ASN A CA 1
ATOM 2765 C C . ASN A 1 375 ? 20.212 -9.107 -6.152 1.00 95.69 375 ASN A C 1
ATOM 2767 O O . ASN A 1 375 ? 20.134 -7.933 -6.510 1.00 95.69 375 ASN A O 1
ATOM 2771 N N . THR A 1 376 ? 19.964 -9.486 -4.902 1.00 95.94 376 THR A N 1
ATOM 2772 C CA . THR A 1 376 ? 19.585 -8.562 -3.823 1.00 95.94 376 THR A CA 1
ATOM 2773 C C . THR A 1 376 ? 20.688 -8.454 -2.781 1.00 95.94 376 THR A C 1
ATOM 2775 O O . THR A 1 376 ? 21.374 -9.438 -2.508 1.00 95.94 376 THR A O 1
ATOM 2778 N N . ALA A 1 377 ? 20.837 -7.277 -2.183 1.00 92.50 377 ALA A N 1
ATOM 2779 C CA . ALA A 1 377 ? 21.729 -7.028 -1.054 1.00 92.50 377 ALA A CA 1
ATOM 2780 C C . ALA A 1 377 ? 21.082 -6.024 -0.089 1.00 92.50 377 ALA A C 1
ATOM 2782 O O . ALA A 1 377 ? 20.231 -5.234 -0.500 1.00 92.50 377 ALA A O 1
ATOM 2783 N N . ALA A 1 378 ? 21.491 -6.048 1.176 1.00 89.19 378 ALA A N 1
ATOM 2784 C CA . ALA A 1 378 ? 21.039 -5.123 2.213 1.00 89.19 378 ALA A CA 1
ATOM 2785 C C . ALA A 1 378 ? 22.244 -4.586 2.992 1.00 89.19 378 ALA A C 1
ATOM 2787 O O . ALA A 1 378 ? 23.306 -5.211 2.999 1.00 89.19 378 ALA A O 1
ATOM 2788 N N . THR A 1 379 ? 22.101 -3.418 3.616 1.00 83.94 379 THR A N 1
ATOM 2789 C CA . THR A 1 379 ? 23.158 -2.849 4.455 1.00 83.94 379 THR A CA 1
ATOM 2790 C C . THR A 1 379 ? 23.434 -3.720 5.693 1.00 83.94 379 THR A C 1
ATOM 2792 O O . THR A 1 379 ? 22.533 -4.402 6.179 1.00 83.94 379 THR A O 1
ATOM 2795 N N . PRO A 1 380 ? 24.681 -3.722 6.208 1.00 80.12 380 PRO A N 1
ATOM 2796 C CA . PRO A 1 380 ? 25.845 -2.991 5.695 1.00 80.12 380 PRO A CA 1
ATOM 2797 C C . PRO A 1 380 ? 26.557 -3.681 4.514 1.00 80.12 380 PRO A C 1
ATOM 2799 O O . PRO A 1 380 ? 27.396 -3.061 3.860 1.00 80.12 380 PRO A O 1
ATOM 2802 N N . ASP A 1 381 ? 26.215 -4.933 4.209 1.00 78.75 381 ASP A N 1
ATOM 2803 C CA . ASP A 1 381 ? 26.981 -5.794 3.306 1.00 78.75 381 ASP A CA 1
ATOM 2804 C C . ASP A 1 381 ? 26.527 -5.686 1.844 1.00 78.75 381 ASP A C 1
ATOM 2806 O O . ASP A 1 381 ? 25.767 -6.503 1.317 1.00 78.75 381 ASP A O 1
ATOM 2810 N N . VAL A 1 382 ? 27.066 -4.691 1.135 1.00 83.88 382 VAL A N 1
ATOM 2811 C CA . VAL A 1 382 ? 26.873 -4.549 -0.314 1.00 83.88 382 VAL A CA 1
ATOM 2812 C C . VAL A 1 382 ? 28.143 -4.947 -1.069 1.00 83.88 382 VAL A C 1
ATOM 2814 O O . VAL A 1 382 ? 29.024 -4.131 -1.334 1.00 83.88 382 VAL A O 1
ATOM 2817 N N . ALA A 1 383 ? 28.234 -6.223 -1.455 1.00 84.38 383 ALA A N 1
ATOM 2818 C CA . ALA A 1 383 ? 29.349 -6.730 -2.261 1.00 84.38 383 ALA A CA 1
ATOM 2819 C C . ALA A 1 383 ? 29.425 -6.036 -3.631 1.00 84.38 383 ALA A C 1
ATOM 2821 O O . ALA A 1 383 ? 28.397 -5.672 -4.193 1.00 84.38 383 ALA A O 1
ATOM 2822 N N . VAL A 1 384 ? 30.613 -5.916 -4.226 1.00 84.88 384 VAL A N 1
ATOM 2823 C CA . VAL A 1 384 ? 30.772 -5.402 -5.601 1.00 84.88 384 VAL A CA 1
ATOM 2824 C C . VAL A 1 384 ? 30.222 -6.409 -6.617 1.00 84.88 384 VAL A C 1
ATOM 2826 O O . VAL A 1 384 ? 30.403 -7.612 -6.455 1.00 84.88 384 VAL A O 1
ATOM 2829 N N . ASP A 1 385 ? 29.575 -5.920 -7.674 1.00 86.25 385 ASP A N 1
ATOM 2830 C CA . ASP A 1 385 ? 29.129 -6.723 -8.818 1.00 86.25 385 ASP A CA 1
ATOM 2831 C C . ASP A 1 385 ? 29.533 -6.002 -10.104 1.00 86.25 385 ASP A C 1
ATOM 2833 O O . ASP A 1 385 ? 29.023 -4.927 -10.417 1.00 86.25 385 ASP A O 1
ATOM 2837 N N . ALA A 1 386 ? 30.509 -6.572 -10.811 1.00 86.69 386 ALA A N 1
ATOM 2838 C CA . ALA A 1 386 ? 31.106 -5.956 -11.991 1.00 86.69 386 ALA A CA 1
ATOM 2839 C C . ALA A 1 386 ? 30.158 -5.936 -13.203 1.00 86.69 386 ALA A C 1
ATOM 2841 O O . ALA A 1 386 ? 30.346 -5.120 -14.113 1.00 86.69 386 ALA A O 1
ATOM 2842 N N . ASP A 1 387 ? 29.127 -6.783 -13.203 1.00 88.38 387 ASP A N 1
ATOM 2843 C CA . ASP A 1 387 ? 28.187 -6.951 -14.312 1.00 88.38 387 ASP A CA 1
ATOM 2844 C C . ASP A 1 387 ? 26.875 -6.188 -14.094 1.00 88.38 387 ASP A C 1
ATOM 2846 O O . ASP A 1 387 ? 26.093 -6.007 -15.033 1.00 88.38 387 ASP A O 1
ATOM 2850 N N . ALA A 1 388 ? 26.632 -5.693 -12.878 1.00 93.50 388 ALA A N 1
ATOM 2851 C CA . ALA A 1 388 ? 25.465 -4.885 -12.564 1.00 93.50 388 ALA A CA 1
ATOM 2852 C C . ALA A 1 388 ? 25.466 -3.573 -13.364 1.00 93.50 388 ALA A C 1
ATOM 2854 O O . ALA A 1 388 ? 26.389 -2.768 -13.284 1.00 93.50 388 ALA A O 1
ATOM 2855 N N . ARG A 1 389 ? 24.402 -3.336 -14.130 1.00 95.88 389 ARG A N 1
ATOM 2856 C CA . ARG A 1 389 ? 24.181 -2.087 -14.888 1.00 95.88 389 ARG A CA 1
ATOM 2857 C C . ARG A 1 389 ? 22.875 -1.406 -14.521 1.00 95.88 389 ARG A C 1
ATOM 2859 O O . ARG A 1 389 ? 22.712 -0.225 -14.787 1.00 95.88 389 ARG A O 1
ATOM 2866 N N . VAL A 1 390 ? 21.961 -2.136 -13.894 1.00 97.19 390 VAL A N 1
ATOM 2867 C CA . VAL A 1 390 ? 20.668 -1.638 -13.437 1.00 97.19 390 VAL A CA 1
ATOM 2868 C C . VAL A 1 390 ? 20.576 -1.932 -11.953 1.00 97.19 390 VAL A C 1
ATOM 2870 O O . VAL A 1 390 ? 20.797 -3.073 -11.545 1.00 97.19 390 VAL A O 1
ATOM 2873 N N . VAL A 1 391 ? 20.275 -0.918 -11.150 1.00 97.75 391 VAL A N 1
ATOM 2874 C CA . VAL A 1 391 ? 20.124 -1.056 -9.701 1.00 97.75 391 VAL A CA 1
ATOM 2875 C C . VAL A 1 391 ? 18.869 -0.329 -9.264 1.00 97.75 391 VAL A C 1
ATOM 2877 O O . VAL A 1 391 ? 18.723 0.856 -9.529 1.00 97.75 391 VAL A O 1
ATOM 2880 N N . ALA A 1 392 ? 17.980 -1.027 -8.576 1.00 98.12 392 ALA A N 1
ATOM 2881 C CA . ALA A 1 392 ? 16.929 -0.412 -7.790 1.00 98.12 392 ALA A CA 1
ATOM 2882 C C . ALA A 1 392 ? 17.375 -0.349 -6.329 1.00 98.12 392 ALA A C 1
ATOM 2884 O O . ALA A 1 392 ? 18.037 -1.268 -5.842 1.00 98.12 392 ALA A O 1
ATOM 2885 N N . VAL A 1 393 ? 17.003 0.718 -5.638 1.00 97.38 393 VAL A N 1
ATOM 2886 C CA . VAL A 1 393 ? 17.289 0.916 -4.217 1.00 97.38 393 VAL A CA 1
ATOM 2887 C C . VAL A 1 393 ? 16.010 1.259 -3.466 1.00 97.38 393 VAL A C 1
ATOM 2889 O O . VAL A 1 393 ? 15.121 1.905 -4.027 1.00 97.38 393 VAL A O 1
ATOM 2892 N N . SER A 1 394 ? 15.944 0.832 -2.208 1.00 97.50 394 SER A N 1
ATOM 2893 C CA . SER A 1 394 ? 14.911 1.193 -1.241 1.00 97.50 394 SER A CA 1
ATOM 2894 C C . SER A 1 394 ? 15.562 1.499 0.102 1.00 97.50 394 SER A C 1
ATOM 2896 O O . SER A 1 394 ? 16.441 0.758 0.545 1.00 97.50 394 SER A O 1
ATOM 2898 N N . PHE A 1 395 ? 15.140 2.571 0.759 1.00 95.50 395 PHE A N 1
ATOM 2899 C CA . PHE A 1 395 ? 15.719 3.059 2.001 1.00 95.50 395 PHE A CA 1
ATOM 2900 C C . PHE A 1 395 ? 14.648 3.294 3.057 1.00 95.50 395 PHE A C 1
ATOM 2902 O O . PHE A 1 395 ? 13.554 3.757 2.742 1.00 95.50 395 PHE A O 1
ATOM 2909 N N . GLU A 1 396 ? 15.013 3.048 4.310 1.00 91.88 396 GLU A N 1
ATOM 2910 C CA . GLU A 1 396 ? 14.296 3.589 5.467 1.00 91.88 396 GLU A CA 1
ATOM 2911 C C . GLU A 1 396 ? 14.836 4.991 5.794 1.00 91.88 396 GLU A C 1
ATOM 2913 O O . GLU A 1 396 ? 14.075 5.942 5.961 1.00 91.88 396 GLU A O 1
ATOM 2918 N N . THR A 1 397 ? 16.165 5.153 5.753 1.00 85.12 397 THR A N 1
ATOM 2919 C CA . THR A 1 397 ? 16.842 6.449 5.907 1.00 85.12 397 THR A CA 1
ATOM 2920 C C . THR A 1 397 ? 17.283 6.976 4.539 1.00 85.12 397 THR A C 1
ATOM 2922 O O . THR A 1 397 ? 18.091 6.312 3.880 1.00 85.12 397 THR A O 1
ATOM 2925 N N . PRO A 1 398 ? 16.833 8.166 4.087 1.00 87.94 398 PRO A N 1
ATOM 2926 C CA . PRO A 1 398 ? 17.309 8.750 2.836 1.00 87.94 398 PRO A CA 1
ATOM 2927 C C . PRO A 1 398 ? 18.836 8.765 2.761 1.00 87.94 398 PRO A C 1
ATOM 2929 O O . PRO A 1 398 ? 19.516 8.975 3.765 1.00 87.94 398 PRO A O 1
ATOM 2932 N N . SER A 1 399 ? 19.384 8.552 1.563 1.00 86.94 399 SER A N 1
ATOM 2933 C CA . SER A 1 399 ? 20.837 8.499 1.351 1.00 86.94 399 SER A CA 1
ATOM 2934 C C . SER A 1 399 ? 21.578 7.400 2.143 1.00 86.94 399 SER A C 1
ATOM 2936 O O . SER A 1 399 ? 22.792 7.479 2.295 1.00 86.94 399 SER A O 1
ATOM 2938 N N . ALA A 1 400 ? 20.907 6.334 2.604 1.00 88.94 400 ALA A N 1
ATOM 2939 C CA . ALA A 1 400 ? 21.568 5.213 3.292 1.00 88.94 400 ALA A CA 1
ATOM 2940 C C . ALA A 1 400 ? 22.707 4.565 2.474 1.00 88.94 400 ALA A C 1
ATOM 2942 O O . ALA A 1 400 ? 23.675 4.052 3.045 1.00 88.94 400 ALA A O 1
ATOM 2943 N N . LEU A 1 401 ? 22.599 4.599 1.141 1.00 89.75 401 LEU A N 1
ATOM 2944 C CA . LEU A 1 401 ? 23.566 4.044 0.201 1.00 89.75 401 LEU A CA 1
ATOM 2945 C C . LEU A 1 401 ? 23.968 5.073 -0.859 1.00 89.75 401 LEU A C 1
ATOM 2947 O O . LEU A 1 401 ? 23.119 5.647 -1.541 1.00 89.75 401 LEU A O 1
ATOM 2951 N N . HIS A 1 402 ? 25.277 5.231 -1.054 1.00 90.69 402 HIS A N 1
ATOM 2952 C CA . HIS A 1 402 ? 25.855 6.096 -2.078 1.00 90.69 402 HIS A CA 1
ATOM 2953 C C . HIS A 1 402 ? 26.643 5.280 -3.107 1.00 90.69 402 HIS A C 1
ATOM 2955 O O . HIS A 1 402 ? 27.531 4.515 -2.712 1.00 90.69 402 HIS A O 1
ATOM 2961 N N . PRO A 1 403 ? 26.375 5.447 -4.414 1.00 91.88 403 PRO A N 1
ATOM 2962 C CA . PRO A 1 403 ? 27.208 4.839 -5.436 1.00 91.88 403 PRO A CA 1
ATOM 2963 C C . PRO A 1 403 ? 28.576 5.534 -5.475 1.00 91.88 403 PRO A C 1
ATOM 2965 O O . PRO A 1 403 ? 28.670 6.755 -5.588 1.00 91.88 403 PRO A O 1
ATOM 2968 N N . GLU A 1 404 ? 29.641 4.746 -5.409 1.00 92.00 404 GLU A N 1
ATOM 2969 C CA . GLU A 1 404 ? 31.015 5.179 -5.643 1.00 92.00 404 GLU A CA 1
ATOM 2970 C C . GLU A 1 404 ? 31.416 4.780 -7.062 1.00 9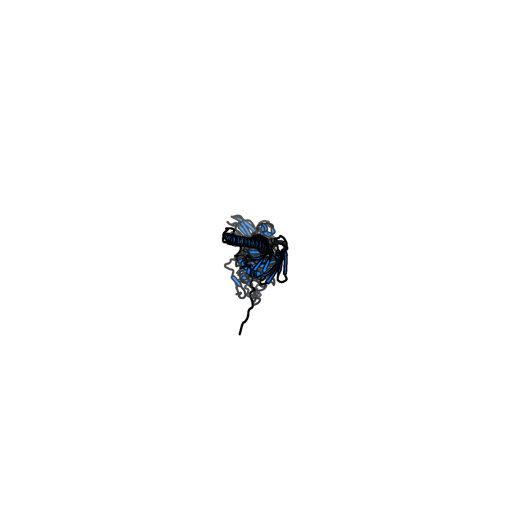2.00 404 GLU A C 1
ATOM 2972 O O . GLU A 1 404 ? 31.531 3.591 -7.387 1.00 92.00 404 GLU A O 1
ATOM 2977 N N . LEU A 1 405 ? 31.594 5.792 -7.910 1.00 91.44 405 LEU A N 1
ATOM 2978 C CA . LEU A 1 405 ? 31.832 5.625 -9.337 1.00 91.44 405 LEU A CA 1
ATOM 2979 C C . LEU A 1 405 ? 33.269 6.018 -9.698 1.00 91.44 405 LEU A C 1
ATOM 2981 O O . LEU A 1 405 ? 33.737 7.075 -9.266 1.00 91.44 405 LEU A O 1
ATOM 2985 N N . PRO A 1 406 ? 33.973 5.197 -10.496 1.00 91.06 406 PRO A N 1
ATOM 2986 C CA . PRO A 1 406 ? 35.167 5.638 -11.210 1.00 91.06 406 PRO A CA 1
ATOM 2987 C C . PRO A 1 406 ? 34.893 6.880 -12.075 1.00 91.06 406 PRO A C 1
ATOM 2989 O O . PRO A 1 406 ? 33.754 7.140 -12.456 1.00 91.06 406 PRO A O 1
ATOM 2992 N N . ALA A 1 407 ? 35.941 7.639 -12.412 1.00 89.94 407 ALA A N 1
ATOM 2993 C CA . ALA A 1 407 ? 35.816 8.910 -13.140 1.00 89.94 407 ALA A CA 1
ATOM 2994 C C . ALA A 1 407 ? 35.196 8.777 -14.548 1.00 89.94 407 ALA A C 1
ATOM 2996 O O . ALA A 1 407 ? 34.662 9.747 -15.077 1.00 89.94 407 ALA A O 1
ATOM 2997 N N . ASP A 1 408 ? 35.280 7.591 -15.145 1.00 90.50 408 ASP A N 1
ATOM 2998 C CA . ASP A 1 408 ? 34.760 7.218 -16.462 1.00 90.50 408 ASP A CA 1
ATOM 2999 C C . ASP A 1 408 ? 33.403 6.491 -16.403 1.00 90.50 408 ASP A C 1
ATOM 3001 O O . ASP A 1 408 ? 32.860 6.094 -17.435 1.00 90.50 408 ASP A O 1
ATOM 3005 N N . VAL A 1 409 ? 32.829 6.317 -15.208 1.00 93.19 409 VAL A N 1
ATOM 3006 C CA . VAL A 1 409 ? 31.529 5.667 -15.022 1.00 93.19 409 VAL A CA 1
ATOM 3007 C C . VAL A 1 409 ? 30.460 6.709 -14.730 1.00 93.19 409 VAL A C 1
ATOM 3009 O O . VAL A 1 409 ? 30.514 7.442 -13.744 1.00 93.19 409 VAL A O 1
ATOM 3012 N N . PHE A 1 410 ? 29.432 6.717 -15.569 1.00 95.06 410 PHE A N 1
ATOM 3013 C CA . PHE A 1 410 ? 28.277 7.592 -15.452 1.00 95.06 410 PHE A CA 1
ATOM 3014 C C . PHE A 1 410 ? 27.076 6.813 -14.920 1.00 95.06 410 PHE A C 1
ATOM 3016 O O . PHE A 1 410 ? 26.974 5.591 -15.080 1.00 95.06 410 PHE A O 1
ATOM 3023 N N . SER A 1 411 ? 26.142 7.529 -14.300 1.00 95.31 411 SER A N 1
ATOM 3024 C CA . SER A 1 411 ? 24.873 6.970 -13.851 1.00 95.31 411 SER A CA 1
ATOM 3025 C C . SER A 1 411 ? 23.717 7.936 -14.079 1.00 95.31 411 SER A C 1
ATOM 3027 O O . SER A 1 411 ? 23.898 9.152 -14.152 1.00 95.31 411 SER A O 1
ATOM 3029 N N . TYR A 1 412 ? 22.511 7.384 -14.187 1.00 97.00 412 TYR A N 1
ATOM 3030 C CA . TYR A 1 412 ? 21.275 8.153 -14.130 1.00 97.00 412 TYR A CA 1
ATOM 3031 C C . TYR A 1 412 ? 20.254 7.433 -13.257 1.00 97.00 412 TYR A C 1
ATOM 3033 O O . TYR A 1 412 ? 19.944 6.268 -13.505 1.00 97.00 412 TYR A O 1
ATOM 3041 N N . CYS A 1 413 ? 19.726 8.138 -12.258 1.00 97.06 413 CYS A N 1
ATOM 3042 C CA . CYS A 1 413 ? 18.751 7.624 -11.303 1.00 97.06 413 CYS A CA 1
ATOM 3043 C C . CYS A 1 413 ? 17.436 8.394 -11.407 1.00 97.06 413 CYS A C 1
ATOM 3045 O O . CYS A 1 413 ? 17.443 9.623 -11.502 1.00 97.06 413 CYS A O 1
ATOM 3047 N N . GLU A 1 414 ? 16.317 7.678 -11.354 1.00 95.06 414 GLU A N 1
ATOM 3048 C CA . GLU A 1 414 ? 14.983 8.271 -11.339 1.00 95.06 414 GLU A CA 1
ATOM 3049 C C . GLU A 1 414 ? 14.091 7.588 -10.285 1.00 95.06 414 GLU A C 1
ATOM 3051 O O . GLU A 1 414 ? 13.832 6.384 -10.391 1.00 95.06 414 GLU A O 1
ATOM 3056 N N . PRO A 1 415 ? 13.609 8.338 -9.271 1.00 95.25 415 PRO A N 1
ATOM 3057 C CA . PRO A 1 415 ? 14.021 9.700 -8.892 1.00 95.25 415 PRO A CA 1
ATOM 3058 C C . PRO A 1 415 ? 15.529 9.824 -8.573 1.00 95.25 415 PRO A C 1
ATOM 3060 O O . PRO A 1 415 ? 16.170 8.807 -8.301 1.00 95.25 415 PRO A O 1
ATOM 3063 N N . PRO A 1 416 ? 16.127 11.031 -8.604 1.00 95.00 416 PRO A N 1
ATOM 3064 C CA . PRO A 1 416 ? 17.523 11.231 -8.206 1.00 95.00 416 PRO A CA 1
ATOM 3065 C C . PRO A 1 416 ? 17.786 10.766 -6.767 1.00 95.00 416 PRO A C 1
ATOM 3067 O O . PRO A 1 416 ? 16.921 10.901 -5.914 1.00 95.00 416 PRO A O 1
ATOM 3070 N N . LEU A 1 417 ? 18.983 10.251 -6.476 1.00 92.81 417 LEU A N 1
ATOM 3071 C CA . LEU A 1 417 ? 19.367 9.879 -5.109 1.00 92.81 417 LEU A CA 1
ATOM 3072 C C . LEU A 1 417 ? 19.715 11.135 -4.295 1.00 92.81 417 LEU A C 1
ATOM 3074 O O . LEU A 1 417 ? 20.868 11.563 -4.279 1.00 92.81 417 LEU A O 1
ATOM 3078 N N . ASP A 1 418 ? 18.707 11.733 -3.665 1.00 90.19 418 ASP A N 1
ATOM 3079 C CA . ASP A 1 418 ? 18.825 12.909 -2.797 1.00 90.19 418 ASP A CA 1
ATOM 3080 C C . ASP A 1 418 ? 18.446 12.605 -1.331 1.00 90.19 418 ASP A C 1
ATOM 3082 O O . ASP A 1 418 ? 18.275 11.454 -0.920 1.00 90.19 418 ASP A O 1
ATOM 3086 N N . ASP A 1 419 ? 18.343 13.651 -0.514 1.00 88.06 419 ASP A N 1
ATOM 3087 C CA . ASP A 1 419 ? 18.013 13.594 0.914 1.00 88.06 419 ASP A CA 1
ATOM 3088 C C . ASP A 1 419 ? 16.530 13.290 1.203 1.00 88.06 419 ASP A C 1
ATOM 3090 O O . ASP A 1 419 ? 16.130 13.208 2.363 1.00 88.06 419 ASP A O 1
ATOM 3094 N N . LYS A 1 420 ? 15.706 13.106 0.165 1.00 89.94 420 LYS A N 1
ATOM 3095 C CA . LYS A 1 420 ? 14.257 12.849 0.273 1.00 89.94 420 LYS A CA 1
ATOM 3096 C C . LYS A 1 420 ? 13.829 11.560 -0.412 1.00 89.94 420 LYS A C 1
ATOM 3098 O O . LYS A 1 420 ? 12.701 11.099 -0.229 1.00 89.94 420 LYS A O 1
ATOM 3103 N N . THR A 1 421 ? 14.695 10.994 -1.237 1.00 92.38 421 THR A N 1
ATOM 3104 C CA . THR A 1 421 ? 14.374 9.829 -2.044 1.00 92.38 421 THR A CA 1
ATOM 3105 C C . THR A 1 421 ? 14.557 8.561 -1.231 1.00 92.38 421 THR A C 1
ATOM 3107 O O . THR A 1 421 ? 15.664 8.226 -0.826 1.00 92.38 421 THR A O 1
ATOM 3110 N N . LEU A 1 422 ? 13.451 7.846 -1.023 1.00 94.94 422 LEU A N 1
ATOM 3111 C CA . LEU A 1 422 ? 13.434 6.538 -0.365 1.00 94.94 422 LEU A CA 1
ATOM 3112 C C . LEU A 1 422 ? 13.505 5.380 -1.360 1.00 94.94 422 LEU A C 1
ATOM 3114 O O . LEU A 1 422 ? 13.933 4.300 -0.995 1.00 94.94 422 LEU A O 1
ATOM 3118 N N . THR A 1 423 ? 13.112 5.583 -2.617 1.00 96.50 423 THR A N 1
ATOM 3119 C CA . THR A 1 423 ? 13.171 4.547 -3.655 1.00 96.50 423 THR A CA 1
ATOM 3120 C C . THR A 1 423 ? 13.589 5.135 -4.990 1.00 96.50 423 THR A C 1
ATOM 3122 O O . THR A 1 423 ? 13.151 6.225 -5.360 1.00 96.50 423 THR A O 1
ATOM 3125 N N . SER A 1 424 ? 14.441 4.421 -5.724 1.00 97.44 424 SER A N 1
ATOM 3126 C CA . SER A 1 424 ? 14.951 4.877 -7.020 1.00 97.44 424 SER A CA 1
ATOM 3127 C C . SER A 1 424 ? 15.383 3.716 -7.907 1.00 97.44 424 SER A C 1
ATOM 3129 O O . SER A 1 424 ? 15.765 2.651 -7.417 1.00 97.44 424 SER A O 1
ATOM 3131 N N . LEU A 1 425 ? 15.341 3.939 -9.220 1.00 98.00 425 LEU A N 1
ATOM 3132 C CA . LEU A 1 425 ? 15.959 3.084 -10.222 1.00 98.00 425 LEU A CA 1
ATOM 3133 C C . LEU A 1 425 ? 17.118 3.823 -10.896 1.00 98.00 425 LEU A C 1
ATOM 3135 O O . LEU A 1 425 ? 16.925 4.874 -11.502 1.00 98.00 425 LEU A O 1
ATOM 3139 N N . CYS A 1 426 ? 18.297 3.217 -10.867 1.00 97.81 426 CYS A N 1
ATOM 3140 C CA . CYS A 1 426 ? 19.525 3.722 -11.454 1.00 97.81 426 CYS A CA 1
ATOM 3141 C C . CYS A 1 426 ? 20.027 2.825 -12.588 1.00 97.81 426 CYS A C 1
ATOM 3143 O O . CYS A 1 426 ? 20.018 1.595 -12.479 1.00 97.81 426 CYS A O 1
ATOM 3145 N N . VAL A 1 427 ? 20.546 3.446 -13.645 1.00 97.56 427 VAL A N 1
ATOM 3146 C CA . VAL A 1 427 ? 21.299 2.781 -14.715 1.00 97.56 427 VAL A CA 1
ATOM 3147 C C . VAL A 1 427 ? 22.729 3.317 -14.724 1.00 97.56 427 VAL A C 1
ATOM 3149 O O . VAL A 1 427 ? 22.932 4.523 -14.603 1.00 97.56 427 VAL A O 1
ATOM 3152 N N . PHE A 1 428 ? 23.709 2.425 -14.854 1.00 96.56 428 PHE A N 1
ATOM 3153 C CA . PHE A 1 428 ? 25.144 2.717 -14.821 1.00 96.56 428 PHE A CA 1
ATOM 3154 C C . PHE A 1 428 ? 25.807 2.291 -16.133 1.00 96.56 428 PHE A C 1
ATOM 3156 O O . PHE A 1 428 ? 25.474 1.235 -16.676 1.00 96.56 428 PHE A O 1
ATOM 3163 N N . SER A 1 429 ? 26.776 3.072 -16.620 1.00 95.19 429 SER A N 1
ATOM 3164 C CA . SER A 1 429 ? 27.567 2.707 -17.807 1.00 95.19 429 SER A CA 1
ATOM 3165 C C . SER A 1 429 ? 28.583 1.590 -17.531 1.00 95.19 429 SER A C 1
ATOM 3167 O O . SER A 1 429 ? 28.910 0.795 -18.415 1.00 95.19 429 SER A O 1
ATOM 3169 N N . GLY A 1 430 ? 29.047 1.483 -16.285 1.00 92.50 430 GLY A N 1
ATOM 3170 C CA . GLY A 1 430 ? 30.095 0.561 -15.855 1.00 92.50 430 GLY A CA 1
ATOM 3171 C C . GLY A 1 430 ? 29.859 -0.002 -14.456 1.00 92.50 430 GLY A C 1
ATOM 3172 O O . GLY A 1 430 ? 28.769 0.118 -13.902 1.00 92.50 430 GLY A O 1
ATOM 3173 N N . SER A 1 431 ? 30.889 -0.647 -13.908 1.00 90.44 431 SER A N 1
ATOM 3174 C CA . SER A 1 431 ? 30.862 -1.212 -12.558 1.00 90.44 431 SER A CA 1
ATOM 3175 C C . SER A 1 431 ? 30.886 -0.127 -11.481 1.00 90.44 431 SER A C 1
ATOM 3177 O O . SER A 1 431 ? 31.600 0.867 -11.606 1.00 90.44 431 SER A O 1
ATOM 3179 N N . GLN A 1 432 ? 30.195 -0.386 -10.381 1.00 91.25 432 GLN A N 1
ATOM 3180 C CA . GLN A 1 432 ? 29.965 0.537 -9.282 1.00 91.25 432 GLN A CA 1
ATOM 3181 C C . GLN A 1 432 ? 30.223 -0.152 -7.944 1.00 91.25 432 GLN A C 1
ATOM 3183 O O . GLN A 1 432 ? 29.945 -1.343 -7.763 1.00 91.25 432 GLN A O 1
ATOM 3188 N N . ARG A 1 433 ? 30.738 0.618 -6.986 1.00 91.44 433 ARG A N 1
ATOM 3189 C CA . ARG A 1 433 ? 30.763 0.230 -5.574 1.00 91.44 433 ARG A CA 1
ATOM 3190 C C . ARG A 1 433 ? 29.685 0.998 -4.830 1.00 91.44 433 ARG A C 1
ATOM 3192 O O . ARG A 1 433 ? 29.162 1.987 -5.334 1.00 91.44 433 ARG A O 1
ATOM 3199 N N . TRP A 1 434 ? 29.341 0.523 -3.645 1.00 92.12 434 TRP A N 1
ATOM 3200 C CA . TRP A 1 434 ? 28.349 1.164 -2.798 1.00 92.12 434 TRP A CA 1
ATOM 3201 C C . TRP A 1 434 ? 28.948 1.386 -1.424 1.00 92.12 434 TRP A C 1
ATOM 3203 O O . TRP A 1 434 ? 29.507 0.463 -0.833 1.00 92.12 434 TRP A O 1
ATOM 3213 N N . ARG A 1 435 ? 28.817 2.612 -0.931 1.00 90.31 435 ARG A N 1
ATOM 3214 C CA . ARG A 1 435 ? 29.213 2.991 0.419 1.00 90.31 435 ARG A CA 1
ATOM 3215 C C . ARG A 1 435 ? 27.971 3.247 1.256 1.00 90.31 435 ARG A C 1
ATOM 3217 O O . ARG A 1 435 ? 27.047 3.923 0.805 1.00 90.31 435 ARG A O 1
ATOM 3224 N N . THR A 1 436 ? 27.971 2.727 2.476 1.00 89.19 436 THR A N 1
ATOM 3225 C CA . THR A 1 436 ? 26.941 3.004 3.479 1.00 89.19 436 THR A CA 1
ATOM 3226 C C . THR A 1 436 ? 27.201 4.352 4.152 1.00 89.19 436 THR A C 1
ATOM 3228 O O . THR A 1 436 ? 28.350 4.728 4.388 1.00 89.19 436 THR A O 1
ATOM 3231 N N . ALA A 1 437 ? 26.141 5.101 4.460 1.00 84.94 437 ALA A N 1
ATOM 3232 C CA . ALA A 1 437 ? 26.261 6.410 5.113 1.00 84.94 437 ALA A CA 1
ATOM 3233 C C . ALA A 1 437 ? 26.666 6.336 6.604 1.00 84.94 437 ALA A C 1
ATOM 3235 O O . ALA A 1 437 ? 26.979 7.360 7.209 1.00 84.94 437 ALA A O 1
ATOM 3236 N N . GLY A 1 438 ? 26.680 5.140 7.200 1.00 81.31 438 GLY A N 1
ATOM 3237 C CA . GLY A 1 438 ? 27.032 4.895 8.600 1.00 81.31 438 GLY A CA 1
ATOM 3238 C C . GLY A 1 438 ? 26.601 3.499 9.060 1.00 81.31 438 GLY A C 1
ATOM 3239 O O . GLY A 1 438 ? 26.067 2.728 8.263 1.00 81.31 438 GLY A O 1
ATOM 3240 N N . SER A 1 439 ? 26.820 3.177 10.341 1.00 79.00 439 SER A N 1
ATOM 3241 C CA . SER A 1 439 ? 26.390 1.901 10.944 1.00 79.00 439 SER A CA 1
ATOM 3242 C C . SER A 1 439 ? 24.871 1.773 11.060 1.00 79.00 439 SER A C 1
ATOM 3244 O O . SER A 1 439 ? 24.347 0.676 10.928 1.00 79.00 439 SER A O 1
ATOM 3246 N N . GLU A 1 440 ? 24.175 2.898 11.243 1.00 83.00 440 GLU A N 1
ATOM 3247 C CA . GLU A 1 440 ? 22.712 2.968 11.392 1.00 83.00 440 GLU A CA 1
ATOM 3248 C C . GLU A 1 440 ? 21.980 3.139 10.048 1.00 83.00 440 GLU A C 1
ATOM 3250 O O . GLU A 1 440 ? 20.780 3.398 10.009 1.00 83.00 440 GLU A O 1
ATOM 3255 N N . ALA A 1 441 ? 22.696 3.077 8.921 1.00 86.50 441 ALA A N 1
ATOM 3256 C CA . ALA A 1 441 ? 22.091 3.244 7.606 1.00 86.50 441 ALA A CA 1
ATOM 3257 C C . ALA A 1 441 ? 21.306 1.982 7.224 1.00 86.50 441 ALA A C 1
ATOM 3259 O O . ALA A 1 441 ? 21.898 0.925 6.992 1.00 86.50 441 ALA A O 1
ATOM 3260 N N . VAL A 1 442 ? 19.983 2.103 7.104 1.00 91.56 442 VAL A N 1
ATOM 3261 C CA . VAL A 1 442 ? 19.099 0.988 6.744 1.00 91.56 442 VAL A CA 1
ATOM 3262 C C . VAL A 1 442 ? 18.628 1.146 5.297 1.00 91.56 442 VAL A C 1
ATOM 3264 O O . VAL A 1 442 ? 17.923 2.094 4.937 1.00 91.56 442 VAL A O 1
ATOM 3267 N N . GLY A 1 443 ? 19.087 0.231 4.442 1.00 94.06 443 GLY A N 1
ATOM 3268 C CA . GLY A 1 443 ? 18.868 0.266 3.002 1.00 94.06 443 GLY A CA 1
ATOM 3269 C C . GLY A 1 443 ? 18.943 -1.118 2.367 1.00 94.06 443 GLY A C 1
ATOM 3270 O O . GLY A 1 443 ? 19.669 -2.000 2.822 1.00 94.06 443 GLY A O 1
ATOM 3271 N N . GLY A 1 444 ? 18.220 -1.292 1.269 1.00 95.62 444 GLY A N 1
ATOM 3272 C CA . GLY A 1 444 ? 18.251 -2.481 0.432 1.00 95.62 444 GLY A CA 1
ATOM 3273 C C . GLY A 1 444 ? 18.404 -2.116 -1.035 1.00 95.62 444 GLY A C 1
ATOM 3274 O O . GLY A 1 444 ? 17.993 -1.044 -1.481 1.00 95.62 444 GLY A O 1
ATOM 3275 N N . LEU A 1 445 ? 19.008 -3.015 -1.806 1.00 96.56 445 LEU A N 1
ATOM 3276 C CA . LEU A 1 445 ? 19.094 -2.877 -3.250 1.00 96.56 445 LEU A CA 1
ATOM 3277 C C . LEU A 1 445 ? 18.826 -4.192 -3.962 1.00 96.56 445 LEU A C 1
ATOM 3279 O O . LEU A 1 445 ? 19.064 -5.284 -3.442 1.00 96.56 445 LEU A O 1
ATOM 3283 N N . ALA A 1 446 ? 18.386 -4.059 -5.202 1.00 97.50 446 ALA A N 1
ATOM 3284 C CA . ALA A 1 446 ? 18.344 -5.129 -6.173 1.00 97.50 446 ALA A CA 1
ATOM 3285 C C . ALA A 1 446 ? 19.099 -4.678 -7.414 1.00 97.50 446 ALA A C 1
ATOM 3287 O O . ALA A 1 446 ? 18.977 -3.536 -7.849 1.00 97.50 446 ALA A O 1
ATOM 3288 N N . ARG A 1 447 ? 19.884 -5.571 -8.001 1.00 96.50 447 ARG A N 1
ATOM 3289 C CA . ARG A 1 447 ? 20.721 -5.261 -9.154 1.00 96.50 447 ARG A CA 1
ATOM 3290 C C . ARG A 1 447 ? 20.686 -6.363 -10.186 1.00 96.50 447 ARG A C 1
ATOM 3292 O O . ARG A 1 447 ? 20.446 -7.524 -9.869 1.00 96.50 447 ARG A O 1
ATOM 3299 N N . SER A 1 448 ? 20.954 -5.979 -11.421 1.00 96.75 448 SER A N 1
ATOM 3300 C CA . SER A 1 448 ? 21.020 -6.882 -12.557 1.00 96.75 448 SER A CA 1
ATOM 3301 C C . SER A 1 448 ? 21.958 -6.314 -13.618 1.00 96.75 448 SER A C 1
ATOM 3303 O O . SER A 1 448 ? 22.167 -5.099 -13.716 1.00 96.75 448 SER A O 1
ATOM 3305 N N . LYS A 1 449 ? 22.472 -7.191 -14.480 1.00 95.94 449 LYS A N 1
ATOM 3306 C CA . LYS A 1 449 ? 22.934 -6.793 -15.816 1.00 95.94 449 LYS A CA 1
ATOM 3307 C C . LYS A 1 449 ? 21.774 -6.218 -16.639 1.00 95.94 449 LYS A C 1
ATOM 3309 O O . LYS A 1 449 ? 20.607 -6.373 -16.266 1.00 95.94 449 LYS A O 1
ATOM 3314 N N . LEU A 1 450 ? 22.071 -5.585 -17.775 1.00 94.94 450 LEU A N 1
ATOM 3315 C CA . LEU A 1 450 ? 21.014 -5.166 -18.703 1.00 94.94 450 LEU A CA 1
ATOM 3316 C C . LEU A 1 450 ? 20.154 -6.382 -19.101 1.00 94.94 450 LEU A C 1
ATOM 3318 O O . LEU A 1 450 ? 20.705 -7.458 -19.343 1.00 94.94 450 LEU A O 1
ATOM 3322 N N . PRO A 1 451 ? 18.818 -6.262 -19.154 1.00 94.50 451 PRO A N 1
ATOM 3323 C CA . PRO A 1 451 ? 17.975 -7.335 -19.660 1.00 94.50 451 PRO A CA 1
ATOM 3324 C C . PRO A 1 451 ? 18.201 -7.522 -21.165 1.00 94.50 451 PRO A C 1
ATOM 3326 O O . PRO A 1 451 ? 18.686 -6.625 -21.857 1.00 94.50 451 PRO A O 1
ATOM 3329 N N . PHE A 1 452 ? 17.803 -8.682 -21.691 1.00 91.25 452 PHE A N 1
ATOM 3330 C CA . PHE A 1 452 ? 18.053 -9.058 -23.089 1.00 91.25 452 PHE A CA 1
ATOM 3331 C C . PHE A 1 452 ? 17.550 -8.014 -24.104 1.00 91.25 452 PHE A C 1
ATOM 3333 O O . PHE A 1 452 ? 18.172 -7.809 -25.145 1.00 91.25 452 PHE A O 1
ATOM 3340 N N . TRP A 1 453 ? 16.450 -7.320 -23.790 1.00 92.56 453 TRP A N 1
ATOM 3341 C CA . TRP A 1 453 ? 15.845 -6.303 -24.649 1.00 92.56 453 TRP A CA 1
ATOM 3342 C C . TRP A 1 453 ? 16.602 -4.962 -24.667 1.00 92.56 453 TRP A C 1
ATOM 3344 O O . TRP A 1 453 ? 16.322 -4.126 -25.519 1.00 92.56 453 TRP A O 1
ATOM 3354 N N . LEU A 1 454 ? 17.611 -4.783 -23.805 1.00 93.94 454 LEU A N 1
ATOM 3355 C CA . LEU A 1 454 ? 18.535 -3.640 -23.808 1.00 93.94 454 LEU A CA 1
ATOM 3356 C C . LEU A 1 454 ? 19.979 -4.014 -24.154 1.00 93.94 454 LEU A C 1
ATOM 3358 O O . LEU A 1 454 ? 20.856 -3.160 -24.074 1.00 93.94 454 LEU A O 1
ATOM 3362 N N . PHE A 1 455 ? 20.273 -5.245 -24.583 1.00 90.56 455 PHE A N 1
ATOM 3363 C CA . PHE A 1 455 ? 21.651 -5.635 -24.927 1.00 90.56 455 PHE A CA 1
ATOM 3364 C C . PHE A 1 455 ? 22.289 -4.772 -26.024 1.00 90.56 455 PHE A C 1
ATOM 3366 O O . PHE A 1 455 ? 23.500 -4.588 -26.029 1.00 90.56 455 PHE A O 1
ATOM 3373 N N . THR A 1 456 ? 21.498 -4.180 -26.922 1.00 91.38 456 THR A N 1
ATOM 3374 C CA . THR A 1 456 ? 22.001 -3.223 -27.927 1.00 91.38 456 THR A CA 1
ATOM 3375 C C . THR A 1 456 ? 22.594 -1.952 -27.309 1.00 91.38 456 THR A C 1
ATOM 3377 O O . THR A 1 456 ? 23.396 -1.292 -27.957 1.00 91.38 456 THR A O 1
ATOM 3380 N N . MET A 1 457 ? 22.238 -1.635 -26.063 1.00 93.06 457 MET A N 1
ATOM 3381 C CA . MET A 1 457 ? 22.754 -0.500 -25.292 1.00 93.06 457 MET A CA 1
ATOM 3382 C C . MET A 1 457 ? 23.938 -0.882 -24.390 1.00 93.06 457 MET A C 1
ATOM 3384 O O . MET A 1 457 ? 24.392 -0.072 -23.583 1.00 93.06 457 MET A O 1
ATOM 3388 N N . GLN A 1 458 ? 24.435 -2.120 -24.474 1.00 91.12 458 GLN A N 1
ATOM 3389 C CA . GLN A 1 458 ? 25.550 -2.564 -23.645 1.00 91.12 458 GLN A CA 1
ATOM 3390 C C . GLN A 1 458 ? 26.823 -1.773 -23.970 1.00 91.12 458 GLN A C 1
ATOM 3392 O O . GLN A 1 458 ? 27.222 -1.670 -25.127 1.00 91.12 458 GLN A O 1
ATOM 3397 N N . GLY A 1 459 ? 27.474 -1.253 -22.928 1.00 88.56 459 GLY A N 1
ATOM 3398 C CA . GLY A 1 459 ? 28.717 -0.487 -23.050 1.00 88.56 459 GLY A CA 1
ATOM 3399 C C . GLY A 1 459 ? 28.529 0.978 -23.444 1.00 88.56 459 GLY A C 1
ATOM 3400 O O . GLY A 1 459 ? 29.522 1.649 -23.690 1.00 88.56 459 GLY A O 1
ATOM 3401 N N . VAL A 1 460 ? 27.291 1.479 -23.504 1.00 92.69 460 VAL A N 1
ATOM 3402 C CA . VAL A 1 460 ? 27.041 2.911 -23.705 1.00 92.69 460 VAL A CA 1
ATOM 3403 C C . VAL A 1 460 ? 27.379 3.684 -22.428 1.00 92.69 460 VAL A C 1
ATOM 3405 O O . VAL A 1 460 ? 26.901 3.348 -21.344 1.00 92.69 460 VAL A O 1
ATOM 3408 N N . ASP A 1 461 ? 28.180 4.735 -22.578 1.00 93.06 461 ASP A N 1
ATOM 3409 C CA . ASP A 1 461 ? 28.671 5.614 -21.513 1.00 93.06 461 ASP A CA 1
ATOM 3410 C C . ASP A 1 461 ? 28.095 7.038 -21.558 1.00 93.06 461 ASP A C 1
ATOM 3412 O O . ASP A 1 461 ? 28.353 7.835 -20.662 1.00 93.06 461 ASP A O 1
ATOM 3416 N N . ASP A 1 462 ? 27.242 7.349 -22.533 1.00 94.69 462 ASP A N 1
ATOM 3417 C CA . ASP A 1 462 ? 26.596 8.658 -22.649 1.00 94.69 462 ASP A CA 1
ATOM 3418 C C . ASP A 1 462 ? 25.486 8.853 -21.583 1.00 94.69 462 ASP A C 1
ATOM 3420 O O . ASP A 1 462 ? 24.512 8.086 -21.558 1.00 94.69 462 ASP A O 1
ATOM 3424 N N . PRO A 1 463 ? 25.547 9.899 -20.730 1.00 93.94 463 PRO A N 1
ATOM 3425 C CA . PRO A 1 463 ? 24.520 10.174 -19.717 1.00 93.94 463 PRO A CA 1
ATOM 3426 C C . PRO A 1 463 ? 23.095 10.347 -20.269 1.00 93.94 463 PRO A C 1
ATOM 3428 O O . PRO A 1 463 ? 22.120 10.001 -19.597 1.00 93.94 463 PRO A O 1
ATOM 3431 N N . VAL A 1 464 ? 22.947 10.857 -21.496 1.00 95.50 464 VAL A N 1
ATOM 3432 C CA . VAL A 1 464 ? 21.650 10.998 -22.177 1.00 95.50 464 VAL A CA 1
ATOM 3433 C C . VAL A 1 464 ? 21.073 9.625 -22.509 1.00 95.50 464 VAL A C 1
ATOM 3435 O O . VAL A 1 464 ? 19.867 9.407 -22.362 1.00 95.50 464 VAL A O 1
ATOM 3438 N N . ALA A 1 465 ? 21.922 8.676 -22.902 1.00 95.50 465 ALA A N 1
ATOM 3439 C CA . ALA A 1 465 ? 21.505 7.303 -23.138 1.00 95.50 465 ALA A CA 1
ATOM 3440 C C . ALA A 1 465 ? 21.117 6.592 -21.834 1.00 95.50 465 ALA A C 1
ATOM 3442 O O . ALA A 1 465 ? 20.113 5.879 -21.813 1.00 95.50 465 ALA A O 1
ATOM 3443 N N . LEU A 1 466 ? 21.854 6.821 -20.737 1.00 96.69 466 LEU A N 1
ATOM 3444 C CA . LEU A 1 466 ? 21.501 6.277 -19.418 1.00 96.69 466 LEU A CA 1
ATOM 3445 C C . LEU A 1 466 ? 20.122 6.768 -18.965 1.00 96.69 466 LEU A C 1
ATOM 3447 O O . LEU A 1 466 ? 19.285 5.963 -18.558 1.00 96.69 466 LEU A O 1
ATOM 3451 N N . LYS A 1 467 ? 19.843 8.066 -19.136 1.00 96.31 467 LYS A N 1
ATOM 3452 C CA . LYS A 1 467 ? 18.512 8.638 -18.901 1.00 96.31 467 LYS A CA 1
ATOM 3453 C C . LYS A 1 467 ? 17.433 7.961 -19.744 1.00 96.31 467 LYS A C 1
ATOM 3455 O O . LYS A 1 467 ? 16.391 7.579 -19.215 1.00 96.31 467 LYS A O 1
ATOM 3460 N N . ALA A 1 468 ? 17.675 7.788 -21.042 1.00 95.62 468 ALA A N 1
ATOM 3461 C CA . ALA A 1 468 ? 16.716 7.141 -21.934 1.00 95.62 468 ALA A CA 1
ATOM 3462 C C . ALA A 1 468 ? 16.448 5.673 -21.539 1.00 95.62 468 ALA A C 1
ATOM 3464 O O . ALA A 1 468 ? 15.310 5.211 -21.626 1.00 95.62 468 ALA A O 1
ATOM 3465 N N . MET A 1 469 ? 17.460 4.950 -21.043 1.00 96.38 469 MET A N 1
ATOM 3466 C CA . MET A 1 469 ? 17.287 3.599 -20.494 1.00 96.38 469 MET A CA 1
ATOM 3467 C C . MET A 1 469 ? 16.429 3.591 -19.223 1.00 96.38 469 MET A C 1
ATOM 3469 O O . MET A 1 469 ? 15.531 2.758 -19.112 1.00 96.38 469 MET A O 1
ATOM 3473 N N . THR A 1 470 ? 16.638 4.523 -18.290 1.00 96.50 470 THR A N 1
ATOM 3474 C CA . THR A 1 470 ? 15.793 4.635 -17.086 1.00 96.50 470 THR A CA 1
ATOM 3475 C C . THR A 1 470 ? 14.330 4.918 -17.447 1.00 96.50 470 THR A C 1
ATOM 3477 O O . THR A 1 470 ? 13.424 4.275 -16.912 1.00 96.50 470 THR A O 1
ATOM 3480 N N . GLN A 1 471 ? 14.090 5.782 -18.438 1.00 95.69 471 GLN A N 1
ATOM 3481 C CA . GLN A 1 471 ? 12.746 6.046 -18.964 1.00 95.69 471 GLN A CA 1
ATOM 3482 C C . GLN A 1 471 ? 12.122 4.816 -19.641 1.00 95.69 471 GLN A C 1
ATOM 3484 O O . GLN A 1 471 ? 10.929 4.566 -19.476 1.00 95.69 471 GLN A O 1
ATOM 3489 N N . LEU A 1 472 ? 12.910 4.000 -20.352 1.00 96.25 472 LEU A N 1
ATOM 3490 C CA . LEU A 1 472 ? 12.440 2.723 -20.899 1.00 96.25 472 LEU A CA 1
ATOM 3491 C C . LEU A 1 472 ? 12.013 1.734 -19.810 1.00 96.25 472 LEU A C 1
ATOM 3493 O O . LEU A 1 472 ? 11.025 1.027 -19.995 1.00 96.25 472 LEU A O 1
ATOM 3497 N N . PHE A 1 473 ? 12.712 1.681 -18.674 1.00 96.69 473 PHE A N 1
ATOM 3498 C CA . PHE A 1 473 ? 12.287 0.854 -17.543 1.00 96.69 473 PHE A CA 1
ATOM 3499 C C . PHE A 1 473 ? 10.997 1.368 -16.894 1.00 96.69 473 PHE A C 1
ATOM 3501 O O . PHE A 1 473 ? 10.147 0.559 -16.524 1.00 96.69 473 PHE A O 1
ATOM 3508 N N . SER A 1 474 ? 10.817 2.689 -16.791 1.00 95.12 474 SER A N 1
ATOM 3509 C CA . SER A 1 474 ? 9.548 3.283 -16.343 1.00 95.12 474 SER A CA 1
ATOM 3510 C C . SER A 1 474 ? 8.397 2.934 -17.297 1.00 95.12 474 SER A C 1
ATOM 3512 O O . SER A 1 474 ? 7.352 2.445 -16.861 1.00 95.12 474 SER A O 1
ATOM 3514 N N . LEU A 1 475 ? 8.623 3.050 -18.612 1.00 95.69 475 LEU A N 1
ATOM 3515 C CA . LEU A 1 475 ? 7.674 2.603 -19.632 1.00 95.69 475 LEU A CA 1
ATOM 3516 C C . LEU A 1 475 ? 7.359 1.106 -19.492 1.00 95.69 475 LEU A C 1
ATOM 3518 O O . LEU A 1 475 ? 6.193 0.721 -19.544 1.00 95.69 475 LEU A O 1
ATOM 3522 N N . ALA A 1 476 ? 8.372 0.261 -19.288 1.00 95.56 476 ALA A N 1
ATOM 3523 C CA . ALA A 1 476 ? 8.187 -1.176 -19.111 1.00 95.56 476 ALA A CA 1
ATOM 3524 C C . ALA A 1 476 ? 7.313 -1.502 -17.887 1.00 95.56 476 ALA A C 1
ATOM 3526 O O . ALA A 1 476 ? 6.437 -2.358 -18.003 1.00 95.56 476 ALA A O 1
ATOM 3527 N N . ARG A 1 477 ? 7.479 -0.790 -16.758 1.00 94.56 477 ARG A N 1
ATOM 3528 C CA . ARG A 1 477 ? 6.588 -0.914 -15.584 1.00 94.56 477 ARG A CA 1
ATOM 3529 C C . ARG A 1 477 ? 5.153 -0.523 -15.899 1.00 94.56 477 ARG A C 1
ATOM 3531 O O . ARG A 1 477 ? 4.230 -1.266 -15.585 1.00 94.56 477 ARG A O 1
ATOM 3538 N N . LYS A 1 478 ? 4.957 0.626 -16.548 1.00 93.12 478 LYS A N 1
ATOM 3539 C CA . LYS A 1 478 ? 3.621 1.089 -16.948 1.00 93.12 478 LYS A CA 1
ATOM 3540 C C . LYS A 1 478 ? 2.933 0.075 -17.866 1.00 93.12 478 LYS A C 1
ATOM 3542 O O . LYS A 1 478 ? 1.778 -0.274 -17.665 1.00 93.12 478 LYS A O 1
ATOM 3547 N N . LEU A 1 479 ? 3.660 -0.452 -18.848 1.00 93.75 479 LEU A N 1
ATOM 3548 C CA . LEU A 1 479 ? 3.139 -1.432 -19.798 1.00 93.75 479 LEU A CA 1
ATOM 3549 C C . LEU A 1 479 ? 2.882 -2.806 -19.151 1.00 93.75 479 LEU A C 1
ATOM 3551 O O . LEU A 1 479 ? 1.894 -3.465 -19.485 1.00 93.75 479 LEU A O 1
ATOM 3555 N N . SER A 1 480 ? 3.709 -3.249 -18.201 1.00 92.31 480 SER A N 1
ATOM 3556 C CA . SER A 1 480 ? 3.507 -4.539 -17.526 1.00 92.31 480 SER A CA 1
ATOM 3557 C C . SER A 1 480 ? 2.232 -4.565 -16.677 1.00 92.31 480 SER A C 1
ATOM 3559 O O . SER A 1 480 ? 1.547 -5.591 -16.630 1.00 92.31 480 SER A O 1
ATOM 3561 N N . GLN A 1 481 ? 1.825 -3.424 -16.113 1.00 89.38 481 GLN A N 1
ATOM 3562 C CA . GLN A 1 481 ? 0.536 -3.262 -15.425 1.00 89.38 481 GLN A CA 1
ATOM 3563 C C . GLN A 1 481 ? -0.651 -3.556 -16.359 1.00 89.38 481 GLN A C 1
ATOM 3565 O O . GLN A 1 481 ? -1.621 -4.206 -15.951 1.00 89.38 481 GLN A O 1
ATOM 3570 N N . ASP A 1 482 ? -0.523 -3.205 -17.638 1.00 88.81 482 ASP A N 1
ATOM 3571 C CA . ASP A 1 482 ? -1.503 -3.485 -18.690 1.00 88.81 482 ASP A CA 1
ATOM 3572 C C . ASP A 1 482 ? -1.351 -4.877 -19.328 1.00 88.81 482 ASP A C 1
ATOM 3574 O O . ASP A 1 482 ? -2.162 -5.273 -20.166 1.00 88.81 482 ASP A O 1
ATOM 3578 N N . GLY A 1 483 ? -0.406 -5.693 -18.855 1.00 90.69 483 GLY A N 1
ATOM 3579 C CA . GLY A 1 483 ? -0.182 -7.063 -19.328 1.00 90.69 483 GLY A CA 1
ATOM 3580 C C . GLY A 1 483 ? 0.713 -7.156 -20.563 1.00 90.69 483 GLY A C 1
ATOM 3581 O O . GLY A 1 483 ? 0.675 -8.163 -21.272 1.00 90.69 483 GLY A O 1
ATOM 3582 N N . PHE A 1 484 ? 1.499 -6.115 -20.843 1.00 94.12 484 PHE A N 1
ATOM 3583 C CA . PHE A 1 484 ? 2.523 -6.165 -21.878 1.00 94.12 484 PHE A CA 1
ATOM 3584 C C . PHE A 1 484 ? 3.823 -6.784 -21.354 1.00 94.12 484 PHE A C 1
ATOM 3586 O O . PHE A 1 484 ? 4.271 -6.489 -20.248 1.00 94.12 484 PHE A O 1
ATOM 3593 N N . GLY A 1 485 ? 4.473 -7.590 -22.191 1.00 92.56 485 GLY A N 1
ATOM 3594 C CA . GLY A 1 485 ? 5.830 -8.090 -21.967 1.00 92.56 485 GLY A CA 1
ATOM 3595 C C . GLY A 1 485 ? 6.778 -7.633 -23.071 1.00 92.56 485 GLY A C 1
ATOM 3596 O O . GLY A 1 485 ? 6.392 -7.593 -24.241 1.00 92.56 485 GLY A O 1
ATOM 3597 N N . ALA A 1 486 ? 8.017 -7.292 -22.713 1.00 92.06 486 ALA A N 1
ATOM 3598 C CA . ALA A 1 486 ? 9.056 -6.970 -23.687 1.00 92.06 486 ALA A CA 1
ATOM 3599 C C . ALA A 1 486 ? 9.466 -8.225 -24.472 1.00 92.06 486 ALA A C 1
ATOM 3601 O O . ALA A 1 486 ? 9.718 -9.279 -23.890 1.00 92.06 486 ALA A O 1
ATOM 3602 N N . THR A 1 487 ? 9.572 -8.101 -25.792 1.00 83.44 487 THR A N 1
ATOM 3603 C CA . THR A 1 487 ? 10.068 -9.151 -26.687 1.00 83.44 487 THR A CA 1
ATOM 3604 C C . THR A 1 487 ? 11.069 -8.563 -27.672 1.00 83.44 487 THR A C 1
ATOM 3606 O O . THR A 1 487 ? 11.009 -7.375 -28.005 1.00 83.44 487 THR A O 1
ATOM 3609 N N . THR A 1 488 ? 11.999 -9.393 -28.141 1.00 68.38 488 THR A N 1
ATOM 3610 C CA . THR A 1 488 ? 12.913 -9.038 -29.228 1.00 68.38 488 THR A CA 1
ATOM 3611 C C . THR A 1 488 ? 12.967 -10.164 -30.255 1.00 68.38 488 THR A C 1
ATOM 3613 O O . THR A 1 488 ? 12.844 -11.337 -29.914 1.00 68.38 488 THR A O 1
ATOM 3616 N N . LEU A 1 489 ? 13.158 -9.791 -31.524 1.00 65.19 489 LEU A N 1
ATOM 3617 C CA . LEU A 1 489 ? 13.492 -10.659 -32.669 1.00 65.19 489 LEU A CA 1
ATOM 3618 C C . LEU A 1 489 ? 12.396 -11.609 -33.184 1.00 65.19 489 LEU A C 1
ATOM 3620 O O . LEU A 1 489 ? 12.467 -12.021 -34.339 1.00 65.19 489 LEU A O 1
ATOM 3624 N N . GLU A 1 490 ? 11.367 -11.922 -32.402 1.00 73.88 490 GLU A N 1
ATOM 3625 C CA . GLU A 1 490 ? 10.264 -12.770 -32.861 1.00 73.88 490 GLU A CA 1
ATOM 3626 C C . GLU A 1 490 ? 9.159 -11.972 -33.564 1.00 73.88 490 GLU A C 1
ATOM 3628 O O . GLU A 1 490 ? 8.680 -10.950 -33.064 1.00 73.88 490 GLU A O 1
ATOM 3633 N N . ALA A 1 491 ? 8.694 -12.491 -34.708 1.00 84.44 491 ALA A N 1
ATOM 3634 C CA . ALA A 1 491 ? 7.540 -11.962 -35.437 1.00 84.44 491 ALA A CA 1
ATOM 3635 C C . ALA A 1 491 ? 7.652 -10.454 -35.752 1.00 84.44 491 ALA A C 1
ATOM 3637 O O . ALA A 1 491 ? 6.671 -9.713 -35.657 1.00 84.44 491 ALA A O 1
ATOM 3638 N N . MET A 1 492 ? 8.854 -9.996 -36.110 1.00 92.31 492 MET A N 1
ATOM 3639 C CA . MET A 1 492 ? 9.103 -8.623 -36.540 1.00 92.31 492 MET A CA 1
ATOM 3640 C C . MET A 1 492 ? 10.191 -8.561 -37.617 1.00 92.31 492 MET A C 1
ATOM 3642 O O . MET A 1 492 ? 11.110 -9.378 -37.619 1.00 92.31 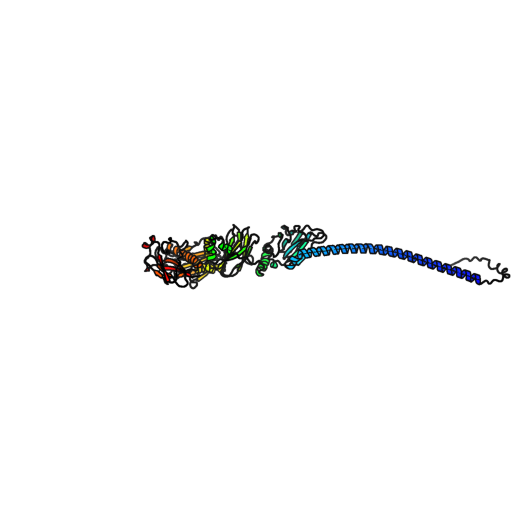492 MET A O 1
ATOM 3646 N N . THR A 1 493 ? 10.094 -7.586 -38.518 1.00 93.62 493 THR A N 1
ATOM 3647 C CA . THR A 1 493 ? 11.100 -7.307 -39.553 1.00 93.62 493 THR A CA 1
ATOM 3648 C C . THR A 1 493 ? 11.545 -5.856 -39.437 1.00 93.62 493 THR A C 1
ATOM 3650 O O . THR A 1 493 ? 10.729 -4.947 -39.562 1.00 93.62 493 THR A O 1
ATOM 3653 N N . GLU A 1 494 ? 12.835 -5.627 -39.196 1.00 93.56 494 GLU A N 1
ATOM 3654 C CA . GLU A 1 494 ? 13.404 -4.275 -39.192 1.00 93.56 494 GLU A CA 1
ATOM 3655 C C . GLU A 1 494 ? 13.295 -3.655 -40.595 1.00 93.56 494 GLU A C 1
ATOM 3657 O O . GLU A 1 494 ? 13.615 -4.289 -41.602 1.00 93.56 494 GLU A O 1
ATOM 3662 N N . LEU A 1 495 ? 12.871 -2.396 -40.660 1.00 94.19 495 LEU A N 1
ATOM 3663 C CA . LEU A 1 495 ? 12.745 -1.602 -41.883 1.00 94.19 495 LEU A CA 1
ATOM 3664 C C . LEU A 1 495 ? 13.680 -0.388 -41.812 1.00 94.19 495 LEU A C 1
ATOM 3666 O O . LEU A 1 495 ? 14.082 -0.003 -40.717 1.00 94.19 495 LEU A O 1
ATOM 3670 N N . PRO A 1 496 ? 14.000 0.295 -42.929 1.00 92.62 496 PRO A N 1
ATOM 3671 C CA . PRO A 1 496 ? 14.850 1.493 -42.915 1.00 92.62 496 PRO A CA 1
ATOM 3672 C C . PRO A 1 496 ? 14.336 2.646 -42.040 1.00 92.62 496 PRO A C 1
ATOM 3674 O O . PRO A 1 496 ? 15.140 3.388 -41.474 1.00 92.62 496 PRO A O 1
ATOM 3677 N N . THR A 1 497 ? 13.022 2.762 -41.847 1.00 92.31 497 THR A N 1
ATOM 3678 C CA . THR A 1 497 ? 12.380 3.836 -41.063 1.00 92.31 497 THR A CA 1
ATOM 3679 C C . THR A 1 497 ? 11.699 3.350 -39.781 1.00 92.31 497 THR A C 1
ATOM 3681 O O . THR A 1 497 ? 11.119 4.164 -39.066 1.00 92.31 497 THR A O 1
ATOM 3684 N N . GLY A 1 498 ? 11.751 2.052 -39.469 1.00 93.69 498 GLY A N 1
ATOM 3685 C CA . GLY A 1 498 ? 11.027 1.478 -38.334 1.00 93.69 498 GLY A CA 1
ATOM 3686 C C . GLY A 1 498 ? 11.003 -0.045 -38.350 1.00 93.69 498 GLY A C 1
ATOM 3687 O O . GLY A 1 498 ? 12.028 -0.662 -38.618 1.00 93.69 498 GLY A O 1
ATOM 3688 N N . VAL A 1 499 ? 9.837 -0.636 -38.098 1.00 95.38 499 VAL A N 1
ATOM 3689 C CA . VAL A 1 499 ? 9.629 -2.084 -37.984 1.00 95.38 499 VAL A CA 1
ATOM 3690 C C . VAL A 1 499 ? 8.284 -2.500 -38.599 1.00 95.38 499 VAL A C 1
ATOM 3692 O O . VAL A 1 499 ? 7.297 -1.773 -38.503 1.00 95.38 499 VAL A O 1
ATOM 3695 N N . GLU A 1 500 ? 8.224 -3.682 -39.207 1.00 96.81 500 GLU A N 1
ATOM 3696 C CA . GLU A 1 500 ? 6.977 -4.415 -39.462 1.00 96.81 500 GLU A CA 1
ATOM 3697 C C . GLU A 1 500 ? 6.763 -5.419 -38.325 1.00 96.81 500 GLU A C 1
ATOM 3699 O O . GLU A 1 500 ? 7.608 -6.284 -38.096 1.00 96.81 500 GLU A O 1
ATOM 3704 N N . VAL A 1 501 ? 5.642 -5.318 -37.617 1.00 96.75 501 VAL A N 1
ATOM 3705 C CA . VAL A 1 501 ? 5.249 -6.217 -36.527 1.00 96.75 501 VAL A CA 1
ATOM 3706 C C . VAL A 1 501 ? 4.175 -7.173 -37.034 1.00 96.75 501 VAL A C 1
ATOM 3708 O O . VAL A 1 501 ? 3.153 -6.737 -37.558 1.00 96.75 501 VAL A O 1
ATOM 3711 N N . LEU A 1 502 ? 4.396 -8.477 -36.861 1.00 96.38 502 LEU A N 1
ATOM 3712 C CA . LEU A 1 502 ? 3.414 -9.522 -37.139 1.00 96.38 502 LEU A CA 1
ATOM 3713 C C . LEU A 1 502 ? 2.644 -9.873 -35.856 1.00 96.38 502 LEU A C 1
ATOM 3715 O O . LEU A 1 502 ? 3.239 -10.110 -34.794 1.00 96.38 502 LEU A O 1
ATOM 3719 N N . GLY A 1 503 ? 1.317 -9.915 -35.955 1.00 94.56 503 GLY A N 1
ATOM 3720 C CA . GLY A 1 503 ? 0.432 -10.293 -34.859 1.00 94.56 503 GLY A CA 1
ATOM 3721 C C . GLY A 1 503 ? 0.439 -11.793 -34.594 1.00 94.56 503 GLY A C 1
ATOM 3722 O O . GLY A 1 503 ? 0.405 -12.605 -35.524 1.00 94.56 503 GLY A O 1
ATOM 3723 N N . ARG A 1 504 ? 0.476 -12.169 -33.312 1.00 92.44 504 ARG A N 1
ATOM 3724 C CA . ARG A 1 504 ? 0.573 -13.565 -32.863 1.00 92.44 504 ARG A CA 1
ATOM 3725 C C . ARG A 1 504 ? -0.707 -14.025 -32.180 1.00 92.44 504 ARG A C 1
ATOM 3727 O O . ARG A 1 504 ? -1.497 -13.225 -31.685 1.00 92.44 504 ARG A O 1
ATOM 3734 N N . THR A 1 505 ? -0.897 -15.338 -32.134 1.00 91.81 505 THR A N 1
ATOM 3735 C CA . THR A 1 505 ? -1.954 -15.952 -31.325 1.00 91.81 505 THR A CA 1
ATOM 3736 C C . THR A 1 505 ? -1.750 -15.607 -29.851 1.00 91.81 505 THR A C 1
ATOM 3738 O O . THR A 1 505 ? -0.637 -15.715 -29.347 1.00 91.81 505 THR A O 1
ATOM 3741 N N . GLY A 1 506 ? -2.828 -15.222 -29.162 1.00 90.38 506 GLY A N 1
ATOM 3742 C CA . GLY A 1 506 ? -2.781 -14.854 -27.742 1.00 90.38 506 GLY A CA 1
ATOM 3743 C C . GLY A 1 506 ? -2.410 -13.393 -27.478 1.00 90.38 506 GLY A C 1
ATOM 3744 O O . GLY A 1 506 ? -2.343 -13.003 -26.321 1.00 90.38 506 GLY A O 1
ATOM 3745 N N . GLU A 1 507 ? -2.230 -12.574 -28.516 1.00 92.88 507 GLU A N 1
ATOM 3746 C CA . GLU A 1 507 ? -1.900 -11.151 -28.395 1.00 92.88 507 GLU A CA 1
ATOM 3747 C C . GLU A 1 507 ? -2.947 -10.284 -29.086 1.00 92.88 507 GLU A C 1
ATOM 3749 O O . GLU A 1 507 ? -3.580 -10.719 -30.051 1.00 92.88 507 GLU A O 1
ATOM 3754 N N . ASP A 1 508 ? -3.140 -9.064 -28.589 1.00 95.19 508 ASP A N 1
ATOM 3755 C CA . ASP A 1 508 ? -4.143 -8.137 -29.126 1.00 95.19 508 ASP A CA 1
ATOM 3756 C C . ASP A 1 508 ? -3.639 -6.700 -29.333 1.00 95.19 508 ASP A C 1
ATOM 3758 O O . ASP A 1 508 ? -4.310 -5.907 -29.997 1.00 95.19 508 ASP A O 1
ATOM 3762 N N . ALA A 1 509 ? -2.466 -6.352 -28.796 1.00 96.56 509 ALA A N 1
ATOM 3763 C CA . ALA A 1 509 ? -1.860 -5.038 -28.963 1.00 96.56 509 ALA A CA 1
ATOM 3764 C C . ALA A 1 509 ? -0.334 -5.062 -28.793 1.00 96.56 509 ALA A C 1
ATOM 3766 O O . ALA A 1 509 ? 0.227 -5.958 -28.154 1.00 96.56 509 ALA A O 1
ATOM 3767 N N . PHE A 1 510 ? 0.337 -4.037 -29.319 1.00 96.56 510 PHE A N 1
ATOM 3768 C CA . PHE A 1 510 ? 1.767 -3.821 -29.124 1.00 96.56 510 PHE A CA 1
ATOM 3769 C C . PHE A 1 510 ? 2.143 -2.341 -28.951 1.00 96.56 510 PHE A C 1
ATOM 3771 O O . PHE A 1 510 ? 1.401 -1.439 -29.342 1.00 96.56 510 PHE A O 1
ATOM 3778 N N . VAL A 1 511 ? 3.330 -2.115 -28.387 1.00 97.12 511 VAL A N 1
ATOM 3779 C CA . VAL A 1 511 ? 4.054 -0.835 -28.361 1.00 97.12 511 VAL A CA 1
ATOM 3780 C C . VAL A 1 511 ? 5.466 -1.095 -28.877 1.00 97.12 511 VAL A C 1
ATOM 3782 O O . VAL A 1 511 ? 6.103 -2.059 -28.453 1.00 97.12 511 VAL A O 1
ATOM 3785 N N . ALA A 1 512 ? 5.963 -0.265 -29.794 1.00 96.50 512 ALA A N 1
ATOM 3786 C CA . ALA A 1 512 ? 7.272 -0.458 -30.413 1.00 96.50 512 ALA A CA 1
ATOM 3787 C C . ALA A 1 512 ? 8.198 0.738 -30.161 1.00 96.50 512 ALA A C 1
ATOM 3789 O O . ALA A 1 512 ? 7.813 1.895 -30.343 1.00 96.50 512 ALA A O 1
ATOM 3790 N N . VAL A 1 513 ? 9.433 0.446 -29.755 1.00 96.31 513 VAL A N 1
ATOM 3791 C CA . VAL A 1 513 ? 10.465 1.452 -29.490 1.00 96.31 513 VAL A CA 1
ATOM 3792 C C . VAL A 1 513 ? 11.788 0.988 -30.077 1.00 96.31 513 VAL A C 1
ATOM 3794 O O . VAL A 1 513 ? 12.236 -0.123 -29.809 1.00 96.31 513 VAL A O 1
ATOM 3797 N N . GLY A 1 514 ? 12.430 1.834 -30.874 1.00 95.12 514 GLY A N 1
ATOM 3798 C CA . GLY A 1 514 ? 13.769 1.559 -31.372 1.00 95.12 514 GLY A CA 1
ATOM 3799 C C . GLY A 1 514 ? 14.849 1.938 -30.363 1.00 95.12 514 GLY A C 1
ATOM 3800 O O . GLY A 1 514 ? 14.721 2.939 -29.662 1.00 95.12 514 GLY A O 1
ATOM 3801 N N . VAL A 1 515 ? 15.919 1.146 -30.306 1.00 95.50 515 VAL A N 1
ATOM 3802 C CA . VAL A 1 515 ? 17.095 1.333 -29.447 1.00 95.50 515 VAL A CA 1
ATOM 3803 C C . VAL A 1 515 ? 18.390 1.190 -30.252 1.00 95.50 515 VAL A C 1
ATOM 3805 O O . VAL A 1 515 ? 18.461 0.401 -31.201 1.00 95.50 515 VAL A O 1
ATOM 3808 N N . ALA A 1 516 ? 19.425 1.953 -29.900 1.00 94.81 516 ALA A N 1
ATOM 3809 C CA . ALA A 1 516 ? 20.716 1.946 -30.588 1.00 94.81 516 ALA A CA 1
ATOM 3810 C C . ALA A 1 516 ? 21.867 2.447 -29.693 1.00 94.81 516 ALA A C 1
ATOM 3812 O O . ALA A 1 516 ? 21.665 3.373 -28.912 1.00 94.81 516 ALA A O 1
ATOM 3813 N N . PRO A 1 517 ? 23.109 1.957 -29.877 1.00 94.25 517 PRO A N 1
ATOM 3814 C CA . PRO A 1 517 ? 24.279 2.384 -29.106 1.00 94.25 517 PRO A CA 1
ATOM 3815 C C . PRO A 1 517 ? 24.840 3.737 -29.572 1.00 94.25 517 PRO A C 1
ATOM 3817 O O . PRO A 1 517 ? 25.996 4.047 -29.315 1.00 94.25 517 PRO A O 1
ATOM 3820 N N . VAL A 1 518 ? 24.065 4.507 -30.336 1.00 92.81 518 VAL A N 1
ATOM 3821 C CA . VAL A 1 518 ? 24.389 5.859 -30.804 1.00 92.81 518 VAL A CA 1
ATOM 3822 C C . VAL A 1 518 ? 23.109 6.691 -30.812 1.00 92.81 518 VAL A C 1
ATOM 3824 O O . VAL A 1 518 ? 22.009 6.141 -30.940 1.00 92.81 518 VAL A O 1
ATOM 3827 N N . ALA A 1 519 ? 23.246 8.015 -30.714 1.00 91.06 519 ALA A N 1
ATOM 3828 C CA . ALA A 1 519 ? 22.122 8.945 -30.777 1.00 91.06 519 ALA A CA 1
ATOM 3829 C C . ALA A 1 519 ? 21.197 8.648 -31.987 1.00 91.06 519 ALA A C 1
ATOM 3831 O O . ALA A 1 519 ? 21.698 8.354 -33.077 1.00 91.06 519 ALA A O 1
ATOM 3832 N N . PRO A 1 520 ? 19.860 8.694 -31.811 1.00 92.06 520 PRO A N 1
ATOM 3833 C CA . PRO A 1 520 ? 19.133 9.243 -30.662 1.00 92.06 520 PRO A CA 1
ATOM 3834 C C . PRO A 1 520 ? 18.957 8.277 -29.473 1.00 92.06 520 PRO A C 1
ATOM 3836 O O . PRO A 1 520 ? 18.199 8.599 -28.565 1.00 92.06 520 PRO A O 1
ATOM 3839 N N . TRP A 1 521 ? 19.665 7.137 -29.447 1.00 94.06 521 TRP A N 1
ATOM 3840 C CA . TRP A 1 521 ? 19.679 6.124 -28.375 1.00 94.06 521 TRP A CA 1
ATOM 3841 C C . TRP A 1 521 ? 18.384 5.331 -28.239 1.00 94.06 521 TRP A C 1
ATOM 3843 O O . TRP A 1 521 ? 18.398 4.107 -28.316 1.00 94.06 521 TRP A O 1
ATOM 3853 N N . VAL A 1 522 ? 17.266 6.035 -28.075 1.00 94.12 522 VAL A N 1
ATOM 3854 C CA . VAL A 1 522 ? 15.916 5.492 -27.984 1.00 94.12 522 VAL A CA 1
ATOM 3855 C C . VAL A 1 522 ? 14.982 6.371 -28.810 1.00 94.12 522 VAL A C 1
ATOM 3857 O O . VAL A 1 522 ? 15.007 7.594 -28.695 1.00 94.12 522 VAL A O 1
ATOM 3860 N N . PHE A 1 523 ? 14.155 5.764 -29.657 1.00 93.88 523 PHE A N 1
ATOM 3861 C CA . PHE A 1 523 ? 13.225 6.487 -30.524 1.00 93.88 523 PHE A CA 1
ATOM 3862 C C . PHE A 1 523 ? 11.869 5.763 -30.586 1.00 93.88 523 PHE A C 1
ATOM 3864 O O . PHE A 1 523 ? 11.789 4.637 -31.086 1.00 93.88 523 PHE A O 1
ATOM 3871 N N . PRO A 1 524 ? 10.793 6.385 -30.069 1.00 95.06 524 PRO A N 1
ATOM 3872 C CA . PRO A 1 524 ? 9.436 5.853 -30.151 1.00 95.06 524 PRO A CA 1
ATOM 3873 C C . PRO A 1 524 ? 8.979 5.658 -31.600 1.00 95.06 524 PRO A C 1
ATOM 3875 O O . PRO A 1 524 ? 9.259 6.497 -32.461 1.00 95.06 524 PRO A O 1
ATOM 3878 N N . LEU A 1 525 ? 8.275 4.557 -31.871 1.00 96.06 525 LEU A N 1
ATOM 3879 C CA . LEU A 1 525 ? 7.723 4.261 -33.193 1.00 96.06 525 LEU A CA 1
ATOM 3880 C C . LEU A 1 525 ? 6.207 4.470 -33.189 1.00 96.06 525 LEU A C 1
ATOM 3882 O O . LEU A 1 525 ? 5.527 4.124 -32.220 1.00 96.06 525 LEU A O 1
ATOM 3886 N N . THR A 1 526 ? 5.687 5.027 -34.280 1.00 94.88 526 THR A N 1
ATOM 3887 C CA . THR A 1 526 ? 4.270 5.320 -34.480 1.00 94.88 526 THR A CA 1
ATOM 3888 C C . THR A 1 526 ? 3.687 4.556 -35.658 1.00 94.88 526 THR A C 1
ATOM 3890 O O . THR A 1 526 ? 4.363 4.291 -36.652 1.00 94.88 526 THR A O 1
ATOM 3893 N N . VAL A 1 527 ? 2.411 4.192 -35.556 1.00 94.69 527 VAL A N 1
ATOM 3894 C CA . VAL A 1 527 ? 1.663 3.532 -36.638 1.00 94.69 527 VAL A CA 1
ATOM 3895 C C . VAL A 1 527 ? 0.770 4.542 -37.350 1.00 94.69 527 VAL A C 1
ATOM 3897 O O . VAL A 1 527 ? 0.002 5.255 -36.702 1.00 94.69 527 VAL A O 1
ATOM 3900 N N . GLY A 1 528 ? 0.851 4.573 -38.683 1.00 89.19 528 GLY A N 1
ATOM 3901 C CA . GLY A 1 528 ? 0.065 5.477 -39.527 1.00 89.19 528 GLY A CA 1
ATOM 3902 C C . GLY A 1 528 ? 0.362 6.954 -39.251 1.00 89.19 528 GLY A C 1
ATOM 3903 O O . GLY A 1 528 ? 1.511 7.329 -39.030 1.00 89.19 528 GLY A O 1
ATOM 3904 N N . ASP A 1 529 ? -0.690 7.773 -39.240 1.00 85.81 529 ASP A N 1
ATOM 3905 C CA . ASP A 1 529 ? -0.621 9.216 -38.964 1.00 85.81 529 ASP A CA 1
ATOM 3906 C C . ASP A 1 529 ? -0.836 9.549 -37.475 1.00 85.81 529 ASP A C 1
ATOM 3908 O O . ASP A 1 529 ? -1.225 10.664 -37.122 1.00 85.81 529 ASP A O 1
ATOM 3912 N N . ALA A 1 530 ? -0.625 8.577 -36.581 1.00 87.25 530 ALA A N 1
ATOM 3913 C CA . ALA A 1 530 ? -0.748 8.815 -35.150 1.00 87.25 530 ALA A CA 1
ATOM 3914 C C . ALA A 1 530 ? 0.260 9.880 -34.669 1.00 87.25 530 ALA A C 1
ATOM 3916 O O . ALA A 1 530 ? 1.386 9.935 -35.182 1.00 87.25 530 ALA A O 1
ATOM 3917 N N . PRO A 1 531 ? -0.105 10.700 -33.664 1.00 86.88 531 PRO A N 1
ATOM 3918 C CA . PRO A 1 531 ? 0.808 11.679 -33.092 1.00 86.88 531 PRO A CA 1
ATOM 3919 C C . PRO A 1 531 ? 2.099 11.029 -32.588 1.00 86.88 531 PRO A C 1
ATOM 3921 O O . PRO A 1 531 ? 2.079 9.945 -32.002 1.00 86.88 531 PRO A O 1
ATOM 3924 N N . ALA A 1 532 ? 3.224 11.721 -32.777 1.00 87.62 532 ALA A N 1
ATOM 3925 C CA . ALA A 1 532 ? 4.472 11.342 -32.128 1.00 87.62 532 ALA A CA 1
ATOM 3926 C C . ALA A 1 532 ? 4.287 11.319 -30.603 1.00 87.62 532 ALA A C 1
ATOM 3928 O O . ALA A 1 532 ? 3.644 12.200 -30.030 1.00 87.62 532 ALA A O 1
ATOM 3929 N N . TRP A 1 533 ? 4.876 10.320 -29.952 1.00 93.38 533 TRP A N 1
ATOM 3930 C CA . TRP A 1 533 ? 4.832 10.150 -28.502 1.00 93.38 533 TRP A CA 1
ATOM 3931 C C . TRP A 1 533 ? 6.250 10.076 -27.928 1.00 93.38 533 TRP A C 1
ATOM 3933 O O . TRP A 1 533 ? 7.232 9.986 -28.667 1.00 93.38 533 TRP A O 1
ATOM 3943 N N . ASN A 1 534 ? 6.370 10.157 -26.604 1.00 90.81 534 ASN A N 1
ATOM 3944 C CA . ASN A 1 534 ? 7.646 10.109 -25.892 1.00 90.81 534 ASN A CA 1
ATOM 3945 C C . ASN A 1 534 ? 7.570 9.166 -24.684 1.00 90.81 534 ASN A C 1
ATOM 3947 O O . ASN A 1 534 ? 6.486 8.854 -24.201 1.00 90.81 534 ASN A O 1
ATOM 3951 N N . LEU A 1 535 ? 8.730 8.738 -24.183 1.00 89.00 535 LEU A N 1
ATOM 3952 C CA . LEU A 1 535 ? 8.825 7.747 -23.105 1.00 89.00 535 LEU A CA 1
ATOM 3953 C C . LEU A 1 535 ? 8.247 8.218 -21.761 1.00 89.00 535 LEU A C 1
ATOM 3955 O O . LEU A 1 535 ? 7.925 7.381 -20.927 1.00 89.00 535 LEU A O 1
ATOM 3959 N N . ALA A 1 536 ? 8.137 9.531 -21.541 1.00 82.00 536 ALA A N 1
ATOM 3960 C CA . ALA A 1 536 ? 7.597 10.098 -20.306 1.00 82.00 536 ALA A CA 1
ATOM 3961 C C . ALA A 1 536 ? 6.061 10.227 -20.326 1.00 82.00 536 ALA A C 1
ATOM 3963 O O . ALA A 1 536 ? 5.451 10.441 -19.281 1.00 82.00 536 ALA A O 1
ATOM 3964 N N . GLY A 1 537 ? 5.441 10.141 -21.507 1.00 83.00 537 GLY A N 1
ATOM 3965 C CA . GLY A 1 537 ? 4.008 10.322 -21.711 1.00 83.00 537 GLY A CA 1
ATOM 3966 C C . GLY A 1 537 ? 3.219 9.016 -21.788 1.00 83.00 537 GLY A C 1
ATOM 3967 O O . GLY A 1 537 ? 3.630 7.952 -21.314 1.00 83.00 537 GLY A O 1
ATOM 3968 N N . ASP A 1 538 ? 2.040 9.102 -22.398 1.00 87.44 538 ASP A N 1
ATOM 3969 C CA . ASP A 1 538 ? 1.248 7.922 -22.722 1.00 87.44 538 ASP A CA 1
ATOM 3970 C C . ASP A 1 538 ? 1.810 7.222 -23.965 1.00 87.44 538 ASP A C 1
ATOM 3972 O O . ASP A 1 538 ? 2.046 7.875 -24.988 1.00 87.44 538 ASP A O 1
ATOM 3976 N N . PRO A 1 539 ? 2.053 5.902 -23.896 1.00 92.88 539 PRO A N 1
ATOM 3977 C CA . PRO A 1 539 ? 2.553 5.163 -25.040 1.00 92.88 539 PRO A CA 1
ATOM 3978 C C . PRO A 1 539 ? 1.472 4.986 -26.103 1.00 92.88 539 PRO A C 1
ATOM 3980 O O . PRO A 1 539 ? 0.290 4.822 -25.793 1.00 92.88 539 PRO A O 1
ATOM 3983 N N . GLN A 1 540 ? 1.883 4.921 -27.370 1.00 94.19 540 GLN A N 1
ATOM 3984 C CA . GLN A 1 540 ? 0.971 4.529 -28.439 1.00 94.19 540 GLN A CA 1
ATOM 3985 C C . GLN A 1 540 ? 0.727 3.016 -28.400 1.00 94.19 540 GLN A C 1
ATOM 3987 O O . GLN A 1 540 ? 1.498 2.227 -28.949 1.00 94.19 540 GLN A O 1
ATOM 3992 N N . ILE A 1 541 ? -0.386 2.619 -27.790 1.00 95.00 541 ILE A N 1
ATOM 3993 C CA . ILE A 1 541 ? -0.882 1.244 -27.841 1.00 95.00 541 ILE A CA 1
ATOM 3994 C C . ILE A 1 541 ? -1.537 1.001 -29.201 1.00 95.00 541 ILE A C 1
ATOM 3996 O O . ILE A 1 541 ? -2.552 1.614 -29.532 1.00 95.00 541 ILE A O 1
ATOM 4000 N N . THR A 1 542 ? -0.969 0.085 -29.983 1.00 96.25 542 THR A N 1
ATOM 4001 C CA . THR A 1 542 ? -1.482 -0.270 -31.309 1.00 96.25 542 THR A CA 1
ATOM 4002 C C . THR A 1 542 ? -2.168 -1.635 -31.259 1.00 96.25 542 THR A C 1
ATOM 4004 O O . THR A 1 542 ? -1.492 -2.624 -30.974 1.00 96.25 542 THR A O 1
ATOM 4007 N N . PRO A 1 543 ? -3.479 -1.731 -31.549 1.00 96.12 543 PRO A N 1
ATOM 4008 C CA . PRO A 1 543 ? -4.157 -3.014 -31.703 1.00 96.12 543 PRO A CA 1
ATOM 4009 C C . PRO A 1 543 ? -3.548 -3.838 -32.841 1.00 96.12 543 PRO A C 1
ATOM 4011 O O . PRO A 1 543 ? -3.161 -3.282 -33.868 1.00 96.12 543 PRO A O 1
ATOM 4014 N N . ILE A 1 544 ? -3.489 -5.159 -32.685 1.00 95.50 544 ILE A N 1
ATOM 4015 C CA . ILE A 1 544 ? -2.990 -6.059 -33.729 1.00 95.50 544 ILE A CA 1
ATOM 4016 C C . ILE A 1 544 ? -3.741 -7.389 -33.706 1.00 95.50 544 ILE A C 1
ATOM 4018 O O . ILE A 1 544 ? -3.948 -7.984 -32.649 1.00 95.50 544 ILE A O 1
ATOM 4022 N N . LYS A 1 545 ? -4.169 -7.865 -34.876 1.00 95.75 545 LYS A N 1
ATOM 4023 C CA . LYS A 1 545 ? -4.826 -9.166 -35.041 1.00 95.75 545 LYS A CA 1
ATOM 4024 C C . LYS A 1 545 ? -3.821 -10.253 -35.398 1.00 95.75 545 LYS A C 1
ATOM 4026 O O . LYS A 1 545 ? -2.743 -10.001 -35.928 1.00 95.75 545 LYS A O 1
ATOM 4031 N N . VAL A 1 546 ? -4.207 -11.502 -35.158 1.00 95.38 546 VAL A N 1
ATOM 4032 C CA . VAL A 1 546 ? -3.416 -12.681 -35.535 1.00 95.38 546 VAL A CA 1
ATOM 4033 C C . VAL A 1 546 ? -3.113 -12.653 -37.039 1.00 95.38 546 VAL A C 1
ATOM 4035 O O . VAL A 1 546 ? -4.026 -12.477 -37.844 1.00 95.38 546 VAL A O 1
ATOM 4038 N N . LEU A 1 547 ? -1.836 -12.827 -37.400 1.00 94.56 547 LEU A N 1
ATOM 4039 C CA . LEU A 1 547 ? -1.294 -12.760 -38.768 1.00 94.56 547 LEU A CA 1
ATOM 4040 C C . LEU A 1 547 ? -1.395 -11.391 -39.467 1.00 94.56 547 LEU A C 1
ATOM 4042 O O . LEU A 1 547 ? -0.991 -11.269 -40.624 1.00 94.56 547 LEU A O 1
ATOM 4046 N N . GLU A 1 548 ? -1.879 -10.352 -38.785 1.00 96.44 548 GLU A N 1
ATOM 4047 C CA . GLU A 1 548 ? -1.842 -8.985 -39.298 1.00 96.44 548 GLU A CA 1
ATOM 4048 C C . GLU A 1 548 ? -0.408 -8.451 -39.274 1.00 96.44 548 GLU A C 1
ATOM 4050 O O . GLU A 1 548 ? 0.332 -8.672 -38.314 1.00 96.44 548 GLU A O 1
ATOM 4055 N N . LYS A 1 549 ? -0.020 -7.743 -40.335 1.00 96.81 549 LYS A N 1
ATOM 4056 C CA . LYS A 1 549 ? 1.258 -7.038 -40.429 1.00 96.81 549 LYS A CA 1
ATOM 4057 C C . LYS A 1 549 ? 1.014 -5.548 -40.260 1.00 96.81 549 LYS A C 1
ATOM 4059 O O . LYS A 1 549 ? 0.298 -4.953 -41.061 1.00 96.81 549 LYS A O 1
ATOM 4064 N N . VAL A 1 550 ? 1.632 -4.952 -39.248 1.00 97.25 550 VAL A N 1
ATOM 4065 C CA . VAL A 1 550 ? 1.504 -3.524 -38.947 1.00 97.25 550 VAL A CA 1
ATOM 4066 C C . VAL A 1 550 ? 2.877 -2.871 -38.993 1.00 97.25 550 VAL A C 1
ATOM 4068 O O . VAL A 1 550 ? 3.809 -3.324 -38.334 1.00 97.25 550 VAL A O 1
ATOM 4071 N N . VAL A 1 551 ? 3.010 -1.792 -39.763 1.00 97.44 551 VAL A N 1
ATOM 4072 C CA . VAL A 1 551 ? 4.258 -1.027 -39.855 1.00 97.44 551 VAL A CA 1
ATOM 4073 C C . VAL A 1 551 ? 4.240 0.115 -38.844 1.00 97.44 551 VAL A C 1
ATOM 4075 O O . VAL A 1 551 ? 3.381 0.993 -38.914 1.00 97.44 551 VAL A O 1
ATOM 4078 N N . ALA A 1 552 ? 5.218 0.123 -37.939 1.00 96.62 552 ALA A N 1
ATOM 4079 C CA . ALA A 1 552 ? 5.491 1.225 -37.025 1.00 96.62 552 ALA A CA 1
ATOM 4080 C C . ALA A 1 552 ? 6.789 1.926 -37.446 1.00 96.62 552 ALA A C 1
ATOM 4082 O O . ALA A 1 552 ? 7.814 1.275 -37.633 1.00 96.62 552 ALA A O 1
ATOM 4083 N N . SER A 1 553 ? 6.763 3.244 -37.619 1.00 95.81 553 SER A N 1
ATOM 4084 C CA . SER A 1 553 ? 7.896 4.046 -38.095 1.00 95.81 553 SER A CA 1
ATOM 4085 C C . SER A 1 553 ? 8.264 5.144 -37.111 1.00 95.81 553 SER A C 1
ATOM 4087 O O . SER A 1 553 ? 7.423 5.635 -36.371 1.00 95.81 553 SER A O 1
ATOM 4089 N N . ALA A 1 554 ? 9.526 5.560 -37.110 1.00 92.56 554 ALA A N 1
ATOM 4090 C CA . ALA A 1 554 ? 9.919 6.761 -36.386 1.00 92.56 554 ALA A CA 1
ATOM 4091 C C . ALA A 1 554 ? 9.248 8.001 -37.018 1.00 92.56 554 ALA A C 1
ATOM 4093 O O . ALA A 1 554 ? 8.873 7.953 -38.199 1.00 92.56 554 ALA A O 1
ATOM 4094 N N . PRO A 1 555 ? 9.132 9.130 -36.295 1.00 88.00 555 PRO A N 1
ATOM 4095 C CA . PRO A 1 555 ? 8.676 10.389 -36.876 1.00 88.00 555 PRO A CA 1
ATOM 4096 C C . PRO A 1 555 ? 9.472 10.756 -38.135 1.00 88.00 555 PRO A C 1
ATOM 4098 O O . PRO A 1 555 ? 10.691 10.598 -38.174 1.00 88.00 555 PRO A O 1
ATOM 4101 N N . ARG A 1 556 ? 8.802 11.274 -39.174 1.00 85.06 556 ARG A N 1
ATOM 4102 C CA . ARG A 1 556 ? 9.449 11.603 -40.466 1.00 85.06 556 ARG A CA 1
ATOM 4103 C C . ARG A 1 556 ? 10.675 12.503 -40.315 1.00 85.06 556 ARG A C 1
ATOM 4105 O O . ARG A 1 556 ? 11.659 12.345 -41.033 1.00 85.06 556 ARG A O 1
ATOM 4112 N N . GLU A 1 557 ? 10.618 13.417 -39.356 1.00 84.38 557 GLU A N 1
ATOM 4113 C CA . GLU A 1 557 ? 11.678 14.372 -39.037 1.00 84.38 557 GLU A CA 1
ATOM 4114 C C . GLU A 1 557 ? 12.969 13.693 -38.552 1.00 84.38 557 GLU A C 1
ATOM 4116 O O . GLU A 1 557 ? 14.058 14.218 -38.775 1.00 84.38 557 GLU A O 1
ATOM 4121 N N . THR A 1 558 ? 12.879 12.500 -37.953 1.00 84.06 558 THR A N 1
ATOM 4122 C CA . THR A 1 558 ? 14.036 11.770 -37.415 1.00 84.06 558 THR A CA 1
ATOM 4123 C C . THR A 1 558 ? 14.602 10.730 -38.377 1.00 84.06 558 THR A C 1
ATOM 4125 O O . THR A 1 558 ? 15.664 10.177 -38.115 1.00 84.06 558 THR A O 1
ATOM 4128 N N . TRP A 1 559 ? 13.977 10.482 -39.536 1.00 86.25 559 TRP A N 1
ATOM 4129 C CA . TRP A 1 559 ? 14.416 9.431 -40.471 1.00 86.25 559 TRP A CA 1
ATOM 4130 C C . TRP A 1 559 ? 15.876 9.564 -40.909 1.00 86.25 559 TRP A C 1
ATOM 4132 O O . TRP A 1 559 ? 16.562 8.559 -41.078 1.00 86.25 559 TRP A O 1
ATOM 4142 N N . ARG A 1 560 ? 16.366 10.799 -41.071 1.00 84.56 560 ARG A N 1
ATOM 4143 C CA . ARG A 1 560 ? 17.755 11.071 -41.479 1.00 84.56 560 ARG A CA 1
ATOM 4144 C C . ARG A 1 560 ? 18.766 10.895 -40.348 1.00 84.56 560 ARG A C 1
ATOM 4146 O O . ARG A 1 560 ? 19.943 10.710 -40.633 1.00 84.56 560 ARG A O 1
ATOM 4153 N N . SER A 1 561 ? 18.321 10.973 -39.096 1.00 86.31 561 SER A N 1
ATOM 4154 C CA . SER A 1 561 ? 19.152 10.783 -37.906 1.00 86.31 561 SER A CA 1
ATOM 4155 C C . SER A 1 561 ? 19.046 9.372 -37.331 1.00 86.31 561 SER A C 1
ATOM 4157 O O . SER A 1 561 ? 19.704 9.072 -36.336 1.00 86.31 561 SER A O 1
ATOM 4159 N N . LEU A 1 562 ? 18.253 8.485 -37.946 1.00 91.31 562 LEU A N 1
ATOM 4160 C CA . LEU A 1 562 ? 18.166 7.107 -37.493 1.00 91.31 562 LEU A CA 1
ATOM 4161 C C . LEU A 1 562 ? 19.488 6.360 -37.732 1.00 91.31 562 LEU A C 1
ATOM 4163 O O . LEU A 1 562 ? 20.041 6.407 -38.836 1.00 91.31 562 LEU A O 1
ATOM 4167 N N . PRO A 1 563 ? 19.954 5.573 -36.751 1.00 91.44 563 PRO A N 1
ATOM 4168 C CA . PRO A 1 563 ? 21.125 4.729 -36.928 1.00 91.44 563 PRO A CA 1
ATOM 4169 C C . PRO A 1 563 ? 20.905 3.685 -38.037 1.00 91.44 563 PRO A C 1
ATOM 4171 O O . PRO A 1 563 ? 19.760 3.303 -38.310 1.00 91.44 563 PRO A O 1
ATOM 4174 N N . PRO A 1 564 ? 21.976 3.172 -38.671 1.00 89.81 564 PRO A N 1
ATOM 4175 C CA . PRO A 1 564 ? 21.863 2.107 -39.663 1.00 89.81 564 PRO A CA 1
ATOM 4176 C C . PRO A 1 564 ? 21.128 0.879 -39.113 1.00 89.81 564 PRO A C 1
ATOM 4178 O O . PRO A 1 564 ? 21.312 0.517 -37.952 1.00 89.81 564 PRO A O 1
ATOM 4181 N N . ILE A 1 565 ? 20.361 0.190 -39.966 1.00 90.44 565 ILE A N 1
ATOM 4182 C CA . ILE A 1 565 ? 19.518 -0.958 -39.579 1.00 90.44 565 ILE A CA 1
ATOM 4183 C C . ILE A 1 565 ? 20.280 -2.045 -38.800 1.00 90.44 565 ILE A C 1
ATOM 4185 O O . ILE A 1 565 ? 19.764 -2.608 -37.844 1.00 90.44 565 ILE A O 1
ATOM 4189 N N . HIS A 1 566 ? 21.548 -2.293 -39.141 1.00 88.56 566 HIS A N 1
ATOM 4190 C CA . HIS A 1 566 ? 22.376 -3.301 -38.476 1.00 88.56 566 HIS A CA 1
ATOM 4191 C C . HIS A 1 566 ? 22.870 -2.869 -37.083 1.00 88.56 566 HIS A C 1
ATOM 4193 O O . HIS A 1 566 ? 23.211 -3.735 -36.276 1.00 88.56 566 HIS A O 1
ATOM 4199 N N . LYS A 1 567 ? 22.874 -1.560 -36.782 1.00 89.81 567 LYS A N 1
ATOM 4200 C CA . LYS A 1 567 ? 23.315 -0.978 -35.500 1.00 89.81 567 LYS A CA 1
ATOM 4201 C C . LYS A 1 567 ? 22.180 -0.705 -34.516 1.00 89.81 567 LYS A C 1
ATOM 4203 O O . LYS A 1 567 ? 22.459 -0.390 -33.367 1.00 89.81 567 LYS A O 1
ATOM 4208 N N . ARG A 1 568 ? 20.923 -0.807 -34.942 1.00 91.94 568 ARG A N 1
ATOM 4209 C CA . ARG A 1 568 ? 19.748 -0.590 -34.088 1.00 91.94 568 ARG A CA 1
ATOM 4210 C C . ARG A 1 568 ? 18.933 -1.863 -33.929 1.00 91.94 568 ARG A C 1
ATOM 4212 O O . ARG A 1 568 ? 19.083 -2.799 -34.715 1.00 91.94 568 ARG A O 1
ATOM 4219 N N . ARG A 1 569 ? 18.068 -1.889 -32.927 1.00 93.25 569 ARG A N 1
ATOM 4220 C CA . ARG A 1 569 ? 17.062 -2.932 -32.718 1.00 93.25 569 ARG A CA 1
ATOM 4221 C C . ARG A 1 569 ? 15.752 -2.298 -32.295 1.00 93.25 569 ARG A C 1
ATOM 4223 O O . ARG A 1 569 ? 15.752 -1.211 -31.731 1.00 93.25 569 ARG A O 1
ATOM 4230 N N . THR A 1 570 ? 14.658 -2.999 -32.519 1.00 94.94 570 THR A N 1
ATOM 4231 C CA . THR A 1 570 ? 13.346 -2.621 -32.021 1.00 94.94 570 THR A CA 1
ATOM 4232 C C . THR A 1 570 ? 12.951 -3.518 -30.855 1.00 94.94 570 THR A C 1
ATOM 4234 O O . THR A 1 570 ? 13.002 -4.744 -30.940 1.00 94.94 570 THR A O 1
ATOM 4237 N N . VAL A 1 571 ? 12.554 -2.893 -29.753 1.00 95.44 571 VAL A N 1
ATOM 4238 C CA . VAL A 1 571 ? 11.886 -3.543 -28.629 1.00 95.44 571 VAL A CA 1
ATOM 4239 C C . VAL A 1 571 ? 10.390 -3.470 -28.890 1.00 95.44 571 VAL A C 1
ATOM 4241 O O . VAL A 1 571 ? 9.842 -2.379 -29.069 1.00 95.44 571 VAL A O 1
ATOM 4244 N N . VAL A 1 572 ? 9.728 -4.626 -28.916 1.00 95.62 572 VAL A N 1
ATOM 4245 C CA . VAL A 1 572 ? 8.273 -4.702 -29.062 1.00 95.62 572 VAL A CA 1
ATOM 4246 C C . VAL A 1 572 ? 7.691 -5.226 -27.760 1.00 95.62 572 VAL A C 1
ATOM 4248 O O . VAL A 1 572 ? 7.907 -6.379 -27.381 1.00 95.62 572 VAL A O 1
ATOM 4251 N N . PHE A 1 573 ? 6.940 -4.374 -27.075 1.00 96.06 573 PHE A N 1
ATOM 4252 C CA . PHE A 1 573 ? 6.121 -4.764 -25.940 1.00 96.06 573 PHE A CA 1
ATOM 4253 C C . PHE A 1 573 ? 4.804 -5.310 -26.475 1.00 96.06 573 PHE A C 1
ATOM 4255 O O . PHE A 1 573 ? 4.121 -4.617 -27.226 1.00 96.06 573 PHE A O 1
ATOM 4262 N N . ARG A 1 574 ? 4.437 -6.538 -26.109 1.00 95.19 574 ARG A N 1
ATOM 4263 C CA . ARG A 1 574 ? 3.237 -7.221 -26.620 1.00 95.19 574 ARG A CA 1
ATOM 4264 C C . ARG A 1 574 ? 2.286 -7.542 -25.480 1.00 95.19 574 ARG A C 1
ATOM 4266 O O . ARG A 1 574 ? 2.719 -8.122 -24.484 1.00 95.19 574 ARG A O 1
ATOM 4273 N N . ARG A 1 575 ? 1.011 -7.175 -25.625 1.00 95.12 575 ARG A N 1
ATOM 4274 C CA . ARG A 1 575 ? -0.031 -7.451 -24.631 1.00 95.12 575 ARG A CA 1
ATOM 4275 C C . ARG A 1 575 ? -0.628 -8.827 -24.851 1.00 95.12 575 ARG A C 1
ATOM 4277 O O . ARG A 1 575 ? -1.053 -9.145 -25.960 1.00 95.12 575 ARG A O 1
ATOM 4284 N N . GLN A 1 576 ? -0.677 -9.617 -23.783 1.00 90.62 576 GLN A N 1
ATOM 4285 C CA . GLN A 1 576 ? -1.408 -10.879 -23.787 1.00 90.62 576 GLN A CA 1
ATOM 4286 C C . GLN A 1 576 ? -2.913 -10.601 -23.727 1.00 90.62 576 GLN A C 1
ATOM 4288 O O . GLN A 1 576 ? -3.371 -9.785 -22.924 1.00 90.62 576 GLN A O 1
ATOM 4293 N N . LYS A 1 577 ? -3.678 -11.285 -24.578 1.00 82.56 577 LYS A N 1
ATOM 4294 C CA . LYS A 1 577 ? -5.135 -11.200 -24.614 1.00 82.56 577 LYS A CA 1
ATOM 4295 C C . LYS A 1 577 ? -5.684 -11.675 -23.265 1.00 82.56 577 LYS A C 1
ATOM 4297 O O . LYS A 1 577 ? -5.426 -12.813 -22.873 1.00 82.56 577 LYS A O 1
ATOM 4302 N N . ARG A 1 578 ? -6.379 -10.781 -22.558 1.00 64.38 578 ARG A N 1
ATOM 4303 C CA . ARG A 1 578 ? -7.011 -11.063 -21.261 1.00 64.38 578 ARG A CA 1
ATOM 4304 C C . ARG A 1 578 ? -8.289 -11.874 -21.408 1.00 64.38 578 ARG A C 1
ATOM 4306 O O . ARG A 1 578 ? -8.983 -11.697 -22.438 1.00 64.38 578 ARG A O 1
#

Secondary structure (DSSP, 8-state):
--------PPP---TTTSTTS-SSS---THHHHHHHHHHHHHHHHHHHHHHHHHHHHHHHHHHHHHHHHHHHHHHHHHHHHHHHHHHHHHHHHHHHHHHHHHHHTT-EEEEE--TTSTTEEEEEE-SEEEEEEESSSSPEEEEETTEEEEESSSEEEEESSSEEEEEEE---TT--EEEEEE-HHHHTTGGGGGG-SS---EE----STTHHHHHHHHHHTT-SPPPB--THHHHT-GGGHHHHHHT-EEEEEE-TT-SEEEEEEPTTEEEEEEESS--EEEEEETTS-EEEEEEESEEEEEESS-EEEEEEEESSSPEEEEEEEHHHHTHHHHHHHHHHHTT--EEEEE--GGGHHHHHHHHHHHTT--GGG-EEEESS----BSS--EEEEEESSTTSEEEE--TT--EEEES--SSS-SEEEEEESS-BEEEES-TT--EEEEEESPPGGGGGGTT---HHHHHHHHHHHHHHHHHHHTTEEEE-STTEEEETTEEEEEP-TTEEEEEEEEE-SSTTSEEE-EETTPPP--TTS----EE--TT-EEEEE--GGGGGGSPPGGG-EEEEEEEEP-

pLDDT: mean 86.7, std 13.87, range [34.94, 98.56]

Radius of gyration: 51.96 Å; chains: 1; bounding box: 128×49×176 Å

Sequence (578 aa):
MERPPKPKVPQDDLAEVERALSVLQGRHPEHERLRREDQAAQQKRNAKLDAAANIEEAQARSRRLRIALIVAPVALIAIVFAFIFRSEVGRRGRVEEATAALRALGFTLVDMAPRRDPGLLDMSVEPGCYAAVSTHAAPIAISRGGAESQGPGPALFCACTSERVQIKSEVDSSGGVALLRIDSGVIGGSRAFPFAPFKVGSSLKTDEACSEASFDAWLDAKKYPAPVADEAWLRASPSRAPLEAAGFRVVAVAKEEAPFVVIEAPKESCVLATSDAPSRLSIRMKGGAVEVPETTGTIGRCAQAESTLVVTREGKSDLVVLVAPAGRLGGALGMREVARSGGIAVQTTDVPGADLAWDAKQVLVASGVPTAIINTAATPDVAVDADARVVAVSFETPSALHPELPADVFSYCEPPLDDKTLTSLCVFSGSQRWRTAGSEAVGGLARSKLPFWLFTMQGVDDPVALKAMTQLFSLARKLSQDGFGATTLEAMTELPTGVEVLGRTGEDAFVAVGVAPVAPWVFPLTVGDAPAWNLAGDPQITPIKVLEKVVASAPRETWRSLPPIHKRRTVVFRRQKR